Protein AF-A0ABD6FNK6-F1 (afdb_monomer_lite)

Structure (mmCIF, N/CA/C/O backbone):
data_AF-A0ABD6FNK6-F1
#
_entry.id   AF-A0ABD6FNK6-F1
#
loop_
_atom_site.group_PDB
_atom_site.id
_atom_site.type_symbol
_atom_site.label_atom_id
_atom_site.label_alt_id
_atom_site.label_comp_id
_atom_site.label_asym_id
_atom_site.label_entity_id
_atom_site.label_seq_id
_atom_site.pdbx_PDB_ins_code
_atom_site.Cartn_x
_atom_site.Cartn_y
_atom_site.Cartn_z
_atom_site.occupancy
_atom_site.B_iso_or_equiv
_atom_site.auth_seq_id
_atom_site.auth_comp_id
_atom_site.auth_asym_id
_atom_site.auth_atom_id
_atom_site.pdbx_PDB_model_num
ATOM 1 N N . MET A 1 1 ? 3.866 1.842 -17.083 1.00 57.19 1 MET A N 1
ATOM 2 C CA . MET A 1 1 ? 4.865 1.469 -18.116 1.00 57.19 1 MET A CA 1
ATOM 3 C C . MET A 1 1 ? 5.762 2.653 -18.420 1.00 57.19 1 MET A C 1
ATOM 5 O O . MET A 1 1 ? 5.264 3.757 -18.542 1.00 57.19 1 MET A O 1
ATOM 9 N N . ARG A 1 2 ? 7.072 2.450 -18.549 1.00 61.38 2 ARG A N 1
ATOM 10 C CA . ARG A 1 2 ? 8.035 3.499 -18.932 1.00 61.38 2 ARG A CA 1
ATOM 11 C C . ARG A 1 2 ? 8.277 3.556 -20.442 1.00 61.38 2 ARG A C 1
ATOM 13 O O . ARG A 1 2 ? 8.330 2.498 -21.066 1.00 61.38 2 ARG A O 1
ATOM 20 N N . ILE A 1 3 ? 8.431 4.752 -20.995 1.00 67.12 3 ILE A N 1
ATOM 21 C CA . ILE A 1 3 ? 8.652 5.090 -22.409 1.00 67.12 3 ILE A CA 1
ATOM 22 C C . ILE A 1 3 ? 9.732 6.177 -22.447 1.00 67.12 3 ILE A C 1
ATOM 24 O O . ILE A 1 3 ? 9.709 7.070 -21.609 1.00 67.12 3 ILE A O 1
ATOM 28 N N . THR A 1 4 ? 10.649 6.142 -23.408 1.00 68.56 4 THR A N 1
ATOM 29 C CA . THR A 1 4 ? 11.616 7.230 -23.619 1.00 68.56 4 THR A CA 1
ATOM 30 C C . THR A 1 4 ? 11.226 8.056 -24.825 1.00 68.56 4 THR A C 1
ATOM 32 O O . THR A 1 4 ? 10.885 7.517 -25.876 1.00 68.56 4 THR A O 1
ATOM 35 N N . ILE A 1 5 ? 11.338 9.369 -24.692 1.00 77.69 5 ILE A N 1
ATOM 36 C CA . ILE A 1 5 ? 11.203 10.323 -25.781 1.00 77.69 5 ILE A CA 1
ATOM 37 C C . ILE A 1 5 ? 12.576 10.877 -26.104 1.00 77.69 5 ILE A C 1
ATOM 39 O O . ILE A 1 5 ? 13.220 11.521 -25.277 1.00 77.69 5 ILE A O 1
ATOM 43 N N . ASP A 1 6 ? 13.009 10.620 -27.328 1.00 75.50 6 ASP A N 1
ATOM 44 C CA . ASP A 1 6 ? 14.240 11.167 -27.866 1.00 75.50 6 ASP A CA 1
ATOM 45 C C . ASP A 1 6 ? 14.183 12.697 -27.941 1.00 75.50 6 ASP A C 1
ATOM 47 O O . ASP A 1 6 ? 13.140 13.300 -28.221 1.00 75.50 6 ASP A O 1
ATOM 51 N N . SER A 1 7 ? 15.326 13.341 -27.722 1.00 73.75 7 SER A N 1
ATOM 52 C CA . SER A 1 7 ? 15.420 14.800 -27.710 1.00 73.75 7 SER A CA 1
ATOM 53 C C . SER A 1 7 ? 15.051 15.438 -29.052 1.00 73.75 7 SER A C 1
ATOM 55 O O . SER A 1 7 ? 14.557 16.571 -29.076 1.00 73.75 7 SER A O 1
ATOM 57 N N . GLY A 1 8 ? 15.173 14.699 -30.161 1.00 73.31 8 GLY A N 1
ATOM 58 C CA . GLY A 1 8 ? 14.742 15.130 -31.487 1.00 73.31 8 GLY A CA 1
ATOM 59 C C . GLY A 1 8 ? 13.239 15.416 -31.599 1.00 73.31 8 GLY A C 1
ATOM 60 O O . GLY A 1 8 ? 12.849 16.231 -32.431 1.00 73.31 8 GLY A O 1
ATOM 61 N N . LEU A 1 9 ? 12.386 14.816 -30.755 1.00 76.25 9 LEU A N 1
ATOM 62 C CA . LEU A 1 9 ? 10.940 15.119 -30.706 1.00 76.25 9 LEU A CA 1
ATOM 63 C C . LEU A 1 9 ? 10.615 16.427 -29.970 1.00 76.25 9 LEU A C 1
ATOM 65 O O . LEU A 1 9 ? 9.532 16.993 -30.142 1.00 76.25 9 LEU A O 1
ATOM 69 N N . ARG A 1 10 ? 11.547 16.905 -29.143 1.00 76.25 10 ARG A N 1
ATOM 70 C CA . ARG A 1 10 ? 11.382 18.088 -28.286 1.00 76.25 10 ARG A CA 1
ATOM 71 C C . ARG A 1 10 ? 12.105 19.317 -28.844 1.00 76.25 10 ARG A C 1
ATOM 73 O O . ARG A 1 10 ? 11.732 20.444 -28.533 1.00 76.25 10 ARG A O 1
ATOM 80 N N . GLY A 1 11 ? 13.094 19.108 -29.716 1.00 59.53 11 GLY A N 1
ATOM 81 C CA . GLY A 1 11 ? 13.822 20.160 -30.432 1.00 59.53 11 GLY A CA 1
ATOM 82 C C . GLY A 1 11 ? 15.155 20.578 -29.800 1.00 59.53 11 GLY A C 1
ATOM 83 O O . GLY A 1 11 ? 15.891 21.309 -30.452 1.00 59.53 11 GLY A O 1
ATOM 84 N N . ALA A 1 12 ? 15.474 20.118 -28.581 1.00 56.44 12 ALA A N 1
ATOM 85 C CA . ALA A 1 12 ? 16.793 20.154 -27.923 1.00 56.44 12 ALA A CA 1
ATOM 86 C C . ALA A 1 12 ? 16.722 19.453 -26.542 1.00 56.44 12 ALA A C 1
ATOM 88 O O . ALA A 1 12 ? 15.645 19.381 -25.947 1.00 56.44 12 ALA A O 1
ATOM 89 N N . GLY A 1 13 ? 17.860 18.980 -26.012 1.00 62.19 13 GLY A N 1
ATOM 90 C CA . GLY A 1 13 ? 17.991 18.443 -24.643 1.00 62.19 13 GLY A CA 1
ATOM 91 C C . GLY A 1 13 ? 18.431 16.976 -24.566 1.00 62.19 13 GLY A C 1
ATOM 92 O O . GLY A 1 13 ? 18.825 16.384 -25.569 1.00 62.19 13 GLY A O 1
ATOM 93 N N . THR A 1 14 ? 18.377 16.387 -23.370 1.00 62.34 14 THR A N 1
ATOM 94 C CA . THR A 1 14 ? 18.575 14.944 -23.151 1.00 62.34 14 THR A CA 1
ATOM 95 C C . THR A 1 14 ? 17.274 14.167 -23.406 1.00 62.34 14 THR A C 1
ATOM 97 O O . THR A 1 14 ? 16.185 14.752 -23.320 1.00 62.34 14 THR A O 1
ATOM 100 N N . PRO A 1 15 ? 17.353 12.863 -23.740 1.00 66.06 15 PRO A N 1
ATOM 101 C CA . PRO A 1 15 ? 16.180 11.998 -23.797 1.00 66.06 15 PRO A CA 1
ATOM 102 C C . PRO A 1 15 ? 15.387 12.058 -22.491 1.00 66.06 15 PRO A C 1
ATOM 104 O O . PRO A 1 15 ? 15.964 12.117 -21.405 1.00 66.06 15 PRO A O 1
ATOM 107 N N . LEU A 1 16 ? 14.063 12.064 -22.613 1.00 72.31 16 LEU A N 1
ATOM 108 C CA . LEU A 1 16 ? 13.146 12.189 -21.493 1.00 72.31 16 LEU A CA 1
ATOM 109 C C . LEU A 1 16 ? 12.477 10.855 -21.215 1.00 72.31 16 LEU A C 1
ATOM 111 O O . LEU A 1 16 ? 11.882 10.261 -22.113 1.00 72.31 16 LEU A O 1
ATOM 115 N N . ASP A 1 17 ? 12.505 10.424 -19.964 1.00 67.31 17 ASP A N 1
ATOM 116 C CA . ASP A 1 17 ? 11.848 9.190 -19.571 1.00 67.31 17 ASP A CA 1
ATOM 117 C C . ASP A 1 17 ? 10.477 9.501 -18.981 1.00 67.31 17 ASP A C 1
ATOM 119 O O . ASP A 1 17 ? 10.316 10.377 -18.132 1.00 67.31 17 ASP A O 1
ATOM 123 N N . ILE A 1 18 ? 9.471 8.789 -19.466 1.00 75.12 18 ILE A N 1
ATOM 124 C CA . ILE A 1 18 ? 8.064 8.979 -19.147 1.00 75.12 18 ILE A CA 1
ATOM 125 C C . ILE A 1 18 ? 7.521 7.698 -18.559 1.00 75.12 18 ILE A C 1
ATOM 127 O O . ILE A 1 18 ? 7.789 6.615 -19.064 1.00 75.12 18 ILE A O 1
ATOM 131 N N . GLU A 1 19 ? 6.703 7.814 -17.529 1.00 75.00 19 GLU A N 1
ATOM 132 C CA . GLU A 1 19 ? 5.838 6.746 -17.073 1.00 75.00 19 GLU A CA 1
ATOM 133 C C . GLU A 1 19 ? 4.402 7.022 -17.518 1.00 75.00 19 GLU A C 1
ATOM 135 O O . GLU A 1 19 ? 3.821 8.047 -17.181 1.00 75.00 19 GLU A O 1
ATOM 140 N N . ALA A 1 20 ? 3.840 6.098 -18.289 1.00 73.44 20 ALA A N 1
ATOM 141 C CA . ALA A 1 20 ? 2.474 6.118 -18.778 1.00 73.44 20 ALA A CA 1
ATOM 142 C C . ALA A 1 20 ? 1.684 4.928 -18.219 1.00 73.44 20 ALA A C 1
ATOM 144 O O . ALA A 1 20 ? 2.208 3.821 -18.064 1.00 73.44 20 ALA A O 1
ATOM 145 N N . VAL A 1 21 ? 0.406 5.133 -17.935 1.00 71.12 21 VAL A N 1
ATOM 146 C CA . VAL A 1 21 ? -0.550 4.073 -17.605 1.00 71.12 21 VAL A CA 1
ATOM 147 C C . VAL A 1 21 ? -0.920 3.318 -18.893 1.00 71.12 21 VAL A C 1
ATOM 149 O O . VAL A 1 21 ? -1.124 3.970 -19.921 1.00 71.12 21 VAL A O 1
ATOM 152 N N . PRO A 1 22 ? -1.035 1.972 -18.894 1.00 65.19 22 PRO A N 1
ATOM 153 C CA . PRO A 1 22 ? -1.589 1.254 -20.041 1.00 65.19 22 PRO A CA 1
ATOM 154 C C . PRO A 1 22 ? -2.934 1.852 -20.489 1.00 65.19 22 PRO A C 1
ATOM 156 O O . PRO A 1 22 ? -3.797 2.173 -19.675 1.00 65.19 22 PRO A O 1
ATOM 159 N N . GLY A 1 23 ? -3.102 2.056 -21.791 1.00 67.06 23 GLY A N 1
ATOM 160 C CA . GLY A 1 23 ? -4.249 2.734 -22.388 1.00 67.06 23 GLY A CA 1
ATOM 161 C C . GLY A 1 23 ? -4.101 4.252 -22.553 1.00 67.06 23 GLY A C 1
ATOM 162 O O . GLY A 1 23 ? -4.972 4.845 -23.198 1.00 67.06 23 GLY A O 1
ATOM 163 N N . ALA A 1 24 ? -3.056 4.890 -22.004 1.00 80.94 24 ALA A N 1
ATOM 164 C CA . ALA A 1 24 ? -2.716 6.284 -22.312 1.00 80.94 24 ALA A CA 1
ATOM 165 C C . ALA A 1 24 ? -2.342 6.425 -23.795 1.00 80.94 24 ALA A C 1
ATOM 167 O O . ALA A 1 24 ? -1.694 5.553 -24.365 1.00 80.94 24 ALA A O 1
ATOM 168 N N . THR A 1 25 ? -2.781 7.492 -24.437 1.00 90.56 25 THR A N 1
ATOM 169 C CA . THR A 1 25 ? -2.594 7.753 -25.866 1.00 90.56 25 THR A CA 1
ATOM 170 C C . THR A 1 25 ? -1.231 8.375 -26.150 1.00 90.56 25 THR A C 1
ATOM 172 O O . THR A 1 25 ? -0.628 9.021 -25.289 1.00 90.56 25 THR A O 1
ATOM 175 N N . LEU A 1 26 ? -0.744 8.228 -27.383 1.00 89.56 26 LEU A N 1
ATOM 176 C CA . LEU A 1 26 ? 0.461 8.911 -27.844 1.00 89.56 26 LEU A CA 1
ATOM 177 C C . LEU A 1 26 ? 0.337 10.431 -27.686 1.00 89.56 26 LEU A C 1
ATOM 179 O O . LEU A 1 26 ? 1.311 11.076 -27.313 1.00 89.56 26 LEU A O 1
ATOM 183 N N . ALA A 1 27 ? -0.848 10.996 -27.933 1.00 89.94 27 ALA A N 1
ATOM 184 C CA . ALA A 1 27 ? -1.114 12.418 -27.732 1.00 89.94 27 ALA A CA 1
ATOM 185 C C . ALA A 1 27 ? -0.843 12.858 -26.283 1.00 89.94 27 ALA A C 1
ATOM 187 O O . ALA A 1 27 ? -0.104 13.816 -26.068 1.00 89.94 27 ALA A O 1
ATOM 188 N N . GLU A 1 28 ? -1.379 12.125 -25.298 1.00 88.94 28 GLU A N 1
ATOM 189 C CA . GLU A 1 28 ? -1.125 12.372 -23.869 1.00 88.94 28 GLU A CA 1
ATOM 190 C C . GLU A 1 28 ? 0.378 12.252 -23.544 1.00 88.94 28 GLU A C 1
ATOM 192 O O . GLU A 1 28 ? 0.925 13.071 -22.805 1.00 88.94 28 GLU A O 1
ATOM 197 N N . ILE A 1 29 ? 1.064 11.267 -24.140 1.00 88.56 29 ILE A N 1
ATOM 198 C CA . ILE A 1 29 ? 2.506 11.035 -23.959 1.00 88.56 29 ILE A CA 1
ATOM 199 C C . ILE A 1 29 ? 3.349 12.199 -24.491 1.00 88.56 29 ILE A C 1
ATOM 201 O O . ILE A 1 29 ? 4.221 12.704 -23.785 1.00 88.56 29 ILE A O 1
ATOM 205 N N . LEU A 1 30 ? 3.090 12.637 -25.723 1.00 89.88 30 LEU A N 1
ATOM 206 C CA . LEU A 1 30 ? 3.829 13.721 -26.371 1.00 89.88 30 LEU A CA 1
ATOM 207 C C . LEU A 1 30 ? 3.546 15.076 -25.711 1.00 89.88 30 LEU A C 1
ATOM 209 O O . LEU A 1 30 ? 4.477 15.859 -25.528 1.00 89.88 30 LEU A O 1
ATOM 213 N N . ALA A 1 31 ? 2.303 15.324 -25.291 1.00 88.12 31 ALA A N 1
ATOM 214 C CA . ALA A 1 31 ? 1.934 16.533 -24.561 1.00 88.12 31 ALA A CA 1
ATOM 215 C C . ALA A 1 31 ? 2.665 16.630 -23.212 1.00 88.12 31 ALA A C 1
ATOM 217 O O . ALA A 1 31 ? 3.273 17.654 -22.921 1.00 88.12 31 ALA A O 1
ATOM 218 N N . CYS A 1 32 ? 2.690 15.545 -22.427 1.00 86.06 32 CYS A N 1
ATOM 219 C CA . CYS A 1 32 ? 3.421 15.486 -21.152 1.00 86.06 32 CYS A CA 1
ATOM 220 C C . CYS A 1 32 ? 4.931 15.748 -21.317 1.00 86.06 32 CYS A C 1
ATOM 222 O O . CYS A 1 32 ? 5.601 16.260 -20.420 1.00 86.06 32 CYS A O 1
ATOM 224 N N . ALA A 1 33 ? 5.471 15.396 -22.482 1.00 84.06 33 ALA A N 1
ATOM 225 C CA . ALA A 1 33 ? 6.871 15.579 -22.823 1.00 84.06 33 ALA A CA 1
ATOM 226 C C . ALA A 1 33 ? 7.232 16.987 -23.302 1.00 84.06 33 ALA A C 1
ATOM 228 O O . ALA A 1 33 ? 8.400 17.226 -23.619 1.00 84.06 33 ALA A O 1
ATOM 229 N N . ASP A 1 34 ? 6.254 17.882 -23.447 1.00 84.12 34 ASP A N 1
ATOM 230 C CA . ASP A 1 34 ? 6.412 19.143 -24.170 1.00 84.12 34 ASP A CA 1
ATOM 231 C C . ASP A 1 34 ? 6.953 18.919 -25.606 1.00 84.12 34 ASP A C 1
ATOM 233 O O . ASP A 1 34 ? 7.750 19.706 -26.127 1.00 84.12 34 ASP A O 1
ATOM 237 N N . ALA A 1 35 ? 6.587 17.800 -26.249 1.00 82.31 35 ALA A N 1
ATOM 238 C CA . ALA A 1 35 ? 7.026 17.492 -27.607 1.00 82.31 35 ALA A CA 1
ATOM 239 C C . ALA A 1 35 ? 6.268 18.358 -28.621 1.00 82.31 35 ALA A C 1
ATOM 241 O O . ALA A 1 35 ? 5.050 18.504 -28.565 1.00 82.31 35 ALA A O 1
ATOM 242 N N . ARG A 1 36 ? 6.994 18.916 -29.596 1.00 71.62 36 ARG A N 1
ATOM 243 C CA . ARG A 1 36 ? 6.415 19.807 -30.621 1.00 71.62 36 ARG A CA 1
ATOM 244 C C . ARG A 1 36 ? 5.788 19.050 -31.793 1.00 71.62 36 ARG A C 1
ATOM 246 O O . ARG A 1 36 ? 5.154 19.656 -32.652 1.00 71.62 36 ARG A O 1
ATOM 253 N N . ALA A 1 37 ? 6.008 17.740 -31.861 1.00 75.19 37 ALA A N 1
ATOM 254 C CA . ALA A 1 37 ? 5.523 16.889 -32.934 1.00 75.19 37 ALA A CA 1
ATOM 255 C C . ALA A 1 37 ? 4.141 16.307 -32.604 1.00 75.19 37 ALA A C 1
ATOM 257 O O . ALA A 1 37 ? 3.898 15.855 -31.491 1.00 75.19 37 ALA A O 1
ATOM 258 N N . SER A 1 38 ? 3.259 16.251 -33.605 1.00 74.19 38 SER A N 1
ATOM 259 C CA . SER A 1 38 ? 1.946 15.591 -33.518 1.00 74.19 38 SER A CA 1
ATOM 260 C C . SER A 1 38 ? 2.000 14.078 -33.760 1.00 74.19 38 SER A C 1
ATOM 262 O O . SER A 1 38 ? 0.981 13.399 -33.702 1.00 74.19 38 SER A O 1
ATOM 264 N N . HIS A 1 39 ? 3.176 13.544 -34.080 1.00 82.31 39 HIS A N 1
ATOM 265 C CA . HIS A 1 39 ? 3.408 12.128 -34.336 1.00 82.31 39 HIS A CA 1
ATOM 266 C C . HIS A 1 39 ? 4.823 11.752 -33.903 1.00 82.31 39 HIS A C 1
ATOM 268 O O . HIS A 1 39 ? 5.708 12.605 -33.814 1.00 82.31 39 HIS A O 1
ATOM 274 N N . ALA A 1 40 ? 5.038 10.463 -33.676 1.00 86.44 40 ALA A N 1
ATOM 275 C CA . ALA A 1 40 ? 6.343 9.910 -33.346 1.00 86.44 40 ALA A CA 1
ATOM 276 C C . ALA A 1 40 ? 6.567 8.603 -34.101 1.00 86.44 40 ALA A C 1
ATOM 278 O O . ALA A 1 40 ? 5.643 8.035 -34.681 1.00 86.44 40 ALA A O 1
ATOM 279 N N . TRP A 1 41 ? 7.800 8.123 -34.079 1.00 76.62 41 TRP A N 1
ATOM 280 C CA . TRP A 1 41 ? 8.172 6.818 -34.600 1.00 76.62 41 TRP A CA 1
ATOM 281 C C . TRP A 1 41 ? 8.605 5.919 -33.453 1.00 76.62 41 TRP A C 1
ATOM 283 O O . TRP A 1 41 ? 9.323 6.371 -32.562 1.00 76.62 41 TRP A O 1
ATOM 293 N N . CYS A 1 42 ? 8.212 4.649 -33.491 1.00 63.75 42 CYS A N 1
ATOM 294 C CA . CYS A 1 42 ? 8.815 3.612 -32.663 1.00 63.75 42 CYS A CA 1
ATOM 295 C C . CYS A 1 42 ? 9.491 2.599 -33.584 1.00 63.75 42 CYS A C 1
ATOM 297 O O . CYS A 1 42 ? 8.837 1.895 -34.353 1.00 63.75 42 CYS A O 1
ATOM 299 N N . GLY A 1 43 ? 10.825 2.572 -33.571 1.00 59.00 43 GLY A N 1
ATOM 300 C CA . GLY A 1 43 ? 11.569 1.846 -34.598 1.00 59.00 43 GLY A CA 1
ATOM 301 C C . GLY A 1 43 ? 11.251 2.406 -35.989 1.00 59.00 43 GLY A C 1
ATOM 302 O O . GLY A 1 43 ? 11.407 3.603 -36.222 1.00 59.00 43 GLY A O 1
ATOM 303 N N . ALA A 1 44 ? 10.809 1.546 -36.907 1.00 55.00 44 ALA A N 1
ATOM 304 C CA . ALA A 1 44 ? 10.419 1.934 -38.264 1.00 55.00 44 ALA A CA 1
ATOM 305 C C . ALA A 1 44 ? 8.919 2.262 -38.408 1.00 55.00 44 ALA A C 1
ATOM 307 O O . ALA A 1 44 ? 8.496 2.673 -39.484 1.00 55.00 44 ALA A O 1
ATOM 308 N N . GLU A 1 45 ? 8.112 2.075 -37.360 1.00 57.84 45 GLU A N 1
ATOM 309 C CA . GLU A 1 45 ? 6.662 2.263 -37.419 1.00 57.84 45 GLU A CA 1
ATOM 310 C C . GLU A 1 45 ? 6.277 3.691 -37.027 1.00 57.84 45 GLU A C 1
ATOM 312 O O . GLU A 1 45 ? 6.739 4.220 -36.010 1.00 57.84 45 GLU A O 1
ATOM 317 N N . ARG A 1 46 ? 5.430 4.323 -37.847 1.00 81.44 46 ARG A N 1
ATOM 318 C CA . ARG A 1 46 ? 4.889 5.653 -37.569 1.00 81.44 46 ARG A CA 1
ATOM 319 C C . ARG A 1 46 ? 3.668 5.524 -36.677 1.00 81.44 46 ARG A C 1
ATOM 321 O O . ARG A 1 46 ? 2.725 4.823 -37.020 1.00 81.44 46 ARG A O 1
ATOM 328 N N . LEU A 1 47 ? 3.661 6.269 -35.583 1.00 81.06 47 LEU A N 1
ATOM 329 C CA . LEU A 1 47 ? 2.580 6.256 -34.613 1.00 81.06 47 LEU A CA 1
ATOM 330 C C . LEU A 1 47 ? 1.651 7.441 -34.825 1.00 81.06 47 LEU A C 1
ATOM 332 O O . LEU A 1 47 ? 2.099 8.586 -34.938 1.00 81.06 47 LEU A O 1
ATOM 336 N N . ALA A 1 48 ? 0.358 7.149 -34.835 1.00 86.06 48 ALA A N 1
ATOM 337 C CA . ALA A 1 48 ? -0.697 8.147 -34.826 1.00 86.06 48 ALA A CA 1
ATOM 338 C C . ALA A 1 48 ? -1.102 8.508 -33.374 1.00 86.06 48 ALA A C 1
ATOM 340 O O . ALA A 1 48 ? -0.904 7.684 -32.473 1.00 86.06 48 ALA A O 1
ATOM 341 N N . PRO A 1 49 ? -1.629 9.724 -33.123 1.00 89.00 49 PRO A N 1
ATOM 342 C CA . PRO A 1 49 ? -1.963 10.241 -31.787 1.00 89.00 49 PRO A CA 1
ATOM 343 C C . PRO A 1 49 ? -2.791 9.316 -30.881 1.00 89.00 49 PRO A C 1
ATOM 345 O O . PRO A 1 49 ? -2.707 9.416 -29.659 1.00 89.00 49 PRO A O 1
ATOM 348 N N . GLU A 1 50 ? -3.581 8.419 -31.463 1.00 88.19 50 GLU A N 1
ATOM 349 C CA . GLU A 1 50 ? -4.550 7.545 -30.793 1.00 88.19 50 GLU A CA 1
A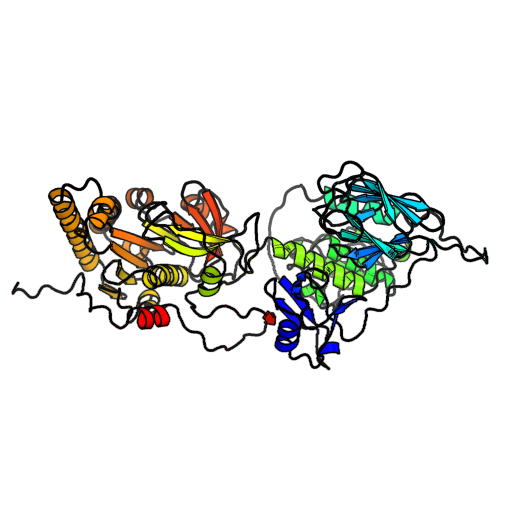TOM 350 C C . GLU A 1 50 ? -3.930 6.217 -30.346 1.00 88.19 50 GLU A C 1
ATOM 352 O O . GLU A 1 50 ? -4.552 5.479 -29.576 1.00 88.19 50 GLU A O 1
ATOM 357 N N . HIS A 1 51 ? -2.713 5.905 -30.809 1.00 82.06 51 HIS A N 1
ATOM 358 C CA . HIS A 1 51 ? -2.000 4.698 -30.406 1.00 82.06 51 HIS A CA 1
ATOM 359 C C . HIS A 1 51 ? -1.856 4.665 -28.889 1.00 82.06 51 HIS A C 1
ATOM 361 O O . HIS A 1 51 ? -1.524 5.671 -28.261 1.00 82.06 51 HIS A O 1
ATOM 367 N N . ARG A 1 52 ? -2.108 3.497 -28.297 1.00 78.94 52 ARG A N 1
ATOM 368 C CA . ARG A 1 52 ? -2.203 3.349 -26.845 1.00 78.94 52 ARG A CA 1
ATOM 369 C C . ARG A 1 52 ? -0.983 2.656 -26.264 1.00 78.94 52 ARG A C 1
ATOM 371 O O . ARG A 1 52 ? -0.565 1.603 -26.732 1.00 78.94 52 ARG A O 1
ATOM 378 N N . ALA A 1 53 ? -0.482 3.226 -25.181 1.00 68.38 53 ALA A N 1
ATOM 379 C CA . ALA A 1 53 ? 0.467 2.631 -24.265 1.00 68.38 53 ALA A CA 1
ATOM 380 C C . ALA A 1 53 ? -0.013 1.225 -23.849 1.00 68.38 53 ALA A C 1
ATOM 382 O O . ALA A 1 53 ? -1.161 1.049 -23.453 1.00 68.38 53 ALA A O 1
ATOM 383 N N . GLY A 1 54 ? 0.843 0.215 -23.953 1.00 52.22 54 GLY A N 1
ATOM 384 C CA . GLY A 1 54 ? 0.529 -1.180 -23.634 1.00 52.22 54 GLY A CA 1
ATOM 385 C C . GLY A 1 54 ? -0.016 -1.978 -24.820 1.00 52.22 54 GLY A C 1
ATOM 386 O O . GLY A 1 54 ? -0.121 -3.196 -24.717 1.00 52.22 54 GLY A O 1
ATOM 387 N N . ALA A 1 55 ? -0.297 -1.326 -25.951 1.00 54.41 55 ALA A N 1
ATOM 388 C CA . ALA A 1 55 ? -0.572 -1.978 -27.224 1.00 54.41 55 ALA A CA 1
ATOM 389 C C . ALA A 1 55 ? 0.622 -1.800 -28.168 1.00 54.41 55 ALA A C 1
ATOM 391 O O . ALA A 1 55 ? 1.299 -0.772 -28.143 1.00 54.41 55 ALA A O 1
ATOM 392 N N . HIS A 1 56 ? 0.890 -2.801 -29.008 1.00 47.25 56 HIS A N 1
ATOM 393 C CA . HIS A 1 56 ? 1.929 -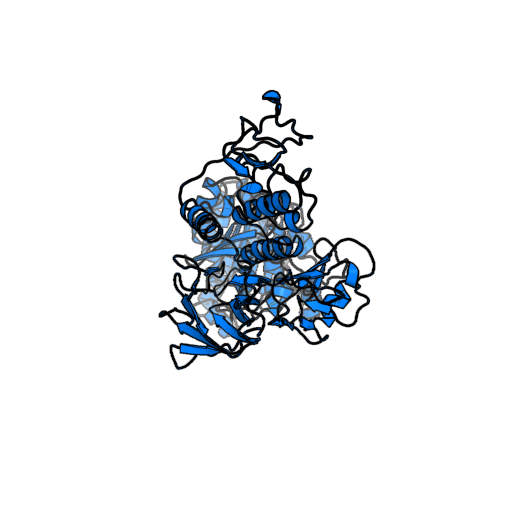2.686 -30.027 1.00 47.25 56 HIS A CA 1
ATOM 394 C C . HIS A 1 56 ? 1.651 -1.477 -30.938 1.00 47.25 56 HIS A C 1
ATOM 396 O O . HIS A 1 56 ? 0.502 -1.304 -31.347 1.00 47.25 56 HIS A O 1
ATOM 402 N N . PRO A 1 57 ? 2.666 -0.661 -31.279 1.00 49.66 57 PRO A N 1
ATOM 403 C CA . PRO A 1 57 ? 4.093 -0.762 -30.912 1.00 49.66 57 PRO A CA 1
ATOM 404 C C . PRO A 1 57 ? 4.496 0.020 -29.639 1.00 49.66 57 PRO A C 1
ATOM 406 O O . PRO A 1 57 ? 5.659 -0.008 -29.236 1.00 49.66 57 PRO A O 1
ATOM 409 N N . LEU A 1 58 ? 3.563 0.709 -28.975 1.00 59.03 58 LEU A N 1
ATOM 410 C CA . LEU A 1 58 ? 3.786 1.489 -27.748 1.00 59.03 58 LEU A CA 1
ATOM 411 C C . LEU A 1 58 ? 3.847 0.613 -26.490 1.00 59.03 58 LEU A C 1
ATOM 413 O O . LEU A 1 58 ? 3.034 0.735 -25.576 1.00 59.03 58 LEU A O 1
ATOM 417 N N . LEU A 1 59 ? 4.836 -0.271 -26.418 1.00 57.09 59 LEU A N 1
ATOM 418 C CA . LEU A 1 59 ? 5.044 -1.170 -25.279 1.00 57.09 59 LEU A CA 1
ATOM 419 C C . LEU A 1 59 ? 6.016 -0.584 -24.239 1.00 57.09 59 LEU A C 1
ATOM 421 O O . LEU A 1 59 ? 6.670 0.436 -24.460 1.00 57.09 59 LEU A O 1
ATOM 425 N N . HIS A 1 60 ? 6.095 -1.203 -23.060 1.00 52.41 60 HIS A N 1
ATOM 426 C CA . HIS A 1 60 ? 7.024 -0.773 -22.014 1.00 52.41 60 HIS A CA 1
ATOM 427 C C . HIS A 1 60 ? 8.482 -0.852 -22.507 1.00 52.41 60 HIS A C 1
ATOM 429 O O . HIS A 1 60 ? 8.942 -1.890 -22.976 1.00 52.41 60 HIS A O 1
ATOM 435 N N . GLY A 1 61 ? 9.219 0.255 -22.399 1.00 52.09 61 GLY A N 1
ATOM 436 C CA . GLY A 1 61 ? 10.571 0.409 -22.936 1.00 52.09 61 GLY A CA 1
ATOM 437 C C . GLY A 1 61 ? 10.600 0.922 -24.379 1.00 52.09 61 GLY A C 1
ATOM 438 O O . GLY A 1 61 ? 11.666 0.923 -24.994 1.00 52.09 61 GLY A O 1
ATOM 439 N N . ALA A 1 62 ? 9.459 1.344 -24.940 1.00 60.41 62 ALA A N 1
ATOM 440 C CA . ALA A 1 62 ? 9.412 1.991 -26.246 1.00 60.41 62 ALA A CA 1
ATOM 441 C C . ALA A 1 62 ? 10.268 3.267 -26.264 1.00 60.41 62 ALA A C 1
ATOM 443 O O . ALA A 1 62 ? 10.223 4.074 -25.335 1.00 60.41 62 ALA A O 1
ATOM 444 N N . LEU A 1 63 ? 11.023 3.445 -27.349 1.00 65.94 63 LEU A N 1
ATOM 445 C CA . LEU A 1 63 ? 11.725 4.682 -27.674 1.00 65.94 63 LEU A CA 1
ATOM 446 C C . LEU A 1 63 ? 10.955 5.389 -28.785 1.00 65.94 63 LEU A C 1
ATOM 448 O O . LEU A 1 63 ? 10.756 4.813 -29.858 1.00 65.94 63 LEU A O 1
ATOM 452 N N . LEU A 1 64 ? 10.553 6.625 -28.519 1.00 75.75 64 LEU A N 1
ATOM 453 C CA . LEU A 1 64 ? 9.877 7.495 -29.467 1.00 75.75 64 LEU A CA 1
ATOM 454 C C . LEU A 1 64 ? 10.885 8.446 -30.095 1.00 75.75 64 LEU A C 1
ATOM 456 O O . LEU A 1 64 ? 11.612 9.132 -29.380 1.00 75.75 64 LEU A O 1
ATOM 460 N N . THR A 1 65 ? 10.914 8.500 -31.425 1.00 74.00 65 THR A N 1
ATOM 461 C CA . THR A 1 65 ? 11.823 9.360 -32.193 1.00 74.00 65 THR A CA 1
ATOM 462 C C . THR A 1 65 ? 11.085 10.230 -33.205 1.00 74.00 65 THR A C 1
ATOM 464 O O . THR A 1 65 ? 9.983 9.906 -33.645 1.00 74.00 65 THR A O 1
ATOM 467 N N . ALA A 1 66 ? 11.696 11.352 -33.600 1.00 81.00 66 ALA A N 1
ATOM 468 C CA . ALA A 1 66 ? 11.107 12.284 -34.571 1.00 81.00 66 ALA A CA 1
ATOM 469 C C . ALA A 1 66 ? 11.169 11.768 -36.015 1.00 81.00 66 ALA A C 1
ATOM 471 O O . ALA A 1 66 ? 10.406 12.196 -36.877 1.00 81.00 66 ALA A O 1
ATOM 472 N N . ARG A 1 67 ? 12.085 10.837 -36.279 1.00 72.81 67 ARG A N 1
ATOM 473 C CA . ARG A 1 67 ? 12.301 10.194 -37.576 1.00 72.81 67 ARG A CA 1
ATOM 474 C C . ARG A 1 67 ? 12.295 8.676 -37.400 1.00 72.81 67 ARG A C 1
ATOM 476 O O . ARG A 1 67 ? 12.603 8.221 -36.291 1.00 72.81 67 ARG A O 1
ATOM 483 N N . PRO A 1 68 ? 11.977 7.900 -38.452 1.00 61.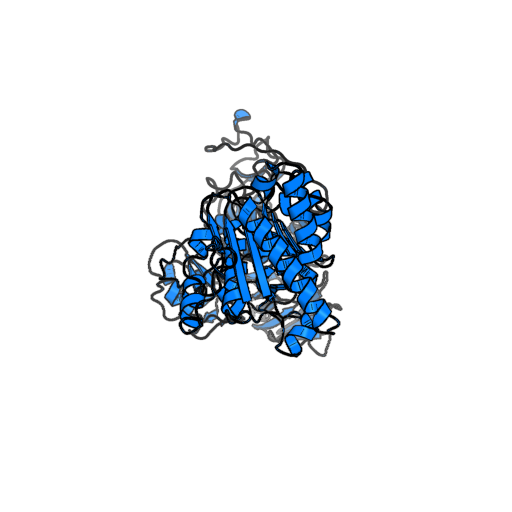78 68 PRO A N 1
ATOM 484 C CA . PRO A 1 68 ? 12.093 6.449 -38.400 1.00 61.78 68 PRO A CA 1
ATOM 485 C C . PRO A 1 68 ? 13.509 6.045 -37.998 1.00 61.78 68 PRO A C 1
ATOM 487 O O . PRO A 1 68 ? 14.493 6.708 -38.336 1.00 61.78 68 PRO A O 1
ATOM 490 N N . ALA A 1 69 ? 13.616 4.952 -37.255 1.00 50.16 69 ALA A N 1
ATOM 491 C CA . ALA A 1 69 ? 14.901 4.358 -36.971 1.00 50.16 69 ALA A CA 1
ATOM 492 C C . ALA A 1 69 ? 15.532 3.833 -38.259 1.00 50.16 69 ALA A C 1
ATOM 494 O O . ALA A 1 69 ? 14.939 2.985 -38.924 1.00 50.16 69 ALA A O 1
ATOM 495 N N . GLU A 1 70 ? 16.734 4.309 -38.595 1.00 42.34 70 GLU A N 1
ATOM 496 C CA . GLU A 1 70 ? 17.506 3.695 -39.670 1.00 42.34 70 GLU A CA 1
ATOM 497 C C . GLU A 1 70 ? 17.824 2.245 -39.280 1.00 42.34 70 GLU A C 1
ATOM 499 O O . GLU A 1 70 ? 18.331 2.001 -38.175 1.00 42.34 70 GLU A O 1
ATOM 504 N N . PRO A 1 71 ? 17.479 1.264 -40.130 1.00 38.75 71 PRO A N 1
ATOM 505 C CA . PRO A 1 71 ? 17.783 -0.125 -39.848 1.00 38.75 71 PRO A CA 1
ATOM 506 C C . PRO A 1 71 ? 19.300 -0.301 -39.742 1.00 38.75 71 PRO A C 1
ATOM 508 O O . PRO A 1 71 ? 20.054 0.150 -40.602 1.00 38.75 71 PRO A O 1
ATOM 511 N N . SER A 1 72 ? 19.752 -0.997 -38.696 1.00 41.25 72 SER A N 1
ATOM 512 C CA . SER A 1 72 ? 21.106 -1.555 -38.675 1.00 41.25 72 SER A CA 1
ATOM 513 C C . SER A 1 72 ? 21.276 -2.408 -39.930 1.00 41.25 72 SER A C 1
ATOM 515 O O . SER A 1 72 ? 20.418 -3.260 -40.167 1.00 41.25 72 SER A O 1
ATOM 517 N N . VAL A 1 73 ? 22.328 -2.149 -40.716 1.00 40.62 73 VAL A N 1
ATOM 518 C CA . VAL A 1 73 ? 22.632 -2.807 -42.000 1.00 40.62 73 VAL A CA 1
ATOM 519 C C . VAL A 1 73 ? 22.199 -4.276 -41.972 1.00 40.62 73 VAL A C 1
ATOM 521 O O . VAL A 1 73 ? 22.730 -5.070 -41.194 1.00 40.62 73 VAL A O 1
ATOM 524 N N . ALA A 1 74 ? 21.181 -4.615 -42.768 1.00 40.78 74 ALA A N 1
ATOM 525 C CA . ALA A 1 74 ? 20.649 -5.970 -42.817 1.00 40.78 74 ALA A CA 1
ATOM 526 C C . ALA A 1 74 ? 21.726 -6.932 -43.354 1.00 40.78 74 ALA A C 1
ATOM 528 O O . ALA A 1 74 ? 22.455 -6.566 -44.284 1.00 40.78 74 ALA A O 1
ATOM 529 N N . PRO A 1 75 ? 21.847 -8.153 -42.803 1.00 47.66 75 PRO A N 1
ATOM 530 C CA . PRO A 1 75 ? 22.703 -9.174 -43.391 1.00 47.66 75 PRO A CA 1
ATOM 531 C C . PRO A 1 75 ? 22.267 -9.450 -44.838 1.00 47.66 75 PRO A C 1
ATOM 533 O O . PRO A 1 75 ? 21.081 -9.398 -45.171 1.00 47.66 75 PRO A O 1
ATOM 536 N N . ARG A 1 76 ? 23.234 -9.723 -45.720 1.00 51.97 76 ARG A N 1
ATOM 537 C CA . ARG A 1 76 ? 22.947 -10.149 -47.097 1.00 51.97 76 ARG A CA 1
ATOM 538 C C . ARG A 1 76 ? 22.387 -11.579 -47.059 1.00 51.97 76 ARG A C 1
ATOM 540 O O . ARG A 1 76 ? 23.054 -12.449 -46.516 1.00 51.97 76 ARG A O 1
ATOM 547 N N . GLY A 1 77 ? 21.215 -11.810 -47.660 1.00 67.44 77 GLY A N 1
ATOM 548 C CA . GLY A 1 77 ? 20.558 -13.127 -47.734 1.00 67.44 77 GLY A CA 1
ATOM 549 C C . GLY A 1 77 ? 19.339 -13.293 -46.807 1.00 67.44 77 GLY A C 1
ATOM 550 O O . GLY A 1 77 ? 18.942 -12.328 -46.137 1.00 67.44 77 GLY A O 1
ATOM 551 N N . PRO A 1 78 ? 18.723 -14.495 -46.782 1.00 72.25 78 PRO A N 1
ATOM 552 C CA . PRO A 1 78 ? 17.576 -14.802 -45.933 1.00 72.25 78 PRO A CA 1
ATOM 553 C C . PRO A 1 78 ? 17.896 -14.578 -44.459 1.00 72.25 78 PRO A C 1
ATOM 555 O O . PRO A 1 78 ? 18.899 -15.069 -43.947 1.00 72.25 78 PRO A O 1
ATOM 558 N N . HIS A 1 79 ? 17.037 -13.854 -43.755 1.00 69.38 79 HIS A N 1
ATOM 559 C CA . HIS A 1 79 ? 17.200 -13.598 -42.331 1.00 69.38 79 HIS A CA 1
ATOM 560 C C . HIS A 1 79 ? 15.856 -13.446 -41.628 1.00 69.38 79 HIS A C 1
ATOM 562 O O . HIS A 1 79 ? 14.854 -13.045 -42.221 1.00 69.38 79 HIS A O 1
ATOM 568 N N . VAL A 1 80 ? 15.851 -13.736 -40.332 1.00 66.38 80 VAL A N 1
ATOM 569 C CA . VAL A 1 80 ? 14.752 -13.429 -39.426 1.00 66.38 80 VAL A CA 1
ATOM 570 C C . VAL A 1 80 ? 15.072 -12.139 -38.688 1.00 66.38 80 VAL A C 1
ATOM 572 O O . VAL A 1 80 ? 16.158 -11.981 -38.137 1.00 66.38 80 VAL A O 1
ATOM 575 N N . ALA A 1 81 ? 14.122 -11.215 -38.670 1.00 57.44 81 ALA A N 1
ATOM 576 C CA . ALA A 1 81 ? 14.166 -10.004 -37.872 1.00 57.44 81 ALA A CA 1
ATOM 577 C C . ALA A 1 81 ? 13.107 -10.101 -36.776 1.00 57.44 81 ALA A C 1
ATOM 579 O O . ALA A 1 81 ? 11.932 -10.304 -37.066 1.00 57.44 81 ALA A O 1
ATOM 580 N N . VAL A 1 82 ? 13.497 -9.929 -35.520 1.00 54.56 82 VAL A N 1
ATOM 581 C CA . VAL A 1 82 ? 12.551 -9.747 -34.420 1.00 54.56 82 VAL A CA 1
ATOM 582 C C . VAL A 1 82 ? 12.044 -8.313 -34.525 1.00 54.56 82 VAL A C 1
ATOM 584 O O . VAL A 1 82 ? 12.802 -7.369 -34.324 1.00 54.56 82 VAL A O 1
ATOM 587 N N . VAL A 1 83 ? 10.790 -8.123 -34.912 1.00 44.31 83 VAL A N 1
ATOM 588 C CA . VAL A 1 83 ? 10.193 -6.796 -35.127 1.00 44.31 83 VAL A CA 1
ATOM 589 C C . VAL A 1 83 ? 9.436 -6.292 -33.901 1.00 44.31 83 VAL A C 1
ATOM 591 O O . VAL A 1 83 ? 9.294 -5.083 -33.747 1.00 44.31 83 VAL A O 1
ATOM 594 N N . ALA A 1 84 ? 9.032 -7.190 -32.996 1.00 41.84 84 ALA A N 1
ATOM 595 C CA . ALA A 1 84 ? 8.422 -6.849 -31.712 1.00 41.84 84 ALA A CA 1
ATOM 596 C C . ALA A 1 84 ? 8.755 -7.881 -30.621 1.00 41.84 84 ALA A C 1
ATOM 598 O O . ALA A 1 84 ? 9.211 -8.979 -30.929 1.00 41.84 84 ALA A O 1
ATOM 599 N N . GLY A 1 85 ? 8.518 -7.528 -29.357 1.00 42.38 85 GLY A N 1
ATOM 600 C CA . GLY A 1 85 ? 8.839 -8.352 -28.185 1.00 42.38 85 GLY A CA 1
ATOM 601 C C . GLY A 1 85 ? 10.205 -8.053 -27.553 1.00 42.38 85 GLY A C 1
ATOM 602 O O . GLY A 1 85 ? 10.867 -7.089 -27.956 1.00 42.38 85 GLY A O 1
ATOM 603 N N . PRO A 1 86 ? 10.620 -8.839 -26.540 1.00 41.69 86 PRO A N 1
ATOM 604 C CA . PRO A 1 86 ? 11.794 -8.563 -25.699 1.00 41.69 86 PRO A CA 1
ATOM 605 C C . PRO A 1 86 ? 13.090 -8.285 -26.476 1.00 41.69 86 PRO A C 1
ATOM 607 O O . PRO A 1 86 ? 13.834 -7.365 -26.129 1.00 41.69 86 PRO A O 1
ATOM 610 N N . ASP A 1 87 ? 13.295 -8.979 -27.596 1.00 46.59 87 ASP A N 1
ATOM 611 C CA . ASP A 1 87 ? 14.492 -8.873 -28.439 1.00 46.59 87 ASP A CA 1
ATOM 612 C C . ASP A 1 87 ? 14.283 -8.065 -29.736 1.00 46.59 87 ASP A C 1
ATOM 614 O O . ASP A 1 87 ? 15.040 -8.215 -30.695 1.00 46.59 87 ASP A O 1
ATOM 618 N N . ALA A 1 88 ? 13.259 -7.206 -29.822 1.00 44.59 88 ALA A N 1
ATOM 619 C CA . ALA A 1 88 ? 12.968 -6.464 -31.055 1.00 44.59 88 ALA A CA 1
ATOM 620 C C . ALA A 1 88 ? 14.170 -5.646 -31.577 1.00 44.59 88 ALA A C 1
ATOM 622 O O . ALA A 1 88 ? 14.869 -4.959 -30.832 1.00 44.59 88 ALA A O 1
ATOM 623 N N . GLY A 1 89 ? 14.404 -5.676 -32.883 1.00 43.44 89 GLY A N 1
ATOM 624 C CA . GLY A 1 89 ? 15.617 -5.178 -33.525 1.00 43.44 89 GLY A CA 1
ATOM 625 C C . GLY A 1 89 ? 16.707 -6.240 -33.665 1.00 43.44 89 GLY A C 1
ATOM 626 O O . GLY A 1 89 ? 17.711 -5.965 -34.323 1.00 43.44 89 GLY A O 1
ATOM 627 N N . ALA A 1 90 ? 16.526 -7.438 -33.094 1.00 50.28 90 ALA A N 1
ATOM 628 C CA . ALA A 1 90 ? 17.420 -8.556 -33.333 1.00 50.28 90 ALA A CA 1
ATOM 629 C C . ALA A 1 90 ? 17.281 -9.108 -34.759 1.00 50.28 90 ALA A C 1
ATOM 631 O O . ALA A 1 90 ? 16.181 -9.168 -35.300 1.00 50.28 90 ALA A O 1
ATOM 632 N N . VAL A 1 91 ? 18.396 -9.491 -35.382 1.00 50.84 91 VAL A N 1
ATOM 633 C CA . VAL A 1 91 ? 18.422 -10.035 -36.747 1.00 50.84 91 VAL A CA 1
ATOM 634 C C . VAL A 1 91 ? 19.349 -11.239 -36.784 1.00 50.84 91 VAL A C 1
ATOM 636 O O . VAL A 1 91 ? 20.468 -11.146 -36.277 1.00 50.84 91 VAL A O 1
ATOM 639 N N . PHE A 1 92 ? 18.883 -12.334 -37.383 1.00 56.97 92 PHE A N 1
ATOM 640 C CA . PHE A 1 92 ? 19.586 -13.611 -37.457 1.00 56.97 92 PHE A CA 1
ATOM 641 C C . PHE A 1 92 ? 19.551 -14.161 -38.883 1.00 56.97 92 PHE A C 1
ATOM 643 O O . PHE A 1 92 ? 18.474 -14.177 -39.481 1.00 56.97 92 PHE A O 1
ATOM 650 N N . PRO A 1 93 ? 20.686 -14.611 -39.439 1.00 60.75 93 PRO A N 1
ATOM 651 C CA . PRO A 1 93 ? 20.701 -15.249 -40.752 1.00 60.75 93 PRO A CA 1
ATOM 652 C C . PRO A 1 93 ? 19.907 -16.567 -40.736 1.00 60.75 93 PRO A C 1
ATOM 654 O O . PRO A 1 93 ? 19.846 -17.251 -39.715 1.00 60.75 93 PRO A O 1
ATOM 657 N N . LEU A 1 94 ? 19.299 -16.915 -41.871 1.00 70.62 94 LEU A N 1
ATOM 658 C CA . LEU A 1 94 ? 18.541 -18.152 -42.102 1.00 70.62 94 LEU A CA 1
ATOM 659 C C . LEU A 1 94 ? 19.177 -18.975 -43.233 1.00 70.62 94 LEU A C 1
ATOM 661 O O . LEU A 1 94 ? 18.493 -19.414 -44.157 1.00 70.62 94 LEU A O 1
ATOM 665 N N . ASP A 1 95 ? 20.494 -19.162 -43.172 1.00 67.62 95 ASP A N 1
ATOM 666 C CA . ASP A 1 95 ? 21.231 -19.975 -44.150 1.00 67.62 95 ASP A CA 1
ATOM 667 C C . ASP A 1 95 ? 20.922 -21.479 -44.002 1.00 67.62 95 ASP A C 1
ATOM 669 O O . ASP A 1 95 ? 20.985 -22.240 -44.966 1.00 67.62 95 ASP A O 1
ATOM 673 N N . GLU A 1 96 ? 20.551 -21.899 -42.791 1.00 74.12 96 GLU A N 1
ATOM 674 C CA . GLU A 1 96 ? 20.096 -23.243 -42.430 1.00 74.12 96 GLU A CA 1
ATOM 675 C C . GLU A 1 96 ? 18.838 -23.119 -41.545 1.00 74.12 96 GLU A C 1
ATOM 677 O O . GLU A 1 96 ? 18.554 -22.031 -41.035 1.00 74.12 96 GLU A O 1
ATOM 682 N N . PRO A 1 97 ? 18.036 -24.183 -41.348 1.00 80.50 97 PRO A N 1
ATOM 683 C CA . PRO A 1 97 ? 16.860 -24.083 -40.494 1.00 80.50 97 PRO A CA 1
ATOM 684 C C . PRO A 1 97 ? 17.243 -23.840 -39.025 1.00 80.50 97 PRO A C 1
ATOM 686 O O . PRO A 1 97 ? 17.955 -24.643 -38.421 1.00 80.50 97 PRO A O 1
ATOM 689 N N . VAL A 1 98 ? 16.696 -22.780 -38.433 1.00 78.00 98 VAL A N 1
ATOM 690 C CA . VAL A 1 98 ? 17.034 -22.280 -37.092 1.00 78.00 98 VAL A CA 1
ATOM 691 C C . VAL A 1 98 ? 15.924 -22.614 -36.101 1.00 78.00 98 VAL A C 1
ATOM 693 O O . VAL A 1 98 ? 14.746 -22.359 -36.348 1.00 78.00 98 VAL A O 1
ATOM 696 N N . THR A 1 99 ? 16.275 -23.161 -34.943 1.00 77.56 99 THR A N 1
ATOM 697 C CA . THR A 1 99 ? 15.356 -23.343 -33.812 1.00 77.56 99 THR A CA 1
ATOM 698 C C . THR A 1 99 ? 15.288 -22.067 -32.974 1.00 77.56 99 THR A C 1
ATOM 700 O O . THR A 1 99 ? 16.323 -21.542 -32.596 1.00 77.56 99 THR A O 1
ATOM 703 N N . VAL A 1 100 ? 14.093 -21.592 -32.629 1.00 76.12 100 VAL A N 1
ATOM 704 C CA . VAL A 1 100 ? 13.831 -20.396 -31.814 1.00 76.12 100 VAL A CA 1
ATOM 705 C C . VAL A 1 100 ? 13.259 -20.787 -30.454 1.00 76.12 100 VAL A C 1
ATOM 707 O O . VAL A 1 100 ? 12.369 -21.638 -30.379 1.00 76.12 100 VAL A O 1
ATOM 710 N N . GLY A 1 101 ? 13.701 -20.142 -29.377 1.00 63.69 101 GLY A N 1
ATOM 711 C CA . GLY A 1 101 ? 13.088 -20.280 -28.054 1.00 63.69 101 GLY A CA 1
ATOM 712 C C . GLY A 1 101 ? 13.858 -19.545 -26.958 1.00 63.69 101 GLY A C 1
ATOM 713 O O . GLY A 1 101 ? 14.742 -18.757 -27.259 1.00 63.69 101 GLY A O 1
ATOM 714 N N . ARG A 1 102 ? 13.528 -19.775 -25.681 1.00 55.38 102 ARG A N 1
ATOM 715 C CA . ARG A 1 102 ? 14.193 -19.091 -24.544 1.00 55.38 102 ARG A CA 1
ATOM 716 C C . ARG A 1 102 ? 15.451 -19.781 -23.996 1.00 55.38 102 ARG A C 1
ATOM 718 O O . ARG A 1 102 ? 15.982 -19.361 -22.975 1.00 55.38 102 ARG A O 1
ATOM 725 N N . GLY A 1 103 ? 15.884 -20.887 -24.599 1.00 59.03 103 GLY A N 1
ATOM 726 C CA . GLY A 1 103 ? 17.069 -21.679 -24.217 1.00 59.03 103 GLY A CA 1
ATOM 727 C C . GLY A 1 103 ? 17.220 -22.894 -25.143 1.00 59.03 103 GLY A C 1
ATOM 728 O O . GLY A 1 103 ? 16.379 -23.059 -26.003 1.00 59.03 103 GLY A O 1
ATOM 729 N N . ASP A 1 104 ? 18.232 -23.759 -25.013 1.00 65.44 104 ASP A N 1
ATOM 730 C CA . ASP A 1 104 ? 18.392 -25.004 -25.816 1.00 65.44 104 ASP A CA 1
ATOM 731 C C . ASP A 1 104 ? 18.060 -24.885 -27.336 1.00 65.44 104 ASP A C 1
ATOM 733 O O . ASP A 1 104 ? 17.551 -25.829 -27.948 1.00 65.44 104 ASP A O 1
ATOM 737 N N . ALA A 1 105 ? 18.284 -23.715 -27.945 1.00 60.81 105 ALA A N 1
ATOM 738 C CA . ALA A 1 105 ? 17.840 -23.348 -29.291 1.00 60.81 105 ALA A CA 1
ATOM 739 C C . ALA A 1 105 ? 18.924 -22.535 -30.013 1.00 60.81 105 ALA A C 1
ATOM 741 O O . ALA A 1 105 ? 19.781 -21.933 -29.370 1.00 60.81 105 ALA A O 1
ATOM 742 N N . ASP A 1 106 ? 18.867 -22.511 -31.344 1.00 55.00 106 ASP A N 1
ATOM 743 C CA . ASP A 1 106 ? 19.853 -21.834 -32.197 1.00 55.00 106 ASP A CA 1
ATOM 744 C C . ASP A 1 106 ? 19.701 -20.300 -32.115 1.00 55.00 106 ASP A C 1
ATOM 746 O O . ASP A 1 106 ? 20.675 -19.558 -32.010 1.00 55.00 106 ASP A O 1
ATOM 750 N N . LEU A 1 107 ? 18.451 -19.832 -32.091 1.00 62.91 107 LEU A N 1
ATOM 751 C CA . LEU A 1 107 ? 18.037 -18.467 -31.799 1.00 62.91 107 LEU A CA 1
ATOM 752 C C . LEU A 1 107 ? 17.413 -18.415 -30.400 1.00 62.91 107 LEU A C 1
ATOM 754 O O . LEU A 1 107 ? 16.233 -18.727 -30.210 1.00 62.91 107 LEU A O 1
ATOM 758 N N . VAL A 1 108 ? 18.215 -17.993 -29.424 1.00 54.66 108 VAL A N 1
ATOM 759 C CA . VAL A 1 108 ? 17.754 -17.769 -28.051 1.00 54.66 108 VAL A CA 1
ATOM 760 C C . VAL A 1 108 ? 17.253 -16.337 -27.895 1.00 54.66 108 VAL A C 1
ATOM 762 O O . VAL A 1 108 ? 18.019 -15.391 -28.060 1.00 54.66 108 VAL A O 1
ATOM 765 N N . LEU A 1 109 ? 15.974 -16.192 -27.565 1.00 51.50 109 LEU A N 1
ATOM 766 C CA . LEU A 1 109 ? 15.316 -14.919 -27.283 1.00 51.50 109 LEU A CA 1
ATOM 767 C C . LEU A 1 109 ? 15.072 -14.792 -25.774 1.00 51.50 109 LEU A C 1
ATOM 769 O O . LEU A 1 109 ? 14.658 -15.755 -25.123 1.00 51.50 109 LEU A O 1
ATOM 773 N N . ALA A 1 110 ? 15.298 -13.606 -25.214 1.00 48.09 110 ALA A N 1
ATOM 774 C CA . ALA A 1 110 ? 15.047 -13.253 -23.819 1.00 48.09 110 ALA A CA 1
ATOM 775 C C . ALA A 1 110 ? 13.546 -13.037 -23.537 1.00 48.09 110 ALA A C 1
ATOM 777 O O . ALA A 1 110 ? 13.143 -12.105 -22.841 1.00 48.09 110 ALA A O 1
ATOM 778 N N . ASP A 1 111 ? 12.711 -13.923 -24.076 1.00 47.94 111 ASP A N 1
ATOM 779 C CA . ASP A 1 111 ? 11.265 -13.891 -23.954 1.00 47.94 111 ASP A CA 1
ATOM 780 C C . ASP A 1 111 ? 10.790 -15.013 -23.015 1.00 47.94 111 ASP A C 1
ATOM 782 O O . ASP A 1 111 ? 10.838 -16.198 -23.370 1.00 47.94 111 ASP A O 1
ATOM 786 N N . PRO A 1 112 ? 10.337 -14.672 -21.791 1.00 46.50 112 PRO A N 1
ATOM 787 C CA . PRO A 1 112 ? 9.915 -15.662 -20.806 1.00 46.50 112 PRO A CA 1
ATOM 788 C C . PRO A 1 112 ? 8.645 -16.414 -21.223 1.00 46.50 112 PRO A C 1
ATOM 790 O O . PRO A 1 112 ? 8.409 -17.511 -20.713 1.00 46.50 112 PRO A O 1
ATOM 793 N N . ALA A 1 113 ? 7.855 -15.869 -22.156 1.00 52.03 113 ALA A N 1
ATOM 794 C CA . ALA A 1 113 ? 6.686 -16.525 -22.724 1.00 52.03 113 ALA A CA 1
ATOM 795 C C . ALA A 1 113 ? 7.063 -17.554 -23.808 1.00 52.03 113 ALA A C 1
ATOM 797 O O . ALA A 1 113 ? 6.198 -18.293 -24.290 1.00 52.03 113 ALA A O 1
ATOM 798 N N . LEU A 1 114 ? 8.340 -17.676 -24.188 1.00 63.41 114 LEU A N 1
ATOM 799 C CA . LEU A 1 114 ? 8.780 -18.759 -25.061 1.00 63.41 114 LEU A CA 1
ATOM 800 C C . LEU A 1 114 ? 8.997 -20.069 -24.291 1.00 63.41 114 LEU A C 1
ATOM 802 O O . LEU A 1 114 ? 9.379 -20.111 -23.124 1.00 63.41 114 LEU A O 1
ATOM 806 N N . SER A 1 115 ? 8.803 -21.200 -24.969 1.00 68.44 115 SER A N 1
ATOM 807 C CA . SER A 1 115 ? 9.319 -22.485 -24.489 1.00 68.44 115 SER A CA 1
ATOM 808 C C . SER A 1 115 ? 10.824 -22.559 -24.749 1.00 68.44 115 SER A C 1
ATOM 810 O O . SER A 1 115 ? 11.333 -21.796 -25.568 1.00 68.44 115 SER A O 1
ATOM 812 N N . ARG A 1 116 ? 11.544 -23.459 -24.056 1.00 68.31 116 ARG A N 1
ATOM 813 C CA . ARG A 1 116 ? 12.993 -23.656 -24.275 1.00 68.31 116 ARG A CA 1
ATOM 814 C C . ARG A 1 116 ? 13.267 -23.824 -25.769 1.00 68.31 116 ARG A C 1
ATOM 816 O O . ARG A 1 116 ? 13.835 -22.934 -26.369 1.00 68.31 116 ARG A O 1
ATOM 823 N N . ARG A 1 117 ? 12.668 -24.833 -26.400 1.00 79.56 117 ARG A N 1
ATOM 824 C CA . ARG A 1 117 ? 12.587 -24.951 -27.863 1.00 79.56 117 ARG A CA 1
ATOM 825 C C . ARG A 1 117 ? 11.157 -24.650 -28.292 1.00 79.56 117 ARG A C 1
ATOM 827 O O . ARG A 1 117 ? 10.283 -25.481 -28.081 1.00 79.56 117 ARG A O 1
ATOM 834 N N . HIS A 1 118 ? 10.900 -23.446 -28.794 1.00 82.38 118 HIS A N 1
ATOM 835 C CA . HIS A 1 118 ? 9.545 -22.985 -29.094 1.00 82.38 118 HIS A CA 1
ATOM 836 C C . HIS A 1 118 ? 9.127 -23.332 -30.527 1.00 82.38 118 HIS A C 1
ATOM 838 O O . HIS A 1 118 ? 8.110 -23.985 -30.729 1.00 82.38 118 HIS A O 1
ATOM 844 N N . ALA A 1 119 ? 9.907 -22.918 -31.523 1.00 88.94 119 ALA A N 1
ATOM 845 C CA . ALA A 1 119 ? 9.595 -23.158 -32.931 1.00 88.94 119 ALA A CA 1
ATOM 846 C C . ALA A 1 119 ? 10.866 -23.408 -33.751 1.00 88.94 119 ALA A C 1
ATOM 848 O O . ALA A 1 119 ? 11.970 -23.161 -33.285 1.00 88.94 119 ALA A O 1
ATOM 849 N N . ARG A 1 120 ? 10.723 -23.885 -34.984 1.00 90.62 120 ARG A N 1
ATOM 850 C CA . ARG A 1 120 ? 11.794 -24.031 -35.976 1.00 90.62 120 ARG A CA 1
ATOM 851 C C . ARG A 1 120 ? 11.433 -23.242 -37.225 1.00 90.62 120 ARG A C 1
ATOM 853 O O . ARG A 1 120 ? 10.336 -23.416 -37.743 1.00 90.62 120 ARG A O 1
ATOM 860 N N . ILE A 1 121 ? 12.344 -22.408 -37.706 1.00 88.06 121 ILE A N 1
ATOM 861 C CA . ILE A 1 121 ? 12.175 -21.550 -38.878 1.00 88.06 121 ILE A CA 1
ATOM 862 C C . ILE A 1 121 ? 13.098 -22.053 -39.982 1.00 88.06 121 ILE A C 1
ATOM 864 O O . ILE A 1 121 ? 14.304 -22.160 -39.792 1.00 88.06 121 ILE A O 1
ATOM 868 N N . GLU A 1 122 ? 12.531 -22.354 -41.142 1.00 88.00 122 GLU A N 1
ATOM 869 C CA . GLU A 1 122 ? 13.255 -22.783 -42.335 1.00 88.00 122 GLU A CA 1
ATOM 870 C C . GLU A 1 122 ? 12.994 -21.794 -43.472 1.00 88.00 122 GLU A C 1
ATOM 872 O O . GLU A 1 122 ? 11.840 -21.572 -43.850 1.00 88.00 122 GLU A O 1
ATOM 877 N N . ALA A 1 123 ? 14.055 -21.207 -44.030 1.00 82.81 123 ALA A N 1
ATOM 878 C CA . ALA A 1 123 ? 13.957 -20.422 -45.253 1.00 82.81 123 ALA A CA 1
ATOM 879 C C . ALA A 1 123 ? 13.858 -21.354 -46.469 1.00 82.81 123 ALA A C 1
ATOM 881 O O . ALA A 1 123 ? 14.626 -22.303 -46.616 1.00 82.81 123 ALA A O 1
ATOM 882 N N . ARG A 1 124 ? 12.908 -21.073 -47.360 1.00 82.69 124 ARG A N 1
ATOM 883 C CA . ARG A 1 124 ? 12.755 -21.719 -48.667 1.00 82.69 124 ARG A CA 1
ATOM 884 C C . ARG A 1 124 ? 12.724 -20.646 -49.748 1.00 82.69 124 ARG A C 1
ATOM 886 O O . ARG A 1 124 ? 12.561 -19.460 -49.471 1.00 82.69 124 ARG A O 1
ATOM 893 N N . THR A 1 125 ? 12.860 -21.048 -51.006 1.00 75.94 125 THR A N 1
ATOM 894 C CA . THR A 1 125 ? 12.789 -20.110 -52.131 1.00 75.94 125 THR A CA 1
ATOM 895 C C . THR A 1 125 ? 11.446 -19.359 -52.109 1.00 75.94 125 THR A C 1
ATOM 897 O O . THR A 1 125 ? 10.380 -19.967 -52.250 1.00 75.94 125 THR A O 1
ATOM 900 N N . GLY A 1 126 ? 11.491 -18.043 -51.868 1.00 70.19 126 GLY A N 1
ATOM 901 C CA . GLY A 1 126 ? 10.329 -17.144 -51.857 1.00 70.19 126 GLY A CA 1
ATOM 902 C C . GLY A 1 126 ? 9.370 -17.242 -50.658 1.00 70.19 126 GLY A C 1
ATOM 903 O O . GLY A 1 126 ? 8.319 -16.609 -50.692 1.00 70.19 126 GLY A O 1
ATOM 904 N N . HIS A 1 127 ? 9.661 -18.037 -49.622 1.00 81.81 127 HIS A N 1
ATOM 905 C CA . HIS A 1 127 ? 8.831 -18.131 -48.406 1.00 81.81 127 HIS A CA 1
ATOM 906 C C . HIS A 1 127 ? 9.595 -18.798 -47.255 1.00 81.81 127 HIS A C 1
ATOM 908 O O . HIS A 1 127 ? 10.558 -19.522 -47.481 1.00 81.81 127 HIS A O 1
ATOM 914 N N . ALA A 1 128 ? 9.129 -18.631 -46.023 1.00 84.62 128 ALA A N 1
ATOM 915 C CA . ALA A 1 128 ? 9.628 -19.355 -44.862 1.00 84.62 128 ALA A CA 1
ATOM 916 C C . ALA A 1 128 ? 8.562 -20.273 -44.267 1.00 84.62 128 ALA A C 1
ATOM 918 O O . ALA A 1 128 ? 7.358 -20.061 -44.421 1.00 84.62 128 ALA A O 1
ATOM 919 N N . VAL A 1 129 ? 9.016 -21.313 -43.580 1.00 89.00 129 VAL A N 1
ATOM 920 C CA . VAL A 1 129 ? 8.163 -22.264 -42.871 1.00 89.00 129 VAL A CA 1
ATOM 921 C C . VAL A 1 129 ? 8.529 -22.230 -41.396 1.00 89.00 129 VAL A C 1
ATOM 923 O O . VAL A 1 129 ? 9.676 -22.471 -41.032 1.00 89.00 129 VAL A O 1
ATOM 926 N N . VAL A 1 130 ? 7.547 -21.942 -40.547 1.00 89.06 130 VAL A N 1
ATOM 927 C CA . VAL A 1 130 ? 7.682 -21.916 -39.091 1.00 89.06 130 VAL A CA 1
ATOM 928 C C . VAL A 1 130 ? 6.919 -23.090 -38.507 1.00 89.06 130 VAL A C 1
ATOM 930 O O . VAL A 1 130 ? 5.709 -23.197 -38.674 1.00 89.06 130 VAL A O 1
ATOM 933 N N . THR A 1 131 ? 7.625 -23.988 -37.833 1.00 91.25 131 THR A N 1
ATOM 934 C CA . THR A 1 131 ? 7.066 -25.199 -37.227 1.00 91.25 131 THR A CA 1
ATOM 935 C C . THR A 1 131 ? 7.111 -25.084 -35.711 1.00 91.25 131 THR A C 1
ATOM 937 O O . THR A 1 131 ? 8.189 -24.960 -35.140 1.00 91.25 131 THR A O 1
ATOM 940 N N . ASP A 1 132 ? 5.955 -25.135 -35.063 1.00 89.75 132 ASP A N 1
ATOM 941 C CA . ASP A 1 132 ? 5.814 -25.243 -33.614 1.00 89.75 132 ASP A CA 1
ATOM 942 C C . ASP A 1 132 ? 6.390 -26.580 -33.123 1.00 89.75 132 ASP A C 1
ATOM 944 O O . ASP A 1 132 ? 6.050 -27.650 -33.640 1.00 89.75 132 ASP A O 1
ATOM 948 N N . LEU A 1 133 ? 7.257 -26.525 -32.112 1.00 86.38 133 LEU A N 1
ATOM 949 C CA . LEU A 1 133 ? 7.897 -27.696 -31.511 1.00 86.38 133 LEU A CA 1
ATOM 950 C C . LEU A 1 133 ? 7.152 -28.220 -30.271 1.00 86.38 133 LEU A C 1
ATOM 952 O O . LEU A 1 133 ? 7.723 -28.971 -29.482 1.00 86.38 133 LEU A O 1
ATOM 956 N N . GLY A 1 134 ? 5.875 -27.861 -30.118 1.00 78.56 134 GLY A N 1
ATOM 957 C CA . GLY A 1 134 ? 5.050 -28.224 -28.965 1.00 78.56 134 GLY A CA 1
ATOM 958 C C . GLY A 1 134 ? 5.173 -27.204 -27.839 1.00 78.56 134 GLY A C 1
ATOM 959 O O . GLY A 1 134 ? 5.287 -27.581 -26.672 1.00 78.56 134 GLY A O 1
ATOM 960 N N . SER A 1 135 ? 5.220 -25.920 -28.190 1.00 79.38 135 SER A N 1
ATOM 961 C CA . SER A 1 135 ? 5.355 -24.838 -27.229 1.00 79.38 135 SER A CA 1
ATOM 962 C C . SER A 1 135 ? 4.079 -24.641 -26.399 1.00 79.38 135 SER A C 1
ATOM 964 O O . SER A 1 135 ? 2.972 -24.956 -26.827 1.00 79.38 135 SER A O 1
ATOM 966 N N . VAL A 1 136 ? 4.232 -24.099 -25.186 1.00 69.81 136 VAL A N 1
ATOM 967 C CA . VAL A 1 136 ? 3.100 -23.826 -24.275 1.00 69.81 136 VAL A CA 1
ATOM 968 C C . VAL A 1 136 ? 2.154 -22.761 -24.841 1.00 69.81 136 VAL A C 1
ATOM 970 O O . VAL A 1 136 ? 0.942 -22.880 -24.700 1.00 69.81 136 VAL A O 1
ATOM 973 N N . ASN A 1 137 ? 2.710 -21.734 -25.491 1.00 64.50 137 ASN A N 1
ATOM 974 C CA . ASN A 1 137 ? 1.966 -20.559 -25.961 1.00 64.50 137 ASN A CA 1
ATOM 975 C C . ASN A 1 137 ? 1.682 -20.575 -27.472 1.00 64.50 137 ASN A C 1
ATOM 977 O O . ASN A 1 137 ? 1.054 -19.651 -27.983 1.00 64.50 137 ASN A O 1
ATOM 981 N N . GLY A 1 138 ? 2.118 -21.625 -28.173 1.00 76.94 138 GLY A N 1
ATOM 982 C CA . GLY A 1 138 ? 1.886 -21.833 -29.597 1.00 76.94 138 GLY A CA 1
ATOM 983 C C . GLY A 1 138 ? 2.518 -20.788 -30.522 1.00 76.94 138 GLY A C 1
ATOM 984 O O . GLY A 1 138 ? 3.171 -19.834 -30.099 1.00 76.94 138 GLY A O 1
ATOM 985 N N . VAL A 1 139 ? 2.297 -20.978 -31.823 1.00 77.94 139 VAL A N 1
ATOM 986 C CA . VAL A 1 139 ? 2.756 -20.088 -32.902 1.00 77.94 139 VAL A CA 1
ATOM 987 C C . VAL A 1 139 ? 1.552 -19.397 -33.537 1.00 77.94 139 VAL A C 1
ATOM 989 O O . VAL A 1 139 ? 0.604 -20.073 -33.939 1.00 77.94 139 VAL A O 1
ATOM 992 N N . ALA A 1 140 ? 1.584 -18.070 -33.673 1.00 69.50 140 ALA A N 1
ATOM 993 C CA . ALA A 1 140 ? 0.473 -17.300 -34.236 1.00 69.50 140 ALA A CA 1
ATOM 994 C C . ALA A 1 140 ? 0.903 -16.465 -35.464 1.00 69.50 140 ALA A C 1
ATOM 996 O O . ALA A 1 140 ? 1.796 -15.624 -35.353 1.00 69.50 140 ALA A O 1
ATOM 997 N N . PRO A 1 141 ? 0.306 -16.662 -36.655 1.00 68.25 141 PRO A N 1
ATOM 998 C CA . PRO A 1 141 ? 0.617 -15.862 -37.840 1.00 68.25 141 PRO A CA 1
ATOM 999 C C . PRO A 1 141 ? 0.140 -14.408 -37.708 1.00 68.25 141 PRO A C 1
ATOM 1001 O O . PRO A 1 141 ? -0.836 -14.111 -37.018 1.00 68.25 141 PRO A O 1
ATOM 1004 N N . ASN A 1 142 ? 0.820 -13.505 -38.416 1.00 60.09 142 ASN A N 1
ATOM 1005 C CA . ASN A 1 142 ? 0.479 -12.089 -38.587 1.00 60.09 142 ASN A CA 1
ATOM 1006 C C . ASN A 1 142 ? 0.335 -11.291 -37.279 1.00 60.09 142 ASN A C 1
ATOM 1008 O O . ASN A 1 142 ? -0.436 -10.339 -37.211 1.00 60.09 142 ASN A O 1
ATOM 1012 N N . GLY A 1 143 ? 1.059 -11.680 -36.224 1.00 46.41 143 GLY A N 1
ATOM 1013 C CA . GLY A 1 143 ? 1.018 -10.982 -34.932 1.00 46.41 143 GLY A CA 1
ATOM 1014 C C . GLY A 1 143 ? -0.269 -11.197 -34.122 1.00 46.41 143 GLY A C 1
ATOM 1015 O O . GLY A 1 143 ? -0.443 -10.554 -33.087 1.00 46.41 143 GLY A O 1
ATOM 1016 N N . SER A 1 144 ? -1.158 -12.095 -34.565 1.00 49.81 144 SER A N 1
ATOM 1017 C CA . SER A 1 144 ? -2.420 -12.406 -33.884 1.00 49.81 144 SER A CA 1
ATOM 1018 C C . SER A 1 144 ? -2.198 -12.997 -32.481 1.00 49.81 144 SER A C 1
ATOM 1020 O O . SER A 1 144 ? -1.190 -13.648 -32.216 1.00 49.81 144 SER A O 1
ATOM 1022 N N . LEU A 1 145 ? -3.163 -12.789 -31.577 1.00 38.94 145 LEU A N 1
ATOM 1023 C CA . LEU A 1 145 ? -3.245 -13.478 -30.277 1.00 38.94 145 LEU A CA 1
ATOM 1024 C C . LEU A 1 145 ? -3.789 -14.912 -30.408 1.00 38.94 145 LEU A C 1
ATOM 1026 O O . LEU A 1 145 ? -3.786 -15.670 -29.441 1.00 38.94 145 LEU A O 1
ATOM 1030 N N . THR A 1 146 ? -4.290 -15.286 -31.586 1.00 42.00 146 THR A N 1
ATOM 1031 C CA . THR A 1 146 ? -4.876 -16.603 -31.839 1.00 42.00 146 THR A CA 1
ATOM 1032 C C . THR A 1 146 ? -3.809 -17.571 -32.339 1.00 42.00 146 THR A C 1
ATOM 1034 O O . THR A 1 146 ? -3.253 -17.392 -33.424 1.00 42.00 146 THR A O 1
ATOM 1037 N N . VAL A 1 147 ? -3.548 -18.618 -31.553 1.00 55.16 147 VAL A N 1
ATOM 1038 C CA . VAL A 1 147 ? -2.642 -19.716 -31.918 1.00 55.16 147 VAL A CA 1
ATOM 1039 C C . VAL A 1 147 ? -3.133 -20.398 -33.198 1.00 55.16 147 VAL A C 1
ATOM 1041 O O . VAL A 1 147 ? -4.327 -20.657 -33.358 1.00 55.16 147 VAL A O 1
ATOM 1044 N N . ALA A 1 148 ? -2.221 -20.697 -34.125 1.00 57.56 148 ALA A N 1
ATOM 1045 C CA . ALA A 1 148 ? -2.563 -21.386 -35.362 1.00 57.56 148 ALA A CA 1
ATOM 1046 C C . ALA A 1 148 ? -3.156 -22.779 -35.082 1.00 57.56 148 ALA A C 1
ATOM 1048 O O . ALA A 1 148 ? -2.588 -23.573 -34.338 1.00 57.56 148 ALA A O 1
ATOM 1049 N N . ALA A 1 149 ? -4.252 -23.130 -35.767 1.00 49.72 149 ALA A N 1
ATOM 1050 C CA . ALA A 1 149 ? -4.858 -24.467 -35.687 1.00 49.72 149 ALA A CA 1
ATOM 1051 C C . ALA A 1 149 ? -3.934 -25.595 -36.202 1.00 49.72 149 ALA A C 1
ATOM 1053 O O . ALA A 1 149 ? -4.201 -26.777 -35.989 1.00 49.72 149 ALA A O 1
ATOM 1054 N N . ARG A 1 150 ? -2.852 -25.244 -36.909 1.00 57.84 150 ARG A N 1
ATOM 1055 C CA . ARG A 1 150 ? -1.845 -26.166 -37.445 1.00 57.84 150 ARG A CA 1
ATOM 1056 C C . ARG A 1 150 ? -0.493 -25.866 -36.804 1.00 57.84 150 ARG A C 1
ATOM 1058 O O . ARG A 1 150 ? -0.108 -24.708 -36.713 1.00 57.84 150 ARG A O 1
ATOM 1065 N N . ARG A 1 151 ? 0.273 -26.916 -36.477 1.00 70.31 151 ARG A N 1
ATOM 1066 C CA . ARG A 1 151 ? 1.647 -26.819 -35.936 1.00 70.31 151 ARG A CA 1
ATOM 1067 C C . ARG A 1 151 ? 2.670 -26.215 -36.908 1.00 70.31 151 ARG A C 1
ATOM 1069 O O . ARG A 1 151 ? 3.830 -26.071 -36.549 1.00 70.31 151 ARG A O 1
ATOM 1076 N N . THR A 1 152 ? 2.278 -25.875 -38.132 1.00 81.62 152 THR A N 1
ATOM 1077 C CA . THR A 1 152 ? 3.172 -25.298 -39.137 1.00 81.62 152 THR A CA 1
ATOM 1078 C C . THR A 1 152 ? 2.495 -24.120 -39.823 1.00 81.62 152 THR A C 1
ATOM 1080 O O . THR A 1 152 ? 1.371 -24.241 -40.313 1.00 81.62 152 THR A O 1
ATOM 1083 N N . VAL A 1 153 ? 3.205 -22.997 -39.880 1.00 82.12 153 VAL A N 1
ATOM 1084 C CA . VAL A 1 153 ? 2.796 -21.729 -40.482 1.00 82.12 153 VAL A CA 1
ATOM 1085 C C . VAL A 1 153 ? 3.745 -21.410 -41.634 1.00 82.12 153 VAL A C 1
ATOM 1087 O O . VAL A 1 153 ? 4.962 -21.486 -41.488 1.00 82.12 153 VAL A O 1
ATOM 1090 N N . ARG A 1 154 ? 3.194 -21.057 -42.794 1.00 84.44 154 ARG A N 1
ATOM 1091 C CA . ARG A 1 154 ? 3.961 -20.562 -43.942 1.00 84.44 154 ARG A CA 1
ATOM 1092 C C . ARG A 1 154 ? 3.931 -19.036 -43.916 1.00 84.44 154 ARG A C 1
ATOM 1094 O O . ARG A 1 154 ? 2.851 -18.482 -43.757 1.00 84.44 154 ARG A O 1
ATOM 1101 N N . LEU A 1 155 ? 5.086 -18.400 -44.087 1.00 75.00 155 LEU A N 1
ATOM 1102 C CA . LEU A 1 155 ? 5.244 -16.946 -44.141 1.00 75.00 155 LEU A CA 1
ATOM 1103 C C . LEU A 1 155 ? 5.793 -16.540 -45.507 1.00 75.00 155 LEU A C 1
ATOM 1105 O O . LEU A 1 155 ? 6.826 -17.058 -45.938 1.00 75.00 155 LEU A O 1
ATOM 1109 N N . ALA A 1 156 ? 5.126 -15.622 -46.190 1.00 73.62 156 ALA A N 1
ATOM 1110 C CA . ALA A 1 156 ? 5.710 -14.902 -47.312 1.00 73.62 156 ALA A CA 1
ATOM 1111 C C . ALA A 1 156 ? 6.774 -13.901 -46.823 1.00 73.62 156 ALA A C 1
ATOM 1113 O O . ALA A 1 156 ? 6.894 -13.607 -45.632 1.00 73.62 156 ALA A O 1
ATOM 1114 N N . GLU A 1 157 ? 7.579 -13.380 -47.749 1.00 70.38 157 GLU A N 1
ATOM 1115 C CA . GLU A 1 157 ? 8.546 -12.331 -47.425 1.00 70.38 157 GLU A CA 1
ATOM 1116 C C . GLU A 1 157 ? 7.845 -11.103 -46.826 1.00 70.38 157 GLU A C 1
ATOM 1118 O O . GLU A 1 157 ? 6.902 -10.567 -47.402 1.00 70.38 157 GLU A O 1
ATOM 1123 N N . GLY A 1 158 ? 8.309 -10.666 -45.652 1.00 55.59 158 GLY A N 1
ATOM 1124 C CA . GLY A 1 158 ? 7.721 -9.540 -44.928 1.00 55.59 158 GLY A CA 1
ATOM 1125 C C . GLY A 1 158 ? 6.539 -9.894 -44.018 1.00 55.59 158 GLY A C 1
ATOM 1126 O O . GLY A 1 158 ? 6.158 -9.048 -43.209 1.00 55.59 158 GLY A O 1
ATOM 1127 N N . GLU A 1 159 ? 6.004 -11.119 -44.072 1.00 58.19 159 GLU A N 1
ATOM 1128 C CA . GLU A 1 159 ? 4.953 -11.565 -43.151 1.00 58.19 159 GLU A CA 1
ATOM 1129 C C . GLU A 1 159 ? 5.508 -11.878 -41.758 1.00 58.19 159 GLU A C 1
ATOM 1131 O O . GLU A 1 159 ? 6.643 -12.338 -41.586 1.00 58.19 159 GLU A O 1
ATOM 1136 N N . ALA A 1 160 ? 4.682 -11.608 -40.748 1.00 60.56 160 ALA A N 1
ATOM 1137 C CA . ALA A 1 160 ? 5.053 -11.718 -39.349 1.00 60.56 160 ALA A CA 1
ATOM 1138 C C . ALA A 1 160 ? 4.553 -13.021 -38.716 1.00 60.56 160 ALA A C 1
ATOM 1140 O O . ALA A 1 160 ? 3.504 -13.554 -39.070 1.00 60.56 160 ALA A O 1
ATOM 1141 N N . VAL A 1 161 ? 5.262 -13.492 -37.698 1.00 68.88 161 VAL A N 1
ATOM 1142 C CA . VAL A 1 161 ? 4.859 -14.601 -36.838 1.00 68.88 161 VAL A CA 1
ATOM 1143 C C . VAL A 1 161 ? 5.137 -14.250 -35.390 1.00 68.88 161 VAL A C 1
ATOM 1145 O O . VAL A 1 161 ? 6.208 -13.751 -35.058 1.00 68.88 161 VAL A O 1
ATOM 1148 N N . ARG A 1 162 ? 4.174 -14.508 -34.515 1.00 67.50 162 ARG A N 1
ATOM 1149 C CA . ARG A 1 162 ? 4.313 -14.334 -33.077 1.00 67.50 162 ARG A CA 1
ATOM 1150 C C . ARG A 1 162 ? 4.640 -15.667 -32.414 1.00 67.50 162 ARG A C 1
ATOM 1152 O O . ARG A 1 162 ? 3.971 -16.669 -32.666 1.00 67.50 162 ARG A O 1
ATOM 1159 N N . LEU A 1 163 ? 5.656 -15.641 -31.561 1.00 72.06 163 LEU A N 1
ATOM 1160 C CA . LEU A 1 163 ? 6.089 -16.711 -30.673 1.00 72.06 163 LEU A CA 1
ATOM 1161 C C . LEU A 1 163 ? 6.166 -16.106 -29.266 1.00 72.06 163 LEU A C 1
ATOM 1163 O O . LEU A 1 163 ? 6.981 -15.216 -29.044 1.00 72.06 163 LEU A O 1
ATOM 1167 N N . GLY A 1 164 ? 5.329 -16.548 -28.323 1.00 70.25 164 GLY A N 1
ATOM 1168 C CA . GLY A 1 164 ? 5.265 -15.891 -27.008 1.00 70.25 164 GLY A CA 1
ATOM 1169 C C . GLY A 1 164 ? 4.890 -14.410 -27.147 1.00 70.25 164 GLY A C 1
ATOM 1170 O O . GLY A 1 164 ? 3.854 -14.093 -27.734 1.00 70.25 164 GLY A O 1
ATOM 1171 N N . ASP A 1 165 ? 5.744 -13.507 -26.666 1.00 50.16 165 ASP A N 1
ATOM 1172 C CA . ASP A 1 165 ? 5.591 -12.053 -26.825 1.00 50.16 165 ASP A CA 1
ATOM 1173 C C . ASP A 1 165 ? 6.471 -11.469 -27.943 1.00 50.16 165 ASP A C 1
ATOM 1175 O O . ASP A 1 165 ? 6.383 -10.281 -28.264 1.00 50.16 165 ASP A O 1
ATOM 1179 N N . SER A 1 166 ? 7.277 -12.314 -28.583 1.00 52.59 166 SER A N 1
ATOM 1180 C CA . SER A 1 166 ? 8.151 -11.982 -29.702 1.00 52.59 166 SER A CA 1
ATOM 1181 C C . SER A 1 166 ? 7.417 -12.076 -31.031 1.00 52.59 166 SER A C 1
ATOM 1183 O O . SER A 1 166 ? 6.773 -13.077 -31.332 1.00 52.59 166 SER A O 1
ATOM 1185 N N . VAL A 1 167 ? 7.559 -11.055 -31.875 1.00 52.84 167 VAL A N 1
ATOM 1186 C CA . VAL A 1 167 ? 7.086 -11.062 -33.263 1.00 52.84 167 VAL A CA 1
ATOM 1187 C C . VAL A 1 167 ? 8.299 -11.055 -34.174 1.00 52.84 167 VAL A C 1
ATOM 1189 O O . VAL A 1 167 ? 9.139 -10.161 -34.093 1.00 52.84 167 VAL A O 1
ATOM 1192 N N . LEU A 1 168 ? 8.390 -12.048 -35.049 1.00 63.94 168 LEU A N 1
ATOM 1193 C CA . LEU A 1 168 ? 9.459 -12.209 -36.022 1.00 63.94 168 LEU A CA 1
ATOM 1194 C C . LEU A 1 168 ? 8.924 -12.005 -37.436 1.00 63.94 168 LEU A C 1
ATOM 1196 O O . LEU A 1 168 ? 7.793 -12.366 -37.731 1.00 63.94 168 LEU A O 1
ATOM 1200 N N . VAL A 1 169 ? 9.753 -11.467 -38.320 1.00 56.62 169 VAL A N 1
ATOM 1201 C CA . VAL A 1 169 ? 9.487 -11.315 -39.753 1.00 56.62 169 VAL A CA 1
ATOM 1202 C C . VAL A 1 169 ? 10.653 -11.916 -40.517 1.00 56.62 169 VAL A C 1
ATOM 1204 O O . VAL A 1 169 ? 11.809 -11.648 -40.189 1.00 56.62 169 VAL A O 1
ATOM 1207 N N . VAL A 1 170 ? 10.366 -12.704 -41.549 1.00 70.50 170 VAL A N 1
ATOM 1208 C CA . VAL A 1 170 ? 11.406 -13.251 -42.428 1.00 70.50 170 VAL A CA 1
ATOM 1209 C C . VAL A 1 170 ? 11.581 -12.342 -43.646 1.00 70.50 170 VAL A C 1
ATOM 1211 O O . VAL A 1 170 ? 10.599 -11.903 -44.247 1.00 70.50 170 VAL A O 1
ATOM 1214 N N . ARG A 1 171 ? 12.831 -12.041 -44.009 1.00 67.62 171 ARG A N 1
ATOM 1215 C CA . ARG A 1 171 ? 13.198 -11.137 -45.112 1.00 67.62 171 ARG A CA 1
ATOM 1216 C C . ARG A 1 171 ? 14.378 -11.686 -45.909 1.00 67.62 171 ARG A C 1
ATOM 1218 O O . ARG A 1 171 ? 15.103 -12.547 -45.419 1.00 67.62 171 ARG A O 1
ATOM 1225 N N . GLY A 1 172 ? 14.592 -11.170 -47.120 1.00 66.81 172 GLY A N 1
ATOM 1226 C CA . GLY A 1 172 ? 15.738 -11.542 -47.954 1.00 66.81 172 GLY A CA 1
ATOM 1227 C C . GLY A 1 172 ? 15.592 -12.917 -48.608 1.00 66.81 172 GLY A C 1
ATOM 1228 O O . GLY A 1 172 ? 16.595 -13.579 -48.857 1.00 66.81 172 GLY A O 1
ATOM 1229 N N . LEU A 1 173 ? 14.353 -13.360 -48.857 1.00 70.69 173 LEU A N 1
ATOM 1230 C CA . LEU A 1 173 ? 14.035 -14.675 -49.438 1.00 70.69 173 LEU A CA 1
ATOM 1231 C C . LEU A 1 173 ? 14.100 -14.689 -50.979 1.00 70.69 173 LEU A C 1
ATOM 1233 O O . LEU A 1 173 ? 13.999 -15.761 -51.587 1.00 70.69 173 LEU A O 1
ATOM 1237 N N . ALA A 1 174 ? 14.268 -13.522 -51.609 1.00 61.00 174 ALA A N 1
ATOM 1238 C CA . ALA A 1 174 ? 14.456 -13.368 -53.047 1.00 61.00 174 ALA A CA 1
ATOM 1239 C C . ALA A 1 174 ? 15.916 -13.629 -53.473 1.00 61.00 174 ALA A C 1
ATOM 1241 O O . ALA A 1 174 ? 16.860 -13.060 -52.923 1.00 61.00 174 ALA A O 1
ATOM 1242 N N . VAL A 1 175 ? 16.104 -14.473 -54.493 1.00 49.22 175 VAL A N 1
ATOM 1243 C CA . VAL A 1 175 ? 17.413 -14.727 -55.117 1.00 49.22 175 VAL A CA 1
ATOM 1244 C C . VAL A 1 175 ? 17.761 -13.544 -56.025 1.00 49.22 175 VAL A C 1
ATOM 1246 O O . VAL A 1 175 ? 17.038 -13.277 -56.982 1.00 49.22 175 VAL A O 1
ATOM 1249 N N . SER A 1 176 ? 18.866 -12.842 -55.755 1.00 40.19 176 SER A N 1
ATOM 1250 C CA . SER A 1 176 ? 19.431 -11.890 -56.722 1.00 40.19 176 SER A CA 1
ATOM 1251 C C . SER A 1 176 ? 20.188 -12.659 -57.810 1.00 40.19 176 SER A C 1
ATOM 1253 O O . SER A 1 176 ? 20.981 -13.547 -57.495 1.00 40.19 176 SER A O 1
ATOM 1255 N N . ALA A 1 177 ? 19.929 -12.335 -59.080 1.00 39.53 177 ALA A N 1
ATOM 1256 C CA . ALA A 1 177 ? 20.418 -13.058 -60.261 1.00 39.53 177 ALA A CA 1
ATOM 1257 C C . ALA A 1 177 ? 21.947 -13.000 -60.474 1.00 39.53 177 ALA A C 1
ATOM 1259 O O . ALA A 1 177 ? 22.480 -13.777 -61.263 1.00 39.53 177 ALA A O 1
ATOM 1260 N N . ASP A 1 178 ? 22.672 -12.155 -59.741 1.00 39.22 178 ASP A N 1
ATOM 1261 C CA . ASP A 1 178 ? 24.126 -12.041 -59.855 1.00 39.22 178 ASP A CA 1
ATOM 1262 C C . ASP A 1 178 ? 24.830 -12.802 -58.728 1.00 39.22 178 ASP A C 1
ATOM 1264 O O . ASP A 1 178 ? 25.129 -12.271 -57.656 1.00 39.22 178 ASP A O 1
ATOM 1268 N N . GLY A 1 179 ? 25.104 -14.081 -58.988 1.00 40.50 179 GLY A N 1
ATOM 1269 C CA . GLY A 1 179 ? 25.796 -15.022 -58.106 1.00 40.50 179 GLY A CA 1
ATOM 1270 C C . GLY A 1 179 ? 27.257 -14.676 -57.788 1.00 40.50 179 GLY A C 1
ATOM 1271 O O . GLY A 1 179 ? 28.160 -15.454 -58.088 1.00 40.50 179 GLY A O 1
ATOM 1272 N N . ARG A 1 180 ? 27.519 -13.550 -57.115 1.00 34.75 180 ARG A N 1
ATOM 1273 C CA . ARG A 1 180 ? 28.798 -13.286 -56.434 1.00 34.75 180 ARG A CA 1
ATOM 1274 C C . ARG A 1 180 ? 28.593 -13.278 -54.924 1.00 34.75 180 ARG A C 1
ATOM 1276 O O . ARG A 1 180 ? 28.443 -12.239 -54.286 1.00 34.75 180 ARG A O 1
ATOM 1283 N N . SER A 1 181 ? 28.604 -14.480 -54.352 1.00 33.97 181 SER A N 1
ATOM 1284 C CA . SER A 1 181 ? 28.685 -14.702 -52.911 1.00 33.97 181 SER A CA 1
ATOM 1285 C C . SER A 1 181 ? 30.091 -14.362 -52.403 1.00 33.97 181 SER A C 1
ATOM 1287 O O . SER A 1 181 ? 31.038 -15.106 -52.662 1.00 33.97 181 SER A O 1
ATOM 1289 N N . ALA A 1 182 ? 30.239 -13.287 -51.634 1.00 31.84 182 ALA A N 1
ATOM 1290 C CA . ALA A 1 182 ? 31.320 -13.217 -50.656 1.00 31.84 182 ALA A CA 1
ATOM 1291 C C . ALA A 1 182 ? 30.813 -13.926 -49.392 1.00 31.84 182 ALA A C 1
ATOM 1293 O O . ALA A 1 182 ? 29.912 -13.424 -48.722 1.00 31.84 182 ALA A O 1
ATOM 1294 N N . ARG A 1 183 ? 31.318 -15.138 -49.134 1.00 29.59 183 ARG A N 1
ATOM 1295 C CA . ARG A 1 183 ? 30.983 -15.937 -47.946 1.00 29.59 183 ARG A CA 1
ATOM 1296 C C . ARG A 1 183 ? 31.386 -15.166 -46.677 1.00 29.59 183 ARG A C 1
ATOM 1298 O O . ARG A 1 183 ? 32.555 -14.799 -46.585 1.00 29.59 183 ARG A O 1
ATOM 1305 N N . PRO A 1 184 ? 30.507 -14.979 -45.678 1.00 33.25 184 PRO A N 1
ATOM 1306 C CA . PRO A 1 184 ? 30.969 -14.830 -44.308 1.00 33.25 184 PRO A CA 1
ATOM 1307 C C . PRO A 1 184 ? 31.464 -16.207 -43.846 1.00 33.25 184 PRO A C 1
ATOM 1309 O O . PRO A 1 184 ? 30.785 -17.220 -44.024 1.00 33.25 184 PRO A O 1
ATOM 1312 N N . GLU A 1 185 ? 32.687 -16.274 -43.333 1.00 33.41 185 GLU A N 1
ATOM 1313 C CA . GLU A 1 185 ? 33.297 -17.527 -42.897 1.00 33.41 185 GLU A CA 1
ATOM 1314 C C . GLU A 1 185 ? 32.493 -18.184 -41.762 1.00 33.41 185 GLU A C 1
ATOM 1316 O O . GLU A 1 185 ? 32.057 -17.537 -40.809 1.00 33.41 185 GLU A O 1
ATOM 1321 N N . ARG A 1 186 ? 32.328 -19.508 -41.872 1.00 30.81 186 ARG A N 1
ATOM 1322 C CA . ARG A 1 186 ? 31.514 -20.418 -41.041 1.00 30.81 186 ARG A CA 1
ATOM 1323 C C . ARG A 1 186 ? 31.876 -20.480 -39.540 1.00 30.81 186 ARG A C 1
ATOM 1325 O O . ARG A 1 186 ? 31.370 -21.345 -38.838 1.00 30.81 186 ARG A O 1
ATOM 1332 N N . HIS A 1 187 ? 32.709 -19.581 -39.019 1.00 36.16 187 HIS A N 1
ATOM 1333 C CA . HIS A 1 187 ? 33.227 -19.637 -37.644 1.00 36.16 187 HIS A CA 1
ATOM 1334 C C . HIS A 1 187 ? 32.647 -18.582 -36.679 1.00 36.16 187 HIS A C 1
ATOM 1336 O O . HIS A 1 187 ? 32.968 -18.610 -35.494 1.00 36.16 187 HIS A O 1
ATOM 1342 N N . ALA A 1 188 ? 31.759 -17.688 -37.133 1.00 34.25 188 ALA A N 1
ATOM 1343 C CA . ALA A 1 188 ? 31.243 -16.574 -36.320 1.00 34.25 188 ALA A CA 1
ATOM 1344 C C . ALA A 1 188 ? 29.966 -16.873 -35.494 1.00 34.25 188 ALA A C 1
ATOM 1346 O O . ALA A 1 188 ? 29.636 -16.118 -34.581 1.00 34.25 188 ALA A O 1
ATOM 1347 N N . LEU A 1 189 ? 29.239 -17.957 -35.791 1.00 34.03 189 LEU A N 1
ATOM 1348 C CA . LEU A 1 189 ? 27.906 -18.237 -35.218 1.00 34.03 189 LEU A CA 1
ATOM 1349 C C . LEU A 1 189 ? 27.943 -19.062 -33.925 1.00 34.03 189 LEU A C 1
ATOM 1351 O O . LEU A 1 189 ? 27.075 -18.946 -33.065 1.00 34.03 189 LEU A O 1
ATOM 1355 N N . ASP A 1 190 ? 29.011 -19.822 -33.744 1.00 32.31 190 ASP A N 1
ATOM 1356 C CA . ASP A 1 190 ? 29.195 -20.747 -32.634 1.00 32.31 190 ASP A CA 1
ATOM 1357 C C . ASP A 1 190 ? 29.496 -20.035 -31.294 1.00 32.31 190 ASP A C 1
ATOM 1359 O O . ASP A 1 190 ? 29.281 -20.581 -30.212 1.00 32.31 190 ASP A O 1
ATOM 1363 N N . ALA A 1 191 ? 29.972 -18.787 -31.335 1.00 32.56 191 ALA A N 1
ATOM 1364 C CA . ALA A 1 191 ? 30.416 -18.039 -30.157 1.00 32.56 191 ALA A CA 1
ATOM 1365 C C . ALA A 1 191 ? 29.308 -17.200 -29.487 1.00 32.56 191 ALA A C 1
ATOM 1367 O O . ALA A 1 191 ? 29.311 -17.055 -28.265 1.00 32.56 191 ALA A O 1
ATOM 1368 N N . ALA A 1 192 ? 28.335 -16.684 -30.249 1.00 34.03 192 ALA A N 1
ATOM 1369 C CA . ALA A 1 192 ? 27.307 -15.772 -29.731 1.00 34.03 192 ALA A CA 1
ATOM 1370 C C . ALA A 1 192 ? 26.237 -16.485 -28.877 1.00 34.03 192 ALA A C 1
ATOM 1372 O O . ALA A 1 192 ? 25.817 -15.961 -27.845 1.00 34.03 192 ALA A O 1
ATOM 1373 N N . GLY A 1 193 ? 25.849 -17.711 -29.252 1.00 32.88 193 GLY A N 1
ATOM 1374 C CA . GLY A 1 193 ? 24.890 -18.525 -28.490 1.00 32.88 193 GLY A CA 1
ATOM 1375 C C . GLY A 1 193 ? 25.473 -19.134 -27.206 1.00 32.88 193 GLY A C 1
ATOM 1376 O O . GLY A 1 193 ? 24.785 -19.228 -26.188 1.00 32.88 193 GLY A O 1
ATOM 1377 N N . ARG A 1 194 ? 26.770 -19.484 -27.205 1.00 34.91 194 ARG A N 1
ATOM 1378 C CA . ARG A 1 194 ? 27.444 -20.091 -26.039 1.00 34.91 194 ARG A CA 1
ATOM 1379 C C . ARG A 1 194 ? 27.621 -19.117 -24.868 1.00 34.91 194 ARG A C 1
ATOM 1381 O O . ARG A 1 194 ? 27.562 -19.542 -23.716 1.00 34.91 194 ARG A O 1
ATOM 1388 N N . VAL A 1 195 ? 27.771 -17.818 -25.141 1.00 35.16 195 VAL A N 1
ATOM 1389 C CA . VAL A 1 195 ? 27.930 -16.781 -24.103 1.00 35.16 195 VAL A CA 1
ATOM 1390 C C . VAL A 1 195 ? 26.617 -16.525 -23.354 1.00 35.16 195 VAL A C 1
ATOM 1392 O O . VAL A 1 195 ? 26.620 -16.476 -22.126 1.00 35.16 195 VAL A O 1
ATOM 1395 N N . LEU A 1 196 ? 25.482 -16.457 -24.059 1.00 35.19 196 LEU A N 1
ATOM 1396 C CA . LEU A 1 196 ? 24.164 -16.242 -23.443 1.00 35.19 196 LEU A CA 1
ATOM 1397 C C . LEU A 1 196 ? 23.694 -17.454 -22.615 1.00 35.19 196 LEU A C 1
ATOM 1399 O O . LEU A 1 196 ? 23.120 -17.281 -21.540 1.00 35.19 196 LEU A O 1
ATOM 1403 N N . SER A 1 197 ? 23.998 -18.680 -23.057 1.00 33.25 197 SER A N 1
ATOM 1404 C CA . SER A 1 197 ? 23.622 -19.908 -22.338 1.00 33.25 197 SER A CA 1
ATOM 1405 C C . SER A 1 197 ? 24.463 -20.174 -21.080 1.00 33.25 197 SER A C 1
ATOM 1407 O O . SER A 1 197 ? 23.949 -20.752 -20.122 1.00 33.25 197 SER A O 1
ATOM 1409 N N . ALA A 1 198 ? 25.740 -19.775 -21.051 1.00 33.03 198 ALA A N 1
ATOM 1410 C CA . ALA A 1 198 ? 26.608 -19.976 -19.885 1.00 33.03 198 ALA A CA 1
ATOM 1411 C C . ALA A 1 198 ? 26.274 -19.017 -18.722 1.00 33.03 198 ALA A C 1
ATOM 1413 O O . ALA A 1 198 ? 26.423 -19.380 -17.555 1.00 33.03 198 ALA A O 1
ATOM 1414 N N . LEU A 1 199 ? 25.771 -17.817 -19.032 1.00 32.47 199 LEU A N 1
ATOM 1415 C CA . LEU A 1 199 ? 25.385 -16.795 -18.050 1.00 32.47 199 LEU A CA 1
ATOM 1416 C C . LEU A 1 199 ? 24.089 -17.139 -17.297 1.00 32.47 199 LEU A C 1
ATOM 1418 O O . LEU A 1 199 ? 23.980 -16.853 -16.106 1.00 32.47 199 LEU A O 1
ATOM 1422 N N . ALA A 1 200 ? 23.142 -17.822 -17.945 1.00 31.84 200 ALA A N 1
ATOM 1423 C CA . ALA A 1 200 ? 21.891 -18.246 -17.313 1.00 31.84 200 ALA A CA 1
ATOM 1424 C C . ALA A 1 200 ? 22.091 -19.356 -16.258 1.00 31.84 200 ALA A C 1
ATOM 1426 O O . ALA A 1 200 ? 21.405 -19.374 -15.235 1.00 31.84 200 ALA A O 1
ATOM 1427 N N . SER A 1 201 ? 23.060 -20.253 -16.465 1.00 30.72 201 SER A N 1
ATOM 1428 C CA . SER A 1 201 ? 23.314 -21.397 -15.572 1.00 30.72 201 SER A CA 1
ATOM 1429 C C . SER A 1 201 ? 24.107 -21.036 -14.308 1.00 30.72 201 SER A C 1
ATOM 1431 O O . SER A 1 201 ? 24.035 -21.756 -13.313 1.00 30.72 201 SER A O 1
ATOM 1433 N N . ALA A 1 202 ? 24.830 -19.911 -14.300 1.00 31.56 202 ALA A N 1
ATOM 1434 C CA . ALA A 1 202 ? 25.638 -19.473 -13.156 1.00 31.56 202 ALA A CA 1
ATOM 1435 C C . ALA A 1 202 ? 24.831 -18.739 -12.059 1.00 31.56 202 ALA A C 1
ATOM 1437 O O . ALA A 1 202 ? 25.333 -18.525 -10.958 1.00 31.56 202 ALA A O 1
ATOM 1438 N N . LEU A 1 203 ? 23.565 -18.387 -12.317 1.00 32.41 203 LEU A N 1
ATOM 1439 C CA . LEU A 1 203 ? 22.731 -17.552 -11.437 1.00 32.41 203 LEU A CA 1
ATOM 1440 C C . LEU A 1 203 ? 22.011 -18.308 -10.300 1.00 32.41 203 LEU A C 1
ATOM 1442 O O . LEU A 1 203 ? 21.171 -17.728 -9.617 1.00 32.41 203 LEU A O 1
ATOM 1446 N N . SER A 1 204 ? 22.333 -19.583 -10.053 1.00 30.22 204 SER A N 1
ATOM 1447 C CA . SER A 1 204 ? 21.635 -20.416 -9.051 1.00 30.22 204 SER A CA 1
ATOM 1448 C C . SER A 1 204 ? 22.453 -20.810 -7.808 1.00 30.22 204 SER A C 1
ATOM 1450 O O . SER A 1 204 ? 22.042 -21.707 -7.076 1.00 30.22 204 SER A O 1
ATOM 1452 N N . ALA A 1 205 ? 23.568 -20.145 -7.482 1.00 26.11 205 ALA A N 1
ATOM 1453 C CA . ALA A 1 205 ? 24.342 -20.488 -6.279 1.00 26.11 205 ALA A CA 1
ATOM 1454 C C . ALA A 1 205 ? 24.842 -19.271 -5.469 1.00 26.11 205 ALA A C 1
ATOM 1456 O O . ALA A 1 205 ? 25.808 -18.626 -5.845 1.00 26.11 205 ALA A O 1
ATOM 1457 N N . ARG A 1 206 ? 24.177 -19.058 -4.316 1.00 25.64 206 ARG A N 1
ATOM 1458 C CA . ARG A 1 206 ? 24.598 -18.455 -3.020 1.00 25.64 206 ARG A CA 1
ATOM 1459 C C . ARG A 1 206 ? 25.428 -17.158 -2.983 1.00 25.64 206 ARG A C 1
ATOM 1461 O O . ARG A 1 206 ? 26.479 -17.026 -3.585 1.00 25.64 206 ARG A O 1
ATOM 1468 N N . GLY A 1 207 ? 25.005 -16.256 -2.089 1.00 25.19 207 GLY A N 1
ATOM 1469 C CA . GLY A 1 207 ? 25.643 -14.958 -1.855 1.00 25.19 207 GLY A CA 1
ATOM 1470 C C . GLY A 1 207 ? 26.466 -14.811 -0.577 1.00 25.19 207 GLY A C 1
ATOM 1471 O O . GLY A 1 207 ? 26.676 -15.771 0.158 1.00 25.19 207 GLY A O 1
ATOM 1472 N N . ARG A 1 208 ? 26.877 -13.563 -0.309 1.00 24.48 208 ARG A N 1
ATOM 1473 C CA . ARG A 1 208 ? 27.026 -12.886 0.997 1.00 24.48 208 ARG A CA 1
ATOM 1474 C C . ARG A 1 208 ? 27.573 -11.459 0.785 1.00 24.48 208 ARG A C 1
ATOM 1476 O O . ARG A 1 208 ? 28.184 -11.176 -0.234 1.00 24.48 208 ARG A O 1
ATOM 1483 N N . ARG A 1 209 ? 27.256 -10.586 1.748 1.00 27.50 209 ARG A N 1
ATOM 1484 C CA . ARG A 1 209 ? 27.435 -9.118 1.812 1.00 27.50 209 ARG A CA 1
ATOM 1485 C C . ARG A 1 209 ? 28.907 -8.678 1.940 1.00 27.50 209 ARG A C 1
ATOM 1487 O O . ARG A 1 209 ? 29.685 -9.426 2.522 1.00 27.50 209 ARG A O 1
ATOM 1494 N N . SER A 1 210 ? 29.232 -7.434 1.570 1.00 24.44 210 SER A N 1
ATOM 1495 C CA . SER A 1 210 ? 29.596 -6.357 2.524 1.00 24.44 210 SER A CA 1
ATOM 1496 C C . SER A 1 210 ? 29.926 -5.049 1.794 1.00 24.44 210 SER A C 1
ATOM 1498 O O . SER A 1 210 ? 30.531 -5.077 0.730 1.00 24.44 210 SER A O 1
ATOM 1500 N N . ALA A 1 211 ? 29.534 -3.945 2.434 1.00 30.97 211 ALA A N 1
ATOM 1501 C CA . ALA A 1 211 ? 29.716 -2.546 2.067 1.00 30.97 211 ALA A CA 1
ATOM 1502 C C . ALA A 1 211 ? 31.189 -2.122 1.922 1.00 30.97 211 ALA A C 1
ATOM 1504 O O . ALA A 1 211 ? 32.054 -2.681 2.589 1.00 30.97 211 ALA A O 1
ATOM 1505 N N . ASP A 1 212 ? 31.458 -1.141 1.057 1.00 24.95 212 ASP A N 1
ATOM 1506 C CA . ASP A 1 212 ? 31.836 0.218 1.480 1.00 24.95 212 ASP A CA 1
ATOM 1507 C C . ASP A 1 212 ? 32.061 1.122 0.259 1.00 24.95 212 ASP A C 1
ATOM 1509 O O . ASP A 1 212 ? 32.557 0.704 -0.791 1.00 24.95 212 ASP A O 1
ATOM 1513 N N . GLY A 1 213 ? 31.596 2.366 0.380 1.00 36.56 213 GLY A N 1
ATOM 1514 C CA . GLY A 1 213 ? 31.594 3.356 -0.686 1.00 36.56 213 GLY A CA 1
ATOM 1515 C C . GLY A 1 213 ? 32.905 4.116 -0.770 1.00 36.56 213 GLY A C 1
ATOM 1516 O O . GLY A 1 213 ? 33.386 4.599 0.242 1.00 36.56 213 GLY A O 1
ATOM 1517 N N . HIS A 1 214 ? 33.420 4.299 -1.986 1.00 26.98 214 HIS A N 1
ATOM 1518 C CA . HIS A 1 214 ? 34.375 5.352 -2.316 1.00 26.98 214 HIS A CA 1
ATOM 1519 C C . HIS A 1 214 ? 34.319 5.658 -3.830 1.00 26.98 214 HIS A C 1
ATOM 1521 O O . HIS A 1 214 ? 34.155 4.749 -4.646 1.00 26.98 214 HIS A O 1
ATOM 1527 N N . ALA A 1 215 ? 34.432 6.941 -4.180 1.00 33.88 215 ALA A N 1
ATOM 1528 C CA . ALA A 1 215 ? 34.452 7.490 -5.541 1.00 33.88 215 ALA A CA 1
ATOM 1529 C C . ALA A 1 215 ? 35.871 7.441 -6.139 1.00 33.88 215 ALA A C 1
ATOM 1531 O O . ALA A 1 215 ? 36.813 7.769 -5.418 1.00 33.88 215 ALA A O 1
ATOM 1532 N N . TRP A 1 216 ? 36.059 7.074 -7.422 1.00 37.88 216 TRP A N 1
ATOM 1533 C CA . TRP A 1 216 ? 37.416 6.851 -7.965 1.00 37.88 216 TRP A CA 1
ATOM 1534 C C . TRP A 1 216 ? 37.626 7.184 -9.450 1.00 37.88 216 TRP A C 1
ATOM 1536 O O . TRP A 1 216 ? 36.820 6.819 -10.295 1.00 37.88 216 TRP A O 1
ATOM 1546 N N . ARG A 1 217 ? 38.786 7.812 -9.717 1.00 34.16 217 ARG A N 1
ATOM 1547 C CA . ARG A 1 217 ? 39.321 8.332 -10.993 1.00 34.16 217 ARG A CA 1
ATOM 1548 C C . ARG A 1 217 ? 39.975 7.262 -11.891 1.00 34.16 217 ARG A C 1
ATOM 1550 O O . ARG A 1 217 ? 40.509 6.278 -11.388 1.00 34.16 217 ARG A O 1
ATOM 1557 N N . SER A 1 218 ? 40.010 7.561 -13.201 1.00 39.12 218 SER A N 1
ATOM 1558 C CA . SER A 1 218 ? 40.798 6.969 -14.311 1.00 39.12 218 SER A CA 1
ATOM 1559 C C . SER A 1 218 ? 41.847 5.919 -13.913 1.00 39.12 218 SER A C 1
ATOM 1561 O O . SER A 1 218 ? 42.921 6.249 -13.411 1.00 39.12 218 SER A O 1
ATOM 1563 N N . LEU A 1 219 ? 41.551 4.655 -14.213 1.00 46.91 219 LEU A N 1
ATOM 1564 C CA . LEU A 1 219 ? 42.404 3.498 -13.935 1.00 46.91 219 LEU A CA 1
ATOM 1565 C C . LEU A 1 219 ? 43.537 3.385 -14.967 1.00 46.91 219 LEU A C 1
ATOM 1567 O O . LEU A 1 219 ? 43.269 3.312 -16.164 1.00 46.91 219 LEU A O 1
ATOM 1571 N N . ASP A 1 220 ? 44.789 3.305 -14.508 1.00 49.62 220 ASP A N 1
ATOM 1572 C CA . ASP A 1 220 ? 45.929 2.888 -15.336 1.00 49.62 220 ASP A CA 1
ATOM 1573 C C . ASP A 1 220 ? 45.953 1.346 -15.427 1.00 49.62 220 ASP A C 1
ATOM 1575 O O . ASP A 1 220 ? 46.213 0.694 -14.413 1.00 49.62 220 ASP A O 1
ATOM 1579 N N . PRO A 1 221 ? 45.684 0.736 -16.598 1.00 47.38 221 PRO A N 1
ATOM 1580 C CA . PRO A 1 221 ? 45.571 -0.716 -16.758 1.00 47.38 221 PRO A CA 1
ATOM 1581 C C . PRO A 1 221 ? 46.894 -1.478 -16.575 1.00 47.38 221 PRO A C 1
ATOM 1583 O O . PRO A 1 221 ? 46.865 -2.707 -16.495 1.00 47.38 221 PRO A O 1
ATOM 1586 N N . THR A 1 222 ? 48.030 -0.778 -16.492 1.00 49.03 222 THR A N 1
ATOM 1587 C CA . THR A 1 222 ? 49.369 -1.376 -16.359 1.00 49.03 222 THR A CA 1
ATOM 1588 C C . THR A 1 222 ? 49.935 -1.324 -14.934 1.00 49.03 222 THR A C 1
ATOM 1590 O O . THR A 1 222 ? 50.865 -2.066 -14.619 1.00 49.03 222 THR A O 1
ATOM 1593 N N . SER A 1 223 ? 49.339 -0.525 -14.042 1.00 48.47 223 SER A N 1
ATOM 1594 C CA . SER A 1 223 ? 49.793 -0.364 -12.655 1.00 48.47 223 SER A CA 1
ATOM 1595 C C . SER A 1 223 ? 48.997 -1.248 -11.676 1.00 48.47 223 SER A C 1
ATOM 1597 O O . SER A 1 223 ? 47.788 -1.067 -11.548 1.00 48.47 223 SER A O 1
ATOM 1599 N N . PRO A 1 224 ? 49.632 -2.143 -10.890 1.00 47.28 224 PRO A N 1
ATOM 1600 C CA . PRO A 1 224 ? 48.942 -2.968 -9.885 1.00 47.28 224 PRO A CA 1
ATOM 1601 C C . PRO A 1 224 ? 48.207 -2.156 -8.805 1.00 47.28 224 PRO A C 1
ATOM 1603 O O . PRO A 1 224 ? 47.211 -2.614 -8.253 1.00 47.28 224 PRO A O 1
ATOM 1606 N N . GLY A 1 225 ? 48.676 -0.936 -8.517 1.00 47.06 225 GLY A N 1
ATOM 1607 C CA . GLY A 1 225 ? 48.105 -0.042 -7.502 1.00 47.06 225 GLY A CA 1
ATOM 1608 C C . GLY A 1 225 ? 46.777 0.624 -7.887 1.00 47.06 225 GLY A C 1
ATOM 1609 O O . GLY A 1 225 ? 46.160 1.255 -7.036 1.00 47.06 225 GLY A O 1
ATOM 1610 N N . SER A 1 226 ? 46.325 0.486 -9.139 1.00 49.97 226 SER A N 1
ATOM 1611 C CA . SER A 1 226 ? 45.011 0.955 -9.603 1.00 49.97 226 SER A CA 1
ATOM 1612 C C . SER A 1 226 ? 43.957 -0.166 -9.601 1.00 49.97 226 SER A C 1
ATOM 1614 O O . SER A 1 226 ? 42.790 0.085 -9.891 1.00 49.97 226 SER A O 1
ATOM 1616 N N . ALA A 1 227 ? 44.339 -1.411 -9.294 1.00 52.00 227 ALA A N 1
ATOM 1617 C CA . ALA A 1 227 ? 43.496 -2.581 -9.511 1.00 52.00 227 ALA A CA 1
ATOM 1618 C C . ALA A 1 227 ? 42.141 -2.501 -8.771 1.00 52.00 227 ALA A C 1
ATOM 1620 O O . ALA A 1 227 ? 42.066 -2.063 -7.618 1.00 52.00 227 ALA A O 1
ATOM 1621 N N . PRO A 1 228 ? 41.039 -2.940 -9.406 1.00 54.69 228 PRO A N 1
ATOM 1622 C CA . PRO A 1 228 ? 39.769 -3.097 -8.730 1.00 54.69 228 PRO A CA 1
ATOM 1623 C C . PRO A 1 228 ? 39.820 -3.977 -7.495 1.00 54.69 228 PRO A C 1
ATOM 1625 O O . PRO A 1 228 ? 40.441 -5.030 -7.514 1.00 54.69 228 PRO A O 1
ATOM 1628 N N . ALA A 1 229 ? 39.060 -3.601 -6.463 1.00 53.16 229 ALA A N 1
ATOM 1629 C CA . ALA A 1 229 ? 38.956 -4.399 -5.247 1.00 53.16 229 ALA A CA 1
ATOM 1630 C C . ALA A 1 229 ? 38.431 -5.827 -5.508 1.00 53.16 229 ALA A C 1
ATOM 1632 O O . ALA A 1 229 ? 38.754 -6.714 -4.721 1.00 53.16 229 ALA A O 1
ATOM 1633 N N . ARG A 1 230 ? 37.632 -6.060 -6.574 1.00 56.47 230 ARG A N 1
ATOM 1634 C CA . ARG A 1 230 ? 37.057 -7.375 -6.942 1.00 56.47 230 ARG A CA 1
ATOM 1635 C C . ARG A 1 230 ? 36.739 -7.561 -8.440 1.00 56.47 230 ARG A C 1
ATOM 1637 O O . ARG A 1 230 ? 36.722 -6.610 -9.229 1.00 56.47 230 ARG A O 1
ATOM 1644 N N . ALA A 1 231 ? 36.464 -8.828 -8.761 1.00 53.72 231 ALA A N 1
ATOM 1645 C CA . ALA A 1 231 ? 36.229 -9.485 -10.046 1.00 53.72 231 ALA A CA 1
ATOM 1646 C C . ALA A 1 231 ? 35.764 -8.626 -11.222 1.00 53.72 231 ALA A C 1
ATOM 1648 O O . ALA A 1 231 ? 34.573 -8.447 -11.459 1.00 53.72 231 ALA A O 1
ATOM 1649 N N . SER A 1 232 ? 36.705 -8.124 -12.014 1.00 66.00 232 SER A N 1
ATOM 1650 C CA . SER A 1 232 ? 36.393 -7.217 -13.119 1.00 66.00 232 SER A CA 1
ATOM 1651 C C . SER A 1 232 ? 36.627 -7.864 -14.482 1.00 66.00 232 SER A C 1
ATOM 1653 O O . SER A 1 232 ? 37.618 -8.559 -14.699 1.00 66.00 232 SER A O 1
ATOM 1655 N N . VAL A 1 233 ? 35.700 -7.621 -15.410 1.00 64.94 233 VAL A N 1
ATOM 1656 C CA . VAL A 1 233 ? 35.811 -8.049 -16.807 1.00 64.94 233 VAL A CA 1
ATOM 1657 C C . VAL A 1 233 ? 36.436 -6.917 -17.605 1.00 64.94 233 VAL A C 1
ATOM 1659 O O . VAL A 1 233 ? 35.857 -5.835 -17.709 1.00 64.94 233 VAL A O 1
ATOM 1662 N N . ALA A 1 234 ? 37.611 -7.160 -18.177 1.00 71.69 234 ALA A N 1
ATOM 1663 C CA . ALA A 1 234 ? 38.263 -6.216 -19.071 1.00 71.69 234 ALA A CA 1
ATOM 1664 C C . ALA A 1 234 ? 37.823 -6.461 -20.516 1.00 71.69 234 ALA A C 1
ATOM 1666 O O . ALA A 1 234 ? 37.921 -7.579 -21.015 1.00 71.69 234 ALA A O 1
ATOM 1667 N N . VAL A 1 235 ? 37.374 -5.416 -21.206 1.00 63.56 235 VAL A N 1
ATOM 1668 C CA . VAL A 1 235 ? 37.076 -5.446 -22.639 1.00 63.56 235 VAL A CA 1
ATOM 1669 C C . VAL A 1 235 ? 38.206 -4.747 -23.384 1.00 63.56 235 VAL A C 1
ATOM 1671 O O . VAL A 1 235 ? 38.373 -3.531 -23.290 1.00 63.56 235 VAL A O 1
ATOM 1674 N N . VAL A 1 236 ? 38.993 -5.539 -24.106 1.00 68.06 236 VAL A N 1
ATOM 1675 C CA . VAL A 1 236 ? 40.249 -5.147 -24.744 1.00 68.06 236 VAL A CA 1
ATOM 1676 C C . VAL A 1 236 ? 40.064 -5.028 -26.250 1.00 68.06 236 VAL A C 1
ATOM 1678 O O . VAL A 1 236 ? 39.641 -5.977 -26.911 1.00 68.06 236 VAL A O 1
ATOM 1681 N N . GLY A 1 237 ? 40.399 -3.867 -26.806 1.00 66.81 237 GLY A N 1
ATOM 1682 C CA . GLY A 1 237 ? 40.312 -3.618 -28.244 1.00 66.81 237 GLY A CA 1
ATOM 1683 C C . GLY A 1 237 ? 40.086 -2.152 -28.588 1.00 66.81 237 GLY A C 1
ATOM 1684 O O . GLY A 1 237 ? 40.315 -1.273 -27.756 1.00 66.81 237 GLY A O 1
ATOM 1685 N N . GLU A 1 238 ? 39.613 -1.880 -29.804 1.00 58.84 238 GLU A N 1
ATOM 1686 C CA . GLU A 1 238 ? 39.398 -0.520 -30.316 1.00 58.84 238 GLU A CA 1
ATOM 1687 C C . GLU A 1 238 ? 38.044 -0.360 -31.025 1.00 58.84 238 GLU A C 1
ATOM 1689 O O . GLU A 1 238 ? 37.394 -1.341 -31.396 1.00 58.84 238 GLU A O 1
ATOM 1694 N N . GLY A 1 239 ? 37.622 0.896 -31.199 1.00 56.78 239 GLY A N 1
ATOM 1695 C CA . GLY A 1 239 ? 36.440 1.270 -31.978 1.00 56.78 239 GLY A CA 1
ATOM 1696 C C . GLY A 1 239 ? 35.096 0.820 -31.392 1.00 56.78 239 GLY A C 1
ATOM 1697 O O . GLY A 1 239 ? 34.972 0.491 -30.211 1.00 56.78 239 GLY A O 1
ATOM 1698 N N . GLU A 1 240 ? 34.069 0.812 -32.245 1.00 49.81 240 GLU A N 1
ATOM 1699 C CA . GLU A 1 240 ? 32.676 0.517 -31.873 1.00 49.81 240 GLU A CA 1
ATOM 1700 C C . GLU A 1 240 ? 32.474 -0.906 -31.334 1.00 49.81 240 GLU A C 1
ATOM 1702 O O . GLU A 1 240 ? 31.623 -1.126 -30.471 1.00 49.81 240 GLU A O 1
ATOM 1707 N N . ALA A 1 241 ? 33.292 -1.863 -31.778 1.00 50.28 241 ALA A N 1
ATOM 1708 C CA . ALA A 1 241 ? 33.233 -3.253 -31.333 1.00 50.28 241 ALA A CA 1
ATOM 1709 C C . ALA A 1 241 ? 33.558 -3.408 -29.835 1.00 50.28 241 ALA A C 1
ATOM 1711 O O . ALA A 1 241 ? 32.927 -4.213 -29.147 1.00 50.28 241 ALA A O 1
ATOM 1712 N N . ARG A 1 242 ? 34.495 -2.606 -29.300 1.00 61.53 242 ARG A N 1
ATOM 1713 C CA . ARG A 1 242 ? 34.830 -2.589 -27.861 1.00 61.53 242 ARG A CA 1
ATOM 1714 C C . ARG A 1 242 ? 33.640 -2.133 -27.034 1.00 61.53 242 ARG A C 1
ATOM 1716 O O . ARG A 1 242 ? 33.272 -2.773 -26.052 1.00 61.53 242 ARG A O 1
ATOM 1723 N N . THR A 1 243 ? 33.024 -1.042 -27.463 1.00 54.03 243 THR A N 1
ATOM 1724 C CA . THR A 1 243 ? 31.857 -0.460 -26.803 1.00 54.03 243 THR A CA 1
ATOM 1725 C C . THR A 1 243 ? 30.667 -1.419 -26.865 1.00 54.03 243 THR A C 1
ATOM 1727 O O . THR A 1 243 ? 29.999 -1.640 -25.859 1.00 54.03 243 THR A O 1
ATOM 1730 N N . ALA A 1 244 ? 30.430 -2.059 -28.014 1.00 51.44 244 ALA A N 1
ATOM 1731 C CA . ALA A 1 244 ? 29.355 -3.033 -28.201 1.00 51.44 244 ALA A CA 1
ATOM 1732 C C . ALA A 1 244 ? 29.503 -4.285 -27.315 1.00 51.44 244 ALA A C 1
ATOM 1734 O O . ALA A 1 244 ? 28.518 -4.748 -26.738 1.00 51.44 244 ALA A O 1
ATOM 1735 N N . LEU A 1 245 ? 30.722 -4.804 -27.152 1.00 52.28 245 LEU A N 1
ATOM 1736 C CA . LEU A 1 245 ? 30.993 -5.966 -26.301 1.00 52.28 245 LEU A CA 1
ATOM 1737 C C . LEU A 1 245 ? 30.851 -5.633 -24.806 1.00 52.28 245 LEU A C 1
ATOM 1739 O O . LEU A 1 245 ? 30.314 -6.431 -24.039 1.00 52.28 245 LEU A O 1
ATOM 1743 N N . ALA A 1 246 ? 31.255 -4.427 -24.400 1.00 58.94 246 ALA A N 1
ATOM 1744 C CA . ALA A 1 246 ? 31.033 -3.937 -23.042 1.00 58.94 246 ALA A CA 1
ATOM 1745 C C . ALA A 1 246 ? 29.546 -3.727 -22.733 1.00 58.94 246 ALA A C 1
ATOM 1747 O O . ALA A 1 246 ? 29.075 -4.173 -21.691 1.00 58.94 246 ALA A O 1
ATOM 1748 N N . ARG A 1 247 ? 28.786 -3.134 -23.663 1.00 57.72 247 ARG A N 1
ATOM 1749 C CA . ARG A 1 247 ? 27.321 -3.021 -23.569 1.00 57.72 247 ARG A CA 1
ATOM 1750 C C . ARG A 1 247 ? 26.668 -4.385 -23.342 1.00 57.72 247 ARG A C 1
ATOM 1752 O O . ARG A 1 247 ? 25.869 -4.525 -22.423 1.00 57.72 247 ARG A O 1
ATOM 1759 N N . ALA A 1 248 ? 27.033 -5.389 -24.141 1.00 51.81 248 ALA A N 1
ATOM 1760 C CA . ALA A 1 248 ? 26.498 -6.746 -24.022 1.00 51.81 248 ALA A CA 1
ATOM 1761 C C . ALA A 1 248 ? 26.794 -7.386 -22.653 1.00 51.81 248 ALA A C 1
ATOM 1763 O O . ALA A 1 248 ? 25.919 -8.022 -22.070 1.00 51.81 248 ALA A O 1
ATOM 1764 N N . GLU A 1 249 ? 27.992 -7.177 -22.107 1.00 57.62 249 GLU A N 1
ATOM 1765 C CA . GLU A 1 249 ? 28.362 -7.685 -20.780 1.00 57.62 249 GLU A CA 1
ATOM 1766 C C . GLU A 1 249 ? 27.581 -6.996 -19.650 1.00 57.62 249 GLU A C 1
ATOM 1768 O O . GLU A 1 249 ? 27.131 -7.647 -18.709 1.00 57.62 249 GLU A O 1
ATOM 1773 N N . ILE A 1 250 ? 27.387 -5.680 -19.741 1.00 57.59 250 ILE A N 1
ATOM 1774 C CA . ILE A 1 250 ? 26.605 -4.917 -18.759 1.00 57.59 250 ILE A CA 1
ATOM 1775 C C . ILE A 1 250 ? 25.139 -5.357 -18.779 1.00 57.59 250 ILE A C 1
ATOM 1777 O O . ILE A 1 250 ? 24.527 -5.577 -17.733 1.00 57.59 250 ILE A O 1
ATOM 1781 N N . LEU A 1 251 ? 24.597 -5.538 -19.981 1.00 51.56 251 LEU A N 1
ATOM 1782 C CA . LEU A 1 251 ? 23.254 -6.053 -20.215 1.00 51.56 251 LEU A CA 1
ATOM 1783 C C . LEU A 1 251 ? 23.049 -7.440 -19.615 1.00 51.56 251 LEU A C 1
ATOM 1785 O O . LEU A 1 251 ? 22.071 -7.659 -18.905 1.00 51.56 251 LEU A O 1
ATOM 1789 N N . ALA A 1 252 ? 23.993 -8.351 -19.850 1.00 49.72 252 ALA A N 1
ATOM 1790 C CA . ALA A 1 252 ? 23.951 -9.705 -19.310 1.00 49.72 252 ALA A CA 1
ATOM 1791 C C . ALA A 1 252 ? 23.943 -9.739 -17.774 1.00 49.72 252 ALA A C 1
ATOM 1793 O O . ALA A 1 252 ? 23.369 -10.647 -17.175 1.00 49.72 252 ALA A O 1
ATOM 1794 N N . ARG A 1 253 ? 24.558 -8.744 -17.128 1.00 55.81 253 ARG A N 1
ATOM 1795 C CA . ARG A 1 253 ? 24.567 -8.601 -15.665 1.00 55.81 253 ARG A CA 1
ATOM 1796 C C . ARG A 1 253 ? 23.277 -8.001 -15.113 1.00 55.81 253 ARG A C 1
ATOM 1798 O O . ARG A 1 253 ? 23.020 -8.136 -13.918 1.00 55.81 253 ARG A O 1
ATOM 1805 N N . GLY A 1 254 ? 22.498 -7.306 -15.943 1.00 50.25 254 GLY A N 1
ATOM 1806 C CA . GLY A 1 254 ? 21.259 -6.642 -15.536 1.00 50.25 254 GLY A CA 1
ATOM 1807 C C . GLY A 1 254 ? 21.445 -5.577 -14.448 1.00 50.25 254 GLY A C 1
ATOM 1808 O O . GLY A 1 254 ? 20.484 -5.235 -13.764 1.00 50.25 254 GLY A O 1
ATOM 1809 N N . ARG A 1 255 ? 22.670 -5.071 -14.247 1.00 57.03 255 ARG A N 1
ATOM 1810 C CA . ARG A 1 255 ? 23.018 -4.068 -13.228 1.00 57.03 255 ARG A CA 1
ATOM 1811 C C . ARG A 1 255 ? 24.015 -3.056 -13.784 1.00 57.03 255 ARG A C 1
ATOM 1813 O O . ARG A 1 255 ? 24.877 -3.405 -14.589 1.00 57.03 255 ARG A O 1
ATOM 1820 N N . ARG A 1 256 ? 23.920 -1.809 -13.323 1.00 63.75 256 ARG A N 1
ATOM 1821 C CA . ARG A 1 256 ? 24.826 -0.713 -13.679 1.00 63.75 256 ARG A CA 1
ATOM 1822 C C . ARG A 1 256 ? 26.166 -0.905 -12.959 1.00 63.75 256 ARG A C 1
ATOM 1824 O O . ARG A 1 256 ? 26.169 -0.827 -11.733 1.00 63.75 256 ARG A O 1
ATOM 1831 N N . PRO A 1 257 ? 27.298 -1.135 -13.650 1.00 62.59 257 PRO A N 1
ATOM 1832 C CA . PRO A 1 257 ? 28.566 -1.403 -12.980 1.00 62.59 257 PRO A CA 1
ATOM 1833 C C . PRO A 1 257 ? 29.066 -0.163 -12.227 1.00 62.59 257 PRO A C 1
ATOM 1835 O O . PRO A 1 257 ? 28.978 0.941 -12.770 1.00 62.59 257 PRO A O 1
ATOM 1838 N N . PRO A 1 258 ? 29.696 -0.324 -11.050 1.00 55.84 258 PRO A N 1
ATOM 1839 C CA . PRO A 1 258 ? 30.186 0.800 -10.248 1.00 55.84 258 PRO A CA 1
ATOM 1840 C C . PRO A 1 258 ? 31.350 1.559 -10.913 1.00 55.84 258 PRO A C 1
ATOM 1842 O O . PRO A 1 258 ? 31.697 2.648 -10.482 1.00 55.84 258 PRO A O 1
ATOM 1845 N N . ARG A 1 259 ? 31.969 0.986 -11.958 1.00 55.44 259 ARG A N 1
ATOM 1846 C CA . ARG A 1 259 ? 33.136 1.531 -12.688 1.00 55.44 259 ARG A CA 1
ATOM 1847 C C . ARG A 1 259 ? 32.814 1.982 -14.115 1.00 55.44 259 ARG A C 1
ATOM 1849 O O . ARG A 1 259 ? 33.714 2.145 -14.930 1.00 55.44 259 ARG A O 1
ATOM 1856 N N . CYS A 1 260 ? 31.527 2.100 -14.432 1.00 50.09 260 CYS A N 1
ATOM 1857 C CA . CYS A 1 260 ? 31.059 2.389 -15.783 1.00 50.09 260 CYS A CA 1
ATOM 1858 C C . CYS A 1 260 ? 30.824 3.886 -16.037 1.00 50.09 260 CYS A C 1
ATOM 1860 O O . CYS A 1 260 ? 30.798 4.285 -17.197 1.00 50.09 260 CYS A O 1
ATOM 1862 N N . GLU A 1 261 ? 30.658 4.695 -14.982 1.00 46.94 261 GLU A N 1
ATOM 1863 C CA . GLU A 1 261 ? 30.253 6.108 -15.098 1.00 46.94 261 GLU A CA 1
ATOM 1864 C C . GLU A 1 261 ? 31.271 6.963 -15.865 1.00 46.94 261 GLU A C 1
ATOM 1866 O O . GLU A 1 261 ? 30.868 7.792 -16.670 1.00 46.94 261 GLU A O 1
ATOM 1871 N N . ASP A 1 262 ? 32.569 6.692 -15.707 1.00 45.72 262 ASP A N 1
ATOM 1872 C CA . ASP A 1 262 ? 33.631 7.452 -16.383 1.00 45.72 262 ASP A CA 1
ATOM 1873 C C . ASP A 1 262 ? 34.033 6.871 -17.755 1.00 45.72 262 ASP A C 1
ATOM 1875 O O . ASP A 1 262 ? 34.836 7.459 -18.477 1.00 45.72 262 ASP A O 1
ATOM 1879 N N . VAL A 1 263 ? 33.529 5.683 -18.112 1.00 50.81 263 VAL A N 1
ATOM 1880 C CA . VAL A 1 263 ? 34.036 4.880 -19.244 1.00 50.81 263 VAL A CA 1
ATOM 1881 C C . VAL A 1 263 ? 32.981 4.683 -20.344 1.00 50.81 263 VAL A C 1
ATOM 1883 O O . VAL A 1 263 ? 33.337 4.525 -21.514 1.00 50.81 263 VAL A O 1
ATOM 1886 N N . LEU A 1 264 ? 31.691 4.722 -19.991 1.00 55.12 264 LEU A N 1
ATOM 1887 C CA . LEU A 1 264 ? 30.551 4.696 -20.910 1.00 55.12 264 LEU A CA 1
ATOM 1888 C C . LEU A 1 264 ? 29.517 5.735 -20.449 1.00 55.12 264 LEU A C 1
ATOM 1890 O O . LEU A 1 264 ? 28.726 5.475 -19.545 1.00 55.12 264 LEU A O 1
ATOM 1894 N N . ASP A 1 265 ? 29.513 6.901 -21.091 1.00 52.09 265 ASP A N 1
ATOM 1895 C CA . ASP A 1 265 ? 28.539 7.970 -20.840 1.00 52.09 265 ASP A CA 1
ATOM 1896 C C . ASP A 1 265 ? 27.244 7.716 -21.635 1.00 52.09 265 ASP A C 1
ATOM 1898 O O . ASP A 1 265 ? 26.951 8.364 -22.640 1.00 52.09 265 ASP A O 1
ATOM 1902 N N . GLU A 1 266 ? 26.503 6.668 -21.259 1.00 57.47 266 GLU A N 1
ATOM 1903 C CA . GLU A 1 266 ? 25.276 6.265 -21.954 1.00 57.47 266 GLU A CA 1
ATOM 1904 C C . GLU A 1 266 ? 24.056 6.325 -21.029 1.00 57.47 266 GLU A C 1
ATOM 1906 O O . GLU A 1 266 ? 23.986 5.640 -20.007 1.00 57.47 266 GLU A O 1
ATOM 1911 N N . ALA A 1 267 ? 23.046 7.107 -21.425 1.00 50.09 267 ALA A N 1
ATOM 1912 C CA . ALA A 1 267 ? 21.868 7.412 -20.607 1.00 50.09 267 ALA A CA 1
ATOM 1913 C C . ALA A 1 267 ? 21.083 6.173 -20.129 1.00 50.09 267 ALA A C 1
ATOM 1915 O O . ALA A 1 267 ? 20.472 6.201 -19.061 1.00 50.09 267 ALA A O 1
ATOM 1916 N N . TRP A 1 268 ? 21.113 5.064 -20.876 1.00 56.41 268 TRP A N 1
ATOM 1917 C CA . TRP A 1 268 ? 20.427 3.828 -20.482 1.00 56.41 268 TRP A CA 1
ATOM 1918 C C . TRP A 1 268 ? 21.056 3.141 -19.267 1.00 56.41 268 TRP A C 1
ATOM 1920 O O . TRP A 1 268 ? 20.380 2.356 -18.608 1.00 56.41 268 TRP A O 1
ATOM 1930 N N . LEU A 1 269 ? 22.320 3.415 -18.926 1.00 53.81 269 LEU A N 1
ATOM 1931 C CA . LEU A 1 269 ? 22.965 2.807 -17.758 1.00 53.81 269 LEU A CA 1
ATOM 1932 C C . LEU A 1 269 ? 22.258 3.187 -16.458 1.00 53.81 269 LEU A C 1
ATOM 1934 O O . LEU A 1 269 ? 22.192 2.366 -15.548 1.00 53.81 269 LEU A O 1
ATOM 1938 N N . ALA A 1 270 ? 21.681 4.390 -16.393 1.00 54.19 270 ALA A N 1
ATOM 1939 C CA . ALA A 1 270 ? 20.891 4.860 -15.256 1.00 54.19 270 ALA A CA 1
ATOM 1940 C C . ALA A 1 270 ? 19.612 4.033 -15.021 1.00 54.19 270 ALA A C 1
ATOM 1942 O O . ALA A 1 270 ? 19.001 4.130 -13.959 1.00 54.19 270 ALA A O 1
ATOM 1943 N N . TRP A 1 271 ? 19.197 3.226 -16.000 1.00 49.66 271 TRP A N 1
ATOM 1944 C CA . TRP A 1 271 ? 18.005 2.391 -15.901 1.00 49.66 271 TRP A CA 1
ATOM 1945 C C . TRP A 1 271 ? 18.268 1.038 -15.253 1.00 49.66 271 TRP A C 1
ATOM 1947 O O . TRP A 1 271 ? 17.331 0.396 -14.782 1.00 49.66 271 TRP A O 1
ATOM 1957 N N . LEU A 1 272 ? 19.520 0.585 -15.239 1.00 52.03 272 LEU A N 1
ATOM 1958 C CA . LEU A 1 272 ? 19.881 -0.633 -14.536 1.00 52.03 272 LEU A CA 1
ATOM 1959 C C . LEU A 1 272 ? 20.059 -0.323 -13.040 1.00 52.03 272 LEU A C 1
ATOM 1961 O O . LEU A 1 272 ? 20.646 0.707 -12.700 1.00 52.03 272 LEU A O 1
ATOM 1965 N N . PRO A 1 273 ? 19.618 -1.211 -12.128 1.00 51.03 273 PRO A N 1
ATOM 1966 C CA . PRO A 1 273 ? 19.902 -1.072 -10.705 1.00 51.03 273 PRO A CA 1
ATOM 1967 C C . PRO A 1 273 ? 21.405 -0.917 -10.480 1.00 51.03 273 PRO A C 1
ATOM 1969 O O . PRO A 1 273 ? 22.192 -1.619 -11.121 1.00 51.03 273 PRO A O 1
ATOM 1972 N N . ALA A 1 274 ? 21.810 -0.044 -9.556 1.00 58.41 274 ALA A N 1
ATOM 1973 C CA . ALA A 1 274 ? 23.214 0.073 -9.182 1.00 58.41 274 ALA A CA 1
ATOM 1974 C C . ALA A 1 274 ? 23.756 -1.306 -8.766 1.00 58.41 274 ALA A C 1
ATOM 1976 O O . ALA A 1 274 ? 23.196 -1.978 -7.889 1.00 58.41 274 ALA A O 1
ATOM 1977 N N . ALA A 1 275 ? 24.815 -1.759 -9.438 1.00 56.59 275 ALA A N 1
ATOM 1978 C CA . ALA A 1 275 ? 25.577 -2.909 -8.986 1.00 56.59 275 ALA A CA 1
ATOM 1979 C C . ALA A 1 275 ? 26.301 -2.527 -7.698 1.00 56.59 275 ALA A C 1
ATOM 1981 O O . ALA A 1 275 ? 26.730 -1.382 -7.518 1.00 56.59 275 ALA A O 1
ATOM 1982 N N . ARG A 1 276 ? 26.422 -3.486 -6.788 1.00 54.34 276 ARG A N 1
ATOM 1983 C CA . ARG A 1 276 ? 27.177 -3.257 -5.566 1.00 54.34 276 ARG A CA 1
ATOM 1984 C C . ARG A 1 276 ? 28.676 -3.237 -5.895 1.00 54.34 276 ARG A C 1
ATOM 1986 O O . ARG A 1 276 ? 29.082 -3.868 -6.876 1.00 54.34 276 ARG A O 1
ATOM 1993 N N . PRO A 1 277 ? 29.519 -2.548 -5.106 1.00 51.66 277 PRO A N 1
ATOM 1994 C CA . PRO A 1 277 ? 30.969 -2.536 -5.315 1.00 51.66 277 PRO A CA 1
ATOM 1995 C C . PRO A 1 277 ? 31.584 -3.940 -5.461 1.00 51.66 277 PRO A C 1
ATOM 1997 O O . PRO A 1 277 ? 32.543 -4.128 -6.210 1.00 51.66 277 PRO A O 1
ATOM 2000 N N . GLU A 1 278 ? 31.006 -4.933 -4.783 1.00 49.66 278 GLU A N 1
ATOM 2001 C CA . GLU A 1 278 ? 31.433 -6.331 -4.789 1.00 49.66 278 GLU A CA 1
ATOM 2002 C C . GLU A 1 278 ? 31.062 -7.141 -6.045 1.00 49.66 278 GLU A C 1
ATOM 2004 O O . GLU A 1 278 ? 31.667 -8.191 -6.259 1.00 49.66 278 GLU A O 1
ATOM 2009 N N . ASP A 1 279 ? 30.133 -6.664 -6.883 1.00 52.16 279 ASP A N 1
ATOM 2010 C CA . ASP A 1 279 ? 29.683 -7.356 -8.108 1.00 52.16 279 ASP A CA 1
ATOM 2011 C C . ASP A 1 279 ? 30.704 -7.244 -9.261 1.00 52.16 279 ASP A C 1
ATOM 2013 O O . ASP A 1 279 ? 30.553 -7.869 -10.319 1.00 52.16 279 ASP A O 1
ATOM 2017 N N . GLY A 1 280 ? 31.758 -6.445 -9.054 1.00 57.47 280 GLY A N 1
ATOM 2018 C CA . GLY A 1 280 ? 32.831 -6.264 -10.017 1.00 57.47 280 GLY A CA 1
ATOM 2019 C C . GLY A 1 280 ? 32.459 -5.379 -11.211 1.00 57.47 280 GLY A C 1
ATOM 2020 O O . GLY A 1 280 ? 31.290 -5.146 -11.521 1.00 57.47 280 GLY A O 1
ATOM 2021 N N . GLY A 1 281 ? 33.469 -4.816 -11.875 1.00 65.69 281 GLY A N 1
ATOM 2022 C CA . GLY A 1 281 ? 33.273 -3.841 -12.949 1.00 65.69 281 GLY A CA 1
ATOM 2023 C C . GLY A 1 281 ? 33.394 -4.429 -14.352 1.00 65.69 281 GLY A C 1
ATOM 2024 O O . GLY A 1 281 ? 34.040 -5.454 -14.559 1.00 65.69 281 GLY A O 1
ATOM 2025 N N . VAL A 1 282 ? 32.836 -3.720 -15.334 1.00 65.88 282 VAL A N 1
ATOM 2026 C CA . VAL A 1 282 ? 33.261 -3.833 -16.735 1.00 65.88 282 VAL A CA 1
ATOM 2027 C C . VAL A 1 282 ? 34.229 -2.687 -16.993 1.00 65.88 282 VAL A C 1
ATOM 2029 O O . VAL A 1 282 ? 33.883 -1.534 -16.745 1.00 65.88 282 VAL A O 1
ATOM 2032 N N . VAL A 1 283 ? 35.444 -2.998 -17.438 1.00 69.62 283 VAL A N 1
ATOM 2033 C CA . VAL A 1 283 ? 36.499 -2.005 -17.674 1.00 69.62 283 VAL A CA 1
ATOM 2034 C C . VAL A 1 283 ? 36.909 -2.056 -19.135 1.00 69.62 283 VAL A C 1
ATOM 2036 O O . VAL A 1 283 ? 37.247 -3.118 -19.650 1.00 69.62 283 VAL A O 1
ATOM 2039 N N . LEU A 1 284 ? 36.896 -0.913 -19.813 1.00 68.12 284 LEU A N 1
ATOM 2040 C CA . LEU A 1 284 ? 37.461 -0.810 -21.154 1.00 68.12 284 LEU A CA 1
ATOM 2041 C C . LEU A 1 284 ? 38.972 -0.622 -21.044 1.00 68.12 284 LEU A C 1
ATOM 2043 O O . LEU A 1 284 ? 39.433 0.278 -20.347 1.00 68.12 284 LEU A O 1
ATOM 2047 N N . ALA A 1 285 ? 39.741 -1.446 -21.749 1.00 67.44 285 ALA A N 1
ATOM 2048 C CA . ALA A 1 285 ? 41.196 -1.358 -21.761 1.00 67.44 285 ALA A CA 1
ATOM 2049 C C . ALA A 1 285 ? 41.743 -1.437 -23.194 1.00 67.44 285 ALA A C 1
ATOM 2051 O O . ALA A 1 285 ? 41.103 -1.968 -24.105 1.00 67.44 285 ALA A O 1
ATOM 2052 N N . ARG A 1 286 ? 42.936 -0.873 -23.412 1.00 65.12 286 ARG A N 1
ATOM 2053 C CA . ARG A 1 286 ? 43.677 -1.024 -24.678 1.00 65.12 286 ARG A CA 1
ATOM 2054 C C . ARG A 1 286 ? 44.464 -2.327 -24.731 1.00 65.12 286 ARG A C 1
ATOM 2056 O O . ARG A 1 286 ? 44.553 -2.948 -25.782 1.00 65.12 286 ARG A O 1
ATOM 2063 N N . GLU A 1 287 ? 44.965 -2.758 -23.584 1.00 68.81 287 GLU A N 1
ATOM 2064 C CA . GLU A 1 287 ? 45.751 -3.976 -23.418 1.00 68.81 287 GLU A CA 1
ATOM 2065 C C . GLU A 1 287 ? 45.127 -4.852 -22.335 1.00 68.81 287 GLU A C 1
ATOM 2067 O O . GLU A 1 287 ? 44.270 -4.388 -21.588 1.00 68.81 287 GLU A O 1
ATOM 2072 N N . SER A 1 288 ? 45.510 -6.131 -22.277 1.00 75.25 288 SER A N 1
ATOM 2073 C CA . SER A 1 288 ? 44.960 -7.082 -21.301 1.00 75.25 288 SER A CA 1
ATOM 2074 C C . SER A 1 288 ? 45.529 -6.788 -19.911 1.00 75.25 288 SER A C 1
ATOM 2076 O O . SER A 1 288 ? 46.709 -7.066 -19.698 1.00 75.25 288 SER A O 1
ATOM 2078 N N . PRO A 1 289 ? 44.736 -6.248 -18.969 1.00 69.50 289 PRO A N 1
ATOM 2079 C CA . PRO A 1 289 ? 45.260 -5.950 -17.650 1.00 69.50 289 PRO A CA 1
ATOM 2080 C C . PRO A 1 289 ? 45.464 -7.258 -16.867 1.00 69.50 289 PRO A C 1
ATOM 2082 O O . PRO A 1 289 ? 44.578 -8.118 -16.875 1.00 69.50 289 PRO A O 1
ATOM 2085 N N . PRO A 1 290 ? 46.596 -7.420 -16.161 1.00 65.69 290 PRO A N 1
ATOM 2086 C CA . PRO A 1 290 ? 46.934 -8.663 -15.463 1.00 65.69 290 PRO A CA 1
ATOM 2087 C C . PRO A 1 290 ? 46.036 -8.941 -14.248 1.00 65.69 290 PRO A C 1
ATOM 2089 O O . PRO A 1 290 ? 45.991 -10.066 -13.766 1.00 65.69 290 PRO A O 1
ATOM 2092 N N . TRP A 1 291 ? 45.315 -7.927 -13.760 1.00 67.38 291 TRP A N 1
ATOM 2093 C CA . TRP A 1 291 ? 44.389 -8.028 -12.630 1.00 67.38 291 TRP A CA 1
ATOM 2094 C C . TRP A 1 291 ? 42.956 -8.418 -13.026 1.00 67.38 291 TRP A C 1
ATOM 2096 O O . TRP A 1 291 ? 42.120 -8.585 -12.142 1.00 67.38 291 TRP A O 1
ATOM 2106 N N . ALA A 1 292 ? 42.621 -8.505 -14.320 1.00 65.75 292 ALA A N 1
ATOM 2107 C CA . ALA A 1 292 ? 41.255 -8.822 -14.733 1.00 65.75 292 ALA A CA 1
ATOM 2108 C C . ALA A 1 292 ? 40.972 -10.326 -14.679 1.00 65.75 292 ALA A C 1
ATOM 2110 O O . ALA A 1 292 ? 41.610 -11.114 -15.373 1.00 65.75 292 ALA A O 1
ATOM 2111 N N . ASP A 1 293 ? 39.927 -10.695 -13.943 1.00 68.19 293 ASP A N 1
ATOM 2112 C CA . ASP A 1 293 ? 39.436 -12.072 -13.826 1.00 68.19 293 ASP A CA 1
ATOM 2113 C C . ASP A 1 293 ? 39.000 -12.664 -15.169 1.00 68.19 293 ASP A C 1
ATOM 2115 O O . ASP A 1 293 ? 39.073 -13.873 -15.392 1.00 68.19 293 ASP A O 1
ATOM 2119 N N . ARG A 1 294 ? 38.514 -11.813 -16.079 1.00 64.75 294 ARG A N 1
ATOM 2120 C CA . ARG A 1 294 ? 38.120 -12.218 -17.428 1.00 64.75 294 ARG A CA 1
ATOM 2121 C C . ARG A 1 294 ? 38.460 -11.124 -18.425 1.00 64.75 294 ARG A C 1
ATOM 2123 O O . ARG A 1 294 ? 38.149 -9.958 -18.200 1.00 64.75 294 ARG A O 1
ATOM 2130 N N . VAL A 1 295 ? 39.031 -11.511 -19.562 1.00 67.88 295 VAL A N 1
ATOM 2131 C CA . VAL A 1 295 ? 39.389 -10.590 -20.646 1.00 67.88 295 VAL A CA 1
ATOM 2132 C C . VAL A 1 295 ? 38.589 -10.936 -21.900 1.00 67.88 295 VAL A C 1
ATOM 2134 O O . VAL A 1 295 ? 38.703 -12.037 -22.431 1.00 67.88 295 VAL A O 1
ATOM 2137 N N . LEU A 1 296 ? 37.784 -9.990 -22.375 1.00 56.31 296 LEU A N 1
ATOM 2138 C CA . LEU A 1 296 ? 37.012 -10.068 -23.612 1.00 56.31 296 LEU A CA 1
ATOM 2139 C C . LEU A 1 296 ? 37.722 -9.254 -24.696 1.00 56.31 296 LEU A C 1
ATOM 2141 O O . LEU A 1 296 ? 37.959 -8.066 -24.499 1.00 56.31 296 LEU A O 1
ATOM 2145 N N . ARG A 1 297 ? 38.069 -9.855 -25.837 1.00 62.12 297 ARG A N 1
ATOM 2146 C CA . ARG A 1 297 ? 38.807 -9.168 -26.913 1.00 62.12 297 ARG A CA 1
ATOM 2147 C C . ARG A 1 297 ? 37.915 -8.891 -28.119 1.00 62.12 297 ARG A C 1
ATOM 2149 O O . ARG A 1 297 ? 37.209 -9.781 -28.577 1.00 62.12 297 ARG A O 1
ATOM 2156 N N . THR A 1 298 ? 37.985 -7.683 -28.678 1.00 55.28 298 THR A N 1
ATOM 2157 C CA . THR A 1 298 ? 37.124 -7.281 -29.810 1.00 55.28 298 THR A CA 1
ATOM 2158 C C . THR A 1 298 ? 37.393 -8.049 -31.095 1.00 55.28 298 THR A C 1
ATOM 2160 O O . THR A 1 298 ? 36.461 -8.337 -31.833 1.00 55.28 298 THR A O 1
ATOM 2163 N N . ARG A 1 299 ? 38.653 -8.409 -31.356 1.00 52.06 299 ARG A N 1
ATOM 2164 C CA . ARG A 1 299 ? 39.059 -9.199 -32.532 1.00 52.06 299 ARG A CA 1
ATOM 2165 C C . ARG A 1 299 ? 38.466 -10.614 -32.555 1.00 52.06 299 ARG A C 1
ATOM 2167 O O . ARG A 1 299 ? 38.402 -11.221 -33.615 1.00 52.06 299 ARG A O 1
ATOM 2174 N N . ASP A 1 300 ? 38.032 -11.109 -31.396 1.00 41.34 300 ASP A N 1
ATOM 2175 C CA . ASP A 1 300 ? 37.437 -12.437 -31.230 1.00 41.34 300 ASP A CA 1
ATOM 2176 C C . ASP A 1 300 ? 35.894 -12.374 -31.327 1.00 41.34 300 ASP A C 1
ATOM 2178 O O . ASP A 1 300 ? 35.213 -13.389 -31.190 1.00 41.34 300 ASP A O 1
ATOM 2182 N N . ALA A 1 301 ? 35.324 -11.181 -31.555 1.00 40.75 301 ALA A N 1
ATOM 2183 C CA . ALA A 1 301 ? 33.891 -10.927 -31.520 1.00 40.75 301 ALA A CA 1
ATOM 2184 C C . ALA A 1 301 ? 33.399 -10.345 -32.861 1.00 40.75 301 ALA A C 1
ATOM 2186 O O . ALA A 1 301 ? 33.655 -9.190 -33.197 1.00 40.75 301 ALA A O 1
ATOM 2187 N N . ALA A 1 302 ? 32.637 -11.133 -33.624 1.00 38.97 302 ALA A N 1
ATOM 2188 C CA . ALA A 1 302 ? 31.907 -10.646 -34.794 1.00 38.97 302 ALA A CA 1
ATOM 2189 C C . ALA A 1 302 ? 30.669 -9.857 -34.326 1.00 38.97 302 ALA A C 1
ATOM 2191 O O . ALA A 1 302 ? 29.592 -10.425 -34.156 1.00 38.97 302 ALA A O 1
ATOM 2192 N N . VAL A 1 303 ? 30.818 -8.560 -34.037 1.00 38.50 303 VAL A N 1
ATOM 2193 C CA . VAL A 1 303 ? 29.737 -7.758 -33.438 1.00 38.50 303 VAL A CA 1
ATOM 2194 C C . VAL A 1 303 ? 29.218 -6.707 -34.413 1.00 38.50 303 VAL A C 1
ATOM 2196 O O . VAL A 1 303 ? 29.903 -5.737 -34.715 1.00 38.50 303 VAL A O 1
ATOM 2199 N N . ALA A 1 304 ? 27.958 -6.858 -34.824 1.00 38.50 304 ALA A N 1
ATOM 2200 C CA . ALA A 1 304 ? 27.141 -5.781 -35.379 1.00 38.50 304 ALA A CA 1
ATOM 2201 C C . ALA A 1 304 ? 25.981 -5.488 -34.412 1.00 38.50 304 ALA A C 1
ATOM 2203 O O . ALA A 1 304 ? 24.834 -5.876 -34.632 1.00 38.50 304 ALA A O 1
ATOM 2204 N N . VAL A 1 305 ? 26.290 -4.834 -33.291 1.00 40.34 305 VAL A N 1
ATOM 2205 C CA . VAL A 1 305 ? 25.287 -4.265 -32.379 1.00 40.34 305 VAL A CA 1
ATOM 2206 C C . VAL A 1 305 ? 25.460 -2.755 -32.433 1.00 40.34 305 VAL A C 1
ATOM 2208 O O . VAL A 1 305 ? 26.464 -2.229 -31.959 1.00 40.34 305 VAL A O 1
ATOM 2211 N N . SER A 1 306 ? 24.498 -2.048 -33.030 1.00 41.62 306 SER A N 1
ATOM 2212 C CA . SER A 1 306 ? 24.521 -0.584 -33.021 1.00 41.62 306 SER A CA 1
ATOM 2213 C C . SER A 1 306 ? 24.332 -0.061 -31.593 1.00 41.62 306 SER A C 1
ATOM 2215 O O . SER A 1 306 ? 23.657 -0.695 -30.777 1.00 41.62 306 SER A O 1
ATOM 2217 N N . ALA A 1 307 ? 24.888 1.117 -31.289 1.00 40.94 307 ALA A N 1
ATOM 2218 C CA . ALA A 1 307 ? 24.694 1.795 -29.999 1.00 40.94 307 ALA A CA 1
ATOM 2219 C C . ALA A 1 307 ? 23.220 1.871 -29.596 1.00 40.94 307 ALA A C 1
ATOM 2221 O O . ALA A 1 307 ? 22.843 1.516 -28.483 1.00 40.94 307 ALA A O 1
ATOM 2222 N N . ARG A 1 308 ? 22.376 2.180 -30.578 1.00 43.22 308 ARG A N 1
ATOM 2223 C CA . ARG A 1 308 ? 20.927 2.240 -30.437 1.00 43.22 308 ARG A CA 1
ATOM 2224 C C . ARG A 1 308 ? 20.288 0.893 -30.072 1.00 43.22 308 ARG A C 1
ATOM 2226 O O . ARG A 1 308 ? 19.313 0.869 -29.332 1.00 43.22 308 ARG A O 1
ATOM 2233 N N . ARG A 1 309 ? 20.813 -0.235 -30.568 1.00 45.06 309 ARG A N 1
ATOM 2234 C CA . ARG A 1 309 ? 20.292 -1.591 -30.296 1.00 45.06 309 ARG A CA 1
ATOM 2235 C C . ARG A 1 309 ? 20.674 -2.087 -28.902 1.00 45.06 309 ARG A C 1
ATOM 2237 O O . ARG A 1 309 ? 19.844 -2.704 -28.243 1.00 45.06 309 ARG A O 1
ATOM 2244 N N . ALA A 1 310 ? 21.880 -1.772 -28.438 1.00 43.69 310 ALA A N 1
ATOM 2245 C CA . ALA A 1 310 ? 22.282 -2.006 -27.052 1.00 43.69 310 ALA A CA 1
ATOM 2246 C C . ALA A 1 310 ? 21.486 -1.138 -26.068 1.00 43.69 310 ALA A C 1
ATOM 2248 O O . ALA A 1 310 ? 21.002 -1.636 -25.056 1.00 43.69 310 ALA A O 1
ATOM 2249 N N . GLU A 1 311 ? 21.285 0.134 -26.409 1.00 43.75 311 GLU A N 1
ATOM 2250 C CA . GLU A 1 311 ? 20.460 1.060 -25.640 1.00 43.75 311 GLU A CA 1
ATOM 2251 C C . GLU A 1 311 ? 19.005 0.574 -25.532 1.00 43.75 311 GLU A C 1
ATOM 2253 O O . GLU A 1 311 ? 18.454 0.509 -24.436 1.00 43.75 311 GLU A O 1
ATOM 2258 N N . LEU A 1 312 ? 18.390 0.159 -26.645 1.00 46.78 312 LEU A N 1
ATOM 2259 C CA . LEU A 1 312 ? 17.039 -0.414 -26.657 1.00 46.78 312 LEU A CA 1
ATOM 2260 C C . LEU A 1 312 ? 16.954 -1.714 -25.842 1.00 46.78 312 LEU A C 1
ATOM 2262 O O . LEU A 1 312 ? 16.008 -1.883 -25.076 1.00 46.78 312 LEU A O 1
ATOM 2266 N N . ALA A 1 313 ? 17.936 -2.612 -25.964 1.00 43.09 313 ALA A N 1
ATOM 2267 C CA . ALA A 1 313 ? 17.996 -3.846 -25.178 1.00 43.09 313 ALA A CA 1
ATOM 2268 C C . ALA A 1 313 ? 18.138 -3.567 -23.672 1.00 43.09 313 ALA A C 1
ATOM 2270 O O . ALA A 1 313 ? 17.524 -4.253 -22.857 1.00 43.09 313 ALA A O 1
ATOM 2271 N N . ALA A 1 314 ? 18.872 -2.521 -23.287 1.00 43.56 314 ALA A N 1
ATOM 2272 C CA . ALA A 1 314 ? 19.076 -2.173 -21.883 1.00 43.56 314 ALA A CA 1
ATOM 2273 C C . ALA A 1 314 ? 17.874 -1.504 -21.257 1.00 43.56 314 ALA A C 1
ATOM 2275 O O . ALA A 1 314 ? 17.455 -1.857 -20.152 1.00 43.56 314 ALA A O 1
ATOM 2276 N N . ARG A 1 315 ? 17.268 -0.595 -22.020 1.00 46.12 315 ARG A N 1
ATOM 2277 C CA . ARG A 1 315 ? 16.001 0.025 -21.664 1.00 46.12 315 ARG A CA 1
ATOM 2278 C C . ARG A 1 315 ? 14.911 -1.035 -21.463 1.00 46.12 315 ARG A C 1
ATOM 2280 O O . ARG A 1 315 ? 14.073 -0.906 -20.573 1.00 46.12 315 ARG A O 1
ATOM 2287 N N . ARG A 1 316 ? 14.964 -2.128 -22.233 1.00 44.56 316 ARG A N 1
ATOM 2288 C CA . ARG A 1 316 ? 14.041 -3.270 -22.144 1.00 44.56 316 ARG A CA 1
ATOM 2289 C C . ARG A 1 316 ? 14.363 -4.255 -21.013 1.00 44.56 316 ARG A C 1
ATOM 2291 O O . ARG A 1 316 ? 13.435 -4.678 -20.335 1.00 44.56 316 ARG A O 1
ATOM 2298 N N . ALA A 1 317 ? 15.634 -4.550 -20.728 1.00 40.09 317 ALA A N 1
ATOM 2299 C CA . ALA A 1 317 ? 16.037 -5.368 -19.575 1.00 40.09 317 ALA A CA 1
ATOM 2300 C C . ALA A 1 317 ? 15.649 -4.711 -18.234 1.00 40.09 317 ALA A C 1
ATOM 2302 O O . ALA A 1 317 ? 15.109 -5.369 -17.346 1.00 40.09 317 ALA A O 1
ATOM 2303 N N . ALA A 1 318 ? 15.827 -3.391 -18.122 1.00 37.88 318 ALA A N 1
ATOM 2304 C CA . ALA A 1 318 ? 15.338 -2.604 -16.988 1.00 37.88 318 ALA A CA 1
ATOM 2305 C C . ALA A 1 318 ? 13.795 -2.584 -16.888 1.00 37.88 318 ALA A C 1
ATOM 2307 O O . ALA A 1 318 ? 13.228 -2.580 -15.797 1.00 37.88 318 ALA A O 1
ATOM 2308 N N . SER A 1 319 ? 13.107 -2.605 -18.032 1.00 38.34 319 SER A N 1
ATOM 2309 C CA . SER A 1 319 ? 11.639 -2.640 -18.147 1.00 38.34 319 SER A CA 1
ATOM 2310 C C . SER A 1 319 ? 11.033 -3.991 -17.713 1.00 38.34 319 SER A C 1
ATOM 2312 O O . SER A 1 319 ? 10.019 -4.044 -17.010 1.00 38.34 319 SER A O 1
ATOM 2314 N N . LEU A 1 320 ? 11.702 -5.105 -18.024 1.00 35.84 320 LEU A N 1
ATOM 2315 C CA . LEU A 1 320 ? 11.300 -6.445 -17.577 1.00 35.84 320 LEU A CA 1
ATOM 2316 C C . LEU A 1 320 ? 11.514 -6.660 -16.068 1.00 35.84 320 LEU A C 1
ATOM 2318 O O . LEU A 1 320 ? 10.724 -7.368 -15.445 1.00 35.84 320 LEU A O 1
ATOM 2322 N N . ALA A 1 321 ? 12.514 -6.008 -15.462 1.00 35.56 321 ALA A N 1
ATOM 2323 C CA . ALA A 1 321 ? 12.670 -5.971 -14.004 1.00 35.56 321 ALA A CA 1
ATOM 2324 C C . ALA A 1 321 ? 11.529 -5.182 -13.323 1.00 35.56 321 ALA A C 1
ATOM 2326 O O . ALA A 1 321 ? 10.969 -5.637 -12.329 1.00 35.56 321 ALA A O 1
ATOM 2327 N N . SER A 1 322 ? 11.106 -4.061 -13.923 1.00 37.44 322 SER A N 1
ATOM 2328 C CA . SER A 1 322 ? 10.067 -3.163 -13.390 1.00 37.44 322 SER A CA 1
ATOM 2329 C C . SER A 1 322 ? 8.645 -3.738 -13.422 1.00 37.44 322 SER A C 1
ATOM 2331 O O . SER A 1 322 ? 7.796 -3.268 -12.672 1.00 37.44 322 SER A O 1
ATOM 2333 N N . SER A 1 323 ? 8.348 -4.727 -14.273 1.00 39.34 323 SER A N 1
ATOM 2334 C CA . SER A 1 323 ? 6.976 -5.248 -14.455 1.00 39.34 323 SER A CA 1
ATOM 2335 C C . SER A 1 323 ? 6.488 -6.133 -13.294 1.00 39.34 323 SER A C 1
ATOM 2337 O O . SER A 1 323 ? 5.307 -6.462 -13.223 1.00 39.34 323 SER A O 1
ATOM 2339 N N . ARG A 1 324 ? 7.391 -6.510 -12.378 1.00 44.50 324 ARG A N 1
ATOM 2340 C CA . ARG A 1 324 ? 7.088 -7.210 -11.116 1.00 44.50 324 ARG A CA 1
ATOM 2341 C C . ARG A 1 324 ? 7.309 -6.339 -9.879 1.00 44.50 324 ARG A C 1
ATOM 2343 O O . ARG A 1 324 ? 7.016 -6.782 -8.773 1.00 44.50 324 ARG A O 1
ATOM 2350 N N . GLU A 1 325 ? 7.850 -5.137 -10.054 1.00 57.91 325 GLU A N 1
ATOM 2351 C CA . GLU A 1 325 ? 8.179 -4.243 -8.952 1.00 57.91 325 GLU A CA 1
ATOM 2352 C C . GLU A 1 325 ? 7.010 -3.310 -8.671 1.00 57.91 325 GLU A C 1
ATOM 2354 O O . GLU A 1 325 ? 6.459 -2.654 -9.555 1.00 57.91 325 GLU A O 1
ATOM 2359 N N . LEU A 1 326 ? 6.634 -3.250 -7.402 1.00 69.75 326 LEU A N 1
ATOM 2360 C CA . LEU A 1 326 ? 5.637 -2.311 -6.935 1.00 69.75 326 LEU A CA 1
ATOM 2361 C C . LEU A 1 326 ? 6.137 -0.868 -7.110 1.00 69.75 326 LEU A C 1
ATOM 2363 O O . LEU A 1 326 ? 7.324 -0.596 -6.898 1.00 69.75 326 LEU A O 1
ATOM 2367 N N . PRO A 1 327 ? 5.245 0.088 -7.418 1.00 72.94 327 PRO A N 1
ATOM 2368 C CA . PRO A 1 327 ? 5.614 1.498 -7.493 1.00 72.94 327 PRO A CA 1
ATOM 2369 C C . PRO A 1 327 ? 6.196 1.986 -6.158 1.00 72.94 327 PRO A C 1
ATOM 2371 O O . PRO A 1 327 ? 5.864 1.461 -5.094 1.00 72.94 327 PRO A O 1
ATOM 2374 N N . ALA A 1 328 ? 7.069 2.997 -6.210 1.00 74.12 328 ALA A N 1
ATOM 2375 C CA . ALA A 1 328 ? 7.685 3.589 -5.017 1.00 74.12 328 ALA A CA 1
ATOM 2376 C C . ALA A 1 328 ? 6.708 4.454 -4.196 1.00 74.12 328 ALA A C 1
ATOM 2378 O O . ALA A 1 328 ? 6.938 4.720 -3.021 1.00 74.12 328 ALA A O 1
ATOM 2379 N N . SER A 1 329 ? 5.621 4.911 -4.814 1.00 80.75 329 SER A N 1
ATOM 2380 C CA . SER A 1 329 ? 4.522 5.606 -4.151 1.00 80.75 329 SER A CA 1
ATOM 2381 C C . SER A 1 329 ? 3.232 5.399 -4.938 1.00 80.75 329 SER A C 1
ATOM 2383 O O . SER A 1 329 ? 3.260 5.218 -6.154 1.00 80.75 329 SER A O 1
ATOM 2385 N N . VAL A 1 330 ? 2.102 5.412 -4.234 1.00 85.62 330 VAL A N 1
ATOM 2386 C CA . VAL A 1 330 ? 0.754 5.300 -4.807 1.00 85.62 330 VAL A CA 1
ATOM 2387 C C . VAL A 1 330 ? -0.129 6.344 -4.131 1.00 85.62 330 VAL A C 1
ATOM 2389 O O . VAL A 1 330 ? 0.001 6.562 -2.922 1.00 85.62 330 VAL A O 1
ATOM 2392 N N . ARG A 1 331 ? -0.996 7.035 -4.877 1.00 89.56 331 ARG A N 1
ATOM 2393 C CA . ARG A 1 331 ? -2.038 7.893 -4.286 1.00 89.56 331 ARG A CA 1
ATOM 2394 C C . ARG A 1 331 ? -3.268 7.037 -4.006 1.00 89.56 331 ARG A C 1
ATOM 2396 O O . ARG A 1 331 ? -3.562 6.125 -4.771 1.00 89.56 331 ARG A O 1
ATOM 2403 N N . TRP A 1 332 ? -4.007 7.315 -2.934 1.00 91.88 332 TRP A N 1
ATOM 2404 C CA . TRP A 1 332 ? -5.215 6.542 -2.621 1.00 91.88 332 TRP A CA 1
ATOM 2405 C C . TRP A 1 332 ? -6.222 6.545 -3.782 1.00 91.88 332 TRP A C 1
ATOM 2407 O O . TRP A 1 332 ? -6.778 5.505 -4.128 1.00 91.88 332 TRP A O 1
ATOM 2417 N N . ALA A 1 333 ? -6.366 7.683 -4.460 1.00 88.31 333 ALA A N 1
ATOM 2418 C CA . ALA A 1 333 ? -7.218 7.812 -5.637 1.00 88.31 333 ALA A CA 1
ATOM 2419 C C . ALA A 1 333 ? -6.843 6.877 -6.802 1.00 88.31 333 ALA A C 1
ATOM 2421 O O . ALA A 1 333 ? -7.720 6.457 -7.555 1.00 88.31 333 ALA A O 1
ATOM 2422 N N . ASP A 1 334 ? -5.564 6.501 -6.930 1.00 83.31 334 ASP A N 1
ATOM 2423 C CA . ASP A 1 334 ? -5.130 5.526 -7.936 1.00 83.31 334 ASP A CA 1
ATOM 2424 C C . ASP A 1 334 ? -5.675 4.133 -7.622 1.00 83.31 334 ASP A C 1
ATOM 2426 O O . ASP A 1 334 ? -6.093 3.414 -8.528 1.00 83.31 334 ASP A O 1
ATOM 2430 N N . LEU A 1 335 ? -5.708 3.757 -6.339 1.00 84.94 335 LEU A N 1
ATOM 2431 C CA . LEU A 1 335 ? -6.281 2.484 -5.902 1.00 84.94 335 LEU A CA 1
ATOM 2432 C C . LEU A 1 335 ? -7.791 2.450 -6.131 1.00 84.94 335 LEU A C 1
ATOM 2434 O O . LEU A 1 335 ? -8.302 1.457 -6.643 1.00 84.94 335 LEU A O 1
ATOM 2438 N N . ALA A 1 336 ? -8.484 3.543 -5.800 1.00 79.81 336 ALA A N 1
ATOM 2439 C CA . ALA A 1 336 ? -9.924 3.671 -6.008 1.00 79.81 336 ALA A CA 1
ATOM 2440 C C . ALA A 1 336 ? -10.306 3.519 -7.492 1.00 79.81 336 ALA A C 1
ATOM 2442 O O . ALA A 1 336 ? -11.315 2.895 -7.814 1.00 79.81 336 ALA A O 1
ATOM 2443 N N . ALA A 1 337 ? -9.470 4.024 -8.405 1.00 72.31 337 ALA A N 1
ATOM 2444 C CA . ALA A 1 337 ? -9.684 3.904 -9.845 1.00 72.31 337 ALA A CA 1
ATOM 2445 C C . ALA A 1 337 ? -9.389 2.500 -10.414 1.00 72.31 337 ALA A C 1
ATOM 2447 O O . ALA A 1 337 ? -9.879 2.170 -11.492 1.00 72.31 337 ALA A O 1
ATOM 2448 N N . CYS A 1 338 ? -8.595 1.669 -9.727 1.00 64.75 338 CYS A N 1
ATOM 2449 C CA . CYS A 1 338 ? -8.132 0.375 -10.250 1.00 64.75 338 CYS A CA 1
ATOM 2450 C C . CYS A 1 338 ? -9.154 -0.773 -10.137 1.00 64.75 338 CYS A C 1
ATOM 2452 O O . CYS A 1 338 ? -8.813 -1.899 -10.492 1.00 64.75 338 CYS A O 1
ATOM 2454 N N . GLY A 1 339 ? -10.389 -0.518 -9.688 1.00 58.75 339 GLY A N 1
ATOM 2455 C CA . GLY A 1 339 ? -11.376 -1.572 -9.439 1.00 58.75 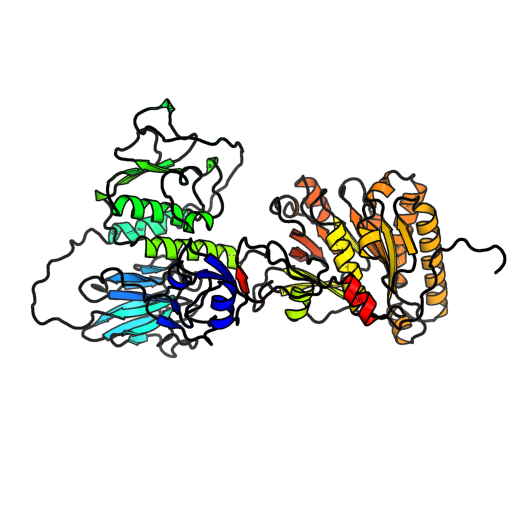339 GLY A CA 1
ATOM 2456 C C . GLY A 1 339 ? -10.916 -2.458 -8.285 1.00 58.75 339 GLY A C 1
ATOM 2457 O O . GLY A 1 339 ? -10.302 -3.506 -8.485 1.00 58.75 339 GLY A O 1
ATOM 2458 N N . ALA A 1 340 ? -11.155 -1.999 -7.058 1.00 60.91 340 ALA A N 1
ATOM 2459 C CA . ALA A 1 340 ? -10.842 -2.783 -5.873 1.00 60.91 340 ALA A CA 1
ATOM 2460 C C . ALA A 1 340 ? -11.681 -4.077 -5.840 1.00 60.91 340 ALA A C 1
ATOM 2462 O O . ALA A 1 340 ? -12.805 -4.077 -6.347 1.00 60.91 340 ALA A O 1
ATOM 2463 N N . PRO A 1 341 ? -11.164 -5.175 -5.254 1.00 63.97 341 PRO A N 1
ATOM 2464 C CA . PRO A 1 341 ? -11.998 -6.328 -4.936 1.00 63.97 341 PRO A CA 1
ATOM 2465 C C . PRO A 1 341 ? -13.224 -5.873 -4.141 1.00 63.97 341 PRO A C 1
ATOM 2467 O O . PRO A 1 341 ? -13.099 -4.995 -3.282 1.00 63.97 341 PRO A O 1
ATOM 2470 N N . GLU A 1 342 ? -14.381 -6.480 -4.408 1.00 66.50 342 GLU A N 1
ATOM 2471 C CA . GLU A 1 342 ? -15.560 -6.271 -3.567 1.00 66.50 342 GLU A CA 1
ATOM 2472 C C . GLU A 1 342 ? -15.195 -6.608 -2.113 1.00 66.50 342 GLU A C 1
ATOM 2474 O O . GLU A 1 342 ? -14.617 -7.674 -1.866 1.00 66.50 342 GLU A O 1
ATOM 2479 N N . PRO A 1 343 ? -15.453 -5.703 -1.156 1.00 72.00 343 PRO A N 1
ATOM 2480 C CA . PRO A 1 343 ? -15.145 -5.959 0.240 1.00 72.00 343 PRO A CA 1
ATOM 2481 C C . PRO A 1 343 ? -16.007 -7.108 0.779 1.00 72.00 343 PRO A C 1
ATOM 2483 O O . PRO A 1 343 ? -17.192 -7.210 0.464 1.00 72.00 343 PRO A O 1
ATOM 2486 N N . GLU A 1 344 ? -15.425 -7.962 1.621 1.00 71.62 344 GLU A N 1
ATOM 2487 C CA . GLU A 1 344 ? -16.165 -9.036 2.302 1.00 71.62 344 GLU A CA 1
ATOM 2488 C C . GLU A 1 344 ? -16.903 -8.491 3.540 1.00 71.62 344 GLU A C 1
ATOM 2490 O O . GLU A 1 344 ? -17.995 -8.949 3.895 1.00 71.62 344 GLU A O 1
ATOM 2495 N N . GLY A 1 345 ? -16.300 -7.492 4.186 1.00 76.12 345 GLY A N 1
ATOM 2496 C CA . GLY A 1 345 ? -16.770 -6.798 5.374 1.00 76.12 345 GLY A CA 1
ATOM 2497 C C . GLY A 1 345 ? -17.378 -5.417 5.129 1.00 76.12 345 GLY A C 1
ATOM 2498 O O . GLY A 1 345 ? -17.178 -4.776 4.096 1.00 76.12 345 GLY A O 1
ATOM 2499 N N . LEU A 1 346 ? -18.090 -4.905 6.137 1.00 82.88 346 LEU A N 1
ATOM 2500 C CA . LEU A 1 346 ? -18.645 -3.548 6.114 1.00 82.88 346 LEU A CA 1
ATOM 2501 C C . LEU A 1 346 ? -17.558 -2.500 6.381 1.00 82.88 346 LEU A C 1
ATOM 2503 O O . LEU A 1 346 ? -17.622 -1.391 5.837 1.00 82.88 346 LEU A O 1
ATOM 2507 N N . LEU A 1 347 ? -16.546 -2.847 7.185 1.00 90.31 347 LEU A N 1
ATOM 2508 C CA . LEU A 1 347 ? -15.419 -1.979 7.526 1.00 90.31 347 LEU A CA 1
ATOM 2509 C C . LEU A 1 347 ? -14.146 -2.350 6.747 1.00 90.31 347 LEU A C 1
ATOM 2511 O O . LEU A 1 347 ? -13.170 -2.855 7.306 1.00 90.31 347 LEU A O 1
ATOM 2515 N N . ALA A 1 348 ? -14.162 -2.059 5.444 1.00 91.38 348 ALA A N 1
ATOM 2516 C CA . ALA A 1 348 ? -13.087 -2.408 4.518 1.00 91.38 348 ALA A CA 1
ATOM 2517 C C . ALA A 1 348 ? -12.717 -1.284 3.534 1.00 91.38 348 ALA A C 1
ATOM 2519 O O . ALA A 1 348 ? -13.577 -0.539 3.066 1.00 91.38 348 ALA A O 1
ATOM 2520 N N . THR A 1 349 ? -11.443 -1.140 3.177 1.00 91.56 349 THR A N 1
ATOM 2521 C CA . THR A 1 349 ? -11.003 -0.123 2.211 1.00 91.56 349 THR A CA 1
ATOM 2522 C C . THR A 1 349 ? -9.734 -0.526 1.468 1.00 91.56 349 THR A C 1
ATOM 2524 O O . THR A 1 349 ? -8.885 -1.239 2.007 1.00 91.56 349 THR A O 1
ATOM 2527 N N . ALA A 1 350 ? -9.581 -0.035 0.238 1.00 91.19 350 ALA A N 1
ATOM 2528 C CA . ALA A 1 350 ? -8.342 -0.177 -0.514 1.00 91.19 350 ALA A CA 1
ATOM 2529 C C . ALA A 1 350 ? -7.244 0.654 0.159 1.00 91.19 350 ALA A C 1
ATOM 2531 O O . ALA A 1 350 ? -7.405 1.862 0.354 1.00 91.19 350 ALA A O 1
ATOM 2532 N N . LEU A 1 351 ? -6.134 0.007 0.517 1.00 92.62 351 LEU A N 1
ATOM 2533 C CA . LEU A 1 351 ? -5.075 0.643 1.307 1.00 92.62 351 LEU A CA 1
ATOM 2534 C C . LEU A 1 351 ? -3.682 0.535 0.677 1.00 92.62 351 LEU A C 1
ATOM 2536 O O . LEU A 1 351 ? -2.807 1.352 0.970 1.00 92.62 351 LEU A O 1
ATOM 2540 N N . GLY A 1 352 ? -3.462 -0.429 -0.215 1.00 90.00 352 GLY A N 1
ATOM 2541 C CA . GLY A 1 352 ? -2.183 -0.561 -0.903 1.00 90.00 352 GLY A CA 1
ATOM 2542 C C . GLY A 1 352 ? -2.289 -1.194 -2.279 1.00 90.00 352 GLY A C 1
ATOM 2543 O O . GLY A 1 352 ? -3.291 -1.796 -2.633 1.00 90.00 352 GLY A O 1
ATOM 2544 N N . ALA A 1 353 ? -1.224 -1.056 -3.049 1.00 86.06 353 ALA A N 1
ATOM 2545 C CA . ALA A 1 353 ? -0.978 -1.754 -4.302 1.00 86.06 353 ALA A CA 1
ATOM 2546 C C . ALA A 1 353 ? -0.219 -3.054 -4.024 1.00 86.06 353 ALA A C 1
ATOM 2548 O O . ALA A 1 353 ? 0.770 -3.005 -3.295 1.00 86.06 353 ALA A O 1
ATOM 2549 N N . CYS A 1 354 ? -0.621 -4.185 -4.604 1.00 76.62 354 CYS A N 1
ATOM 2550 C CA . CYS A 1 354 ? 0.091 -5.459 -4.488 1.00 76.62 354 CYS A CA 1
ATOM 2551 C C . CYS A 1 354 ? 0.448 -6.044 -5.867 1.00 76.62 354 CYS A C 1
ATOM 2553 O O . CYS A 1 354 ? -0.221 -5.797 -6.875 1.00 76.62 354 CYS A O 1
ATOM 2555 N N . ALA A 1 355 ? 1.542 -6.807 -5.921 1.00 63.38 355 ALA A N 1
ATOM 2556 C CA . ALA A 1 355 ? 1.946 -7.505 -7.135 1.00 63.38 355 ALA A CA 1
ATOM 2557 C C . ALA A 1 355 ? 1.040 -8.734 -7.324 1.00 63.38 355 ALA A C 1
ATOM 2559 O O . ALA A 1 355 ? 0.961 -9.584 -6.437 1.00 63.38 355 ALA A O 1
ATOM 2560 N N . GLY A 1 356 ? 0.345 -8.827 -8.461 1.00 50.03 356 GLY A N 1
ATOM 2561 C CA . GLY A 1 356 ? -0.549 -9.942 -8.789 1.00 50.03 356 GLY A CA 1
ATOM 2562 C C . GLY A 1 356 ? -0.249 -10.553 -10.160 1.00 50.03 356 GLY A C 1
ATOM 2563 O O . GLY A 1 356 ? 0.163 -9.847 -11.077 1.00 50.03 356 GLY A O 1
ATOM 2564 N N . ASP A 1 357 ? -0.524 -11.855 -10.316 1.00 36.44 357 ASP A N 1
ATOM 2565 C CA . ASP A 1 357 ? -0.407 -12.623 -11.576 1.00 36.44 357 ASP A CA 1
ATOM 2566 C C . ASP A 1 357 ? -1.387 -12.164 -12.680 1.00 36.44 357 ASP A C 1
ATOM 2568 O O . ASP A 1 357 ? -1.352 -12.655 -13.808 1.00 36.44 357 ASP A O 1
ATOM 2572 N N . ARG A 1 358 ? -2.287 -11.221 -12.375 1.00 33.38 358 ARG A N 1
ATOM 2573 C CA . ARG A 1 358 ? -3.206 -10.582 -13.324 1.00 33.38 358 ARG A CA 1
ATOM 2574 C C . ARG A 1 358 ? -3.203 -9.080 -13.057 1.00 33.38 358 ARG A C 1
ATOM 2576 O O . ARG A 1 358 ? -3.672 -8.646 -12.013 1.00 33.38 358 ARG A O 1
ATOM 2583 N N . SER A 1 359 ? -2.701 -8.286 -13.994 1.00 27.14 359 SER A N 1
ATOM 2584 C CA . SER A 1 359 ? -2.924 -6.835 -14.013 1.00 27.14 359 SER A CA 1
ATOM 2585 C C . SER A 1 359 ? -3.631 -6.452 -15.305 1.00 27.14 359 SER A C 1
ATOM 2587 O O . SER A 1 359 ? -3.247 -6.917 -16.379 1.00 27.14 359 SER A O 1
ATOM 2589 N N . PRO A 1 360 ? -4.611 -5.546 -15.207 1.00 36.41 360 PRO A N 1
ATOM 2590 C CA . PRO A 1 360 ? -4.467 -4.314 -15.962 1.00 36.41 360 PRO A CA 1
ATOM 2591 C C . PRO A 1 360 ? -4.792 -3.113 -15.065 1.00 36.41 360 PRO A C 1
ATOM 2593 O O . PRO A 1 360 ? -5.932 -2.680 -14.962 1.00 36.41 360 PRO A O 1
ATOM 2596 N N . GLY A 1 361 ? -3.763 -2.563 -14.424 1.00 37.22 361 GLY A N 1
ATOM 2597 C CA . GLY A 1 361 ? -3.817 -1.294 -13.703 1.00 37.22 361 GLY A CA 1
ATOM 2598 C C . GLY A 1 361 ? -2.396 -0.778 -13.449 1.00 37.22 361 GLY A C 1
ATOM 2599 O O . GLY A 1 361 ? -1.479 -1.588 -13.303 1.00 37.22 361 GLY A O 1
ATOM 2600 N N . PRO A 1 362 ? -2.161 0.545 -13.425 1.00 37.75 362 PRO A N 1
ATOM 2601 C CA . PRO A 1 362 ? -0.823 1.120 -13.250 1.00 37.75 362 PRO A CA 1
ATOM 2602 C C . PRO A 1 362 ? -0.192 0.872 -11.871 1.00 37.75 362 PRO A C 1
ATOM 2604 O O . PRO A 1 362 ? 1.000 1.123 -11.714 1.00 37.75 362 PRO A O 1
ATOM 2607 N N . ALA A 1 363 ? -0.963 0.367 -10.902 1.00 41.75 363 ALA A N 1
ATOM 2608 C CA . ALA A 1 363 ? -0.540 0.125 -9.525 1.00 41.75 363 ALA A CA 1
ATOM 2609 C C . ALA A 1 363 ? -0.566 -1.366 -9.111 1.00 41.75 363 ALA A C 1
ATOM 2611 O O . ALA A 1 363 ? -0.339 -1.668 -7.948 1.00 41.75 363 ALA A O 1
ATOM 2612 N N . GLY A 1 364 ? -0.825 -2.316 -10.015 1.00 53.38 364 GLY A N 1
ATOM 2613 C CA . GLY A 1 364 ? -1.117 -3.705 -9.622 1.00 53.38 364 GLY A CA 1
ATOM 2614 C C . GLY A 1 364 ? -2.545 -3.873 -9.080 1.00 53.38 364 GLY A C 1
ATOM 2615 O O . GLY A 1 364 ? -3.394 -3.008 -9.297 1.00 53.38 364 GLY A O 1
ATOM 2616 N N . THR A 1 365 ? -2.841 -4.991 -8.409 1.00 68.12 365 THR A N 1
ATOM 2617 C CA . THR A 1 365 ? -4.157 -5.219 -7.779 1.00 68.12 365 THR A CA 1
ATOM 2618 C C . THR A 1 365 ? -4.234 -4.437 -6.464 1.00 68.12 365 THR A C 1
ATOM 2620 O O . THR A 1 365 ? -3.266 -4.409 -5.704 1.00 68.12 365 THR A O 1
ATOM 2623 N N . ALA A 1 366 ? -5.367 -3.792 -6.173 1.00 80.38 366 ALA A N 1
ATOM 2624 C CA . ALA A 1 366 ? -5.558 -3.141 -4.879 1.00 80.38 366 ALA A CA 1
ATOM 2625 C C . ALA A 1 366 ? -5.653 -4.196 -3.763 1.00 80.38 366 ALA A C 1
ATOM 2627 O O . ALA A 1 366 ? -6.453 -5.130 -3.831 1.00 80.38 366 ALA A O 1
ATOM 2628 N N . TRP A 1 367 ? -4.836 -4.043 -2.726 1.00 87.62 367 TRP A N 1
ATOM 2629 C CA . TRP A 1 367 ? -4.964 -4.760 -1.469 1.00 87.62 367 TRP A CA 1
ATOM 2630 C C . TRP A 1 367 ? -5.957 -4.040 -0.550 1.00 87.62 367 TRP A C 1
ATOM 2632 O O . TRP A 1 367 ? -5.875 -2.821 -0.350 1.00 87.62 367 TRP A O 1
ATOM 2642 N N . MET A 1 368 ? -6.874 -4.823 0.018 1.00 88.56 368 MET A N 1
ATOM 2643 C CA . MET A 1 368 ? -7.947 -4.365 0.893 1.00 88.56 368 MET A CA 1
ATOM 2644 C C . MET A 1 368 ? -7.581 -4.604 2.356 1.00 88.56 368 MET A C 1
ATOM 2646 O O . MET A 1 368 ? -7.291 -5.734 2.752 1.00 88.56 368 MET A O 1
ATOM 2650 N N . LEU A 1 369 ? -7.651 -3.549 3.165 1.00 91.62 369 LEU A N 1
ATOM 2651 C CA . LEU A 1 369 ? -7.793 -3.690 4.608 1.00 91.62 369 LEU A CA 1
ATOM 2652 C C . LEU A 1 369 ? -9.258 -4.018 4.889 1.00 91.62 369 LEU A C 1
ATOM 2654 O O . LEU A 1 369 ? -10.121 -3.252 4.478 1.00 91.62 369 LEU A O 1
ATOM 2658 N N . ASP A 1 370 ? -9.529 -5.105 5.603 1.00 91.69 370 ASP A N 1
ATOM 2659 C CA . ASP A 1 370 ? -10.882 -5.500 6.005 1.00 91.69 370 ASP A CA 1
ATOM 2660 C C . ASP A 1 370 ? -10.862 -5.904 7.480 1.00 91.69 370 ASP A C 1
ATOM 2662 O O . ASP A 1 370 ? -10.266 -6.917 7.844 1.00 91.69 370 ASP A O 1
ATOM 2666 N N . LEU A 1 371 ? -11.450 -5.063 8.332 1.00 92.50 371 LEU A N 1
ATOM 2667 C CA . LEU A 1 371 ? -11.453 -5.248 9.785 1.00 92.50 371 LEU A CA 1
ATOM 2668 C C . LEU A 1 371 ? -12.607 -6.136 10.270 1.00 92.50 371 LEU A C 1
ATOM 2670 O O . LEU A 1 371 ? -12.679 -6.439 11.457 1.00 92.50 371 LEU A O 1
ATOM 2674 N N . ASP A 1 372 ? -13.512 -6.551 9.385 1.00 88.50 372 ASP A N 1
ATOM 2675 C CA . ASP A 1 372 ? -14.535 -7.545 9.709 1.00 88.50 372 ASP A CA 1
ATOM 2676 C C . ASP A 1 372 ? -14.058 -8.947 9.333 1.00 88.50 372 ASP A C 1
ATOM 2678 O O . ASP A 1 372 ? -14.125 -9.865 10.150 1.00 88.50 372 ASP A O 1
ATOM 2682 N N . ALA A 1 373 ? -13.557 -9.112 8.107 1.00 85.19 373 ALA A N 1
ATOM 2683 C CA . ALA A 1 373 ? -13.191 -10.419 7.568 1.00 85.19 373 ALA A CA 1
ATOM 2684 C C . ALA A 1 373 ? -11.854 -10.930 8.118 1.00 85.19 373 ALA A C 1
ATOM 2686 O O . ALA A 1 373 ? -11.695 -12.122 8.382 1.00 85.19 373 ALA A O 1
ATOM 2687 N N . HIS A 1 374 ? -10.881 -10.037 8.314 1.00 86.12 374 HIS A N 1
ATOM 2688 C CA . HIS A 1 374 ? -9.520 -10.435 8.668 1.00 86.12 374 HIS A CA 1
ATOM 2689 C C . HIS A 1 374 ? -9.185 -10.290 10.150 1.00 86.12 374 HIS A C 1
ATOM 2691 O O . HIS A 1 374 ? -8.033 -10.488 10.527 1.00 86.12 374 HIS A O 1
ATOM 2697 N N . GLY A 1 375 ? -10.172 -9.963 10.981 1.00 83.12 375 GLY A N 1
ATOM 2698 C CA . GLY A 1 375 ? -10.022 -9.728 12.412 1.00 83.12 375 GLY A CA 1
ATOM 2699 C C . GLY A 1 375 ? -10.172 -8.249 12.780 1.00 83.12 375 GLY A C 1
ATOM 2700 O O . GLY A 1 375 ? -9.827 -7.367 11.991 1.00 83.12 375 GLY A O 1
ATOM 2701 N N . PRO A 1 376 ? -10.660 -7.964 14.000 1.00 89.19 376 PRO A N 1
ATOM 2702 C CA . PRO A 1 376 ? -11.193 -6.654 14.368 1.00 89.19 376 PRO A CA 1
ATOM 2703 C C . PRO A 1 376 ? -10.128 -5.564 14.460 1.00 89.19 376 PRO A C 1
ATOM 2705 O O . PRO A 1 376 ? -10.477 -4.380 14.512 1.00 89.19 376 PRO A O 1
ATOM 2708 N N . HIS A 1 377 ? -8.850 -5.937 14.562 1.00 94.88 377 HIS A N 1
ATOM 2709 C CA . HIS A 1 377 ? -7.748 -5.025 14.841 1.00 94.88 377 HIS A CA 1
ATOM 2710 C C . HIS A 1 377 ? -6.593 -5.219 13.863 1.00 94.88 377 HIS A C 1
ATOM 2712 O O . HIS A 1 377 ? -6.284 -6.340 13.439 1.00 94.88 377 HIS A O 1
ATOM 2718 N N . ALA A 1 378 ? -5.920 -4.115 13.553 1.00 95.62 378 ALA A N 1
ATOM 2719 C CA . ALA A 1 378 ? -4.763 -4.098 12.676 1.00 95.62 378 ALA A CA 1
ATOM 2720 C C . ALA A 1 378 ? -3.591 -3.329 13.297 1.00 95.62 378 ALA A C 1
ATOM 2722 O O . ALA A 1 378 ? -3.771 -2.361 14.037 1.00 95.62 378 ALA A O 1
ATOM 2723 N N . LEU A 1 379 ? -2.379 -3.768 12.969 1.00 94.88 379 LEU A N 1
ATOM 2724 C CA . LEU A 1 379 ? -1.123 -3.198 13.444 1.00 94.88 379 LEU A CA 1
ATOM 2725 C C . LEU A 1 379 ? -0.295 -2.680 12.271 1.00 94.88 379 LEU A C 1
ATOM 2727 O O . LEU A 1 379 ? -0.031 -3.427 11.334 1.00 94.88 379 LEU A O 1
ATOM 2731 N N . VAL A 1 380 ? 0.199 -1.449 12.366 1.00 95.75 380 VAL A N 1
ATOM 2732 C CA . VAL A 1 380 ? 1.199 -0.871 11.464 1.00 95.75 380 VAL A CA 1
ATOM 2733 C C . VAL A 1 380 ? 2.519 -0.727 12.217 1.00 95.75 380 VAL A C 1
ATOM 2735 O O . VAL A 1 380 ? 2.644 0.073 13.143 1.00 95.75 380 VAL A O 1
ATOM 2738 N N . ALA A 1 381 ? 3.528 -1.496 11.827 1.00 94.25 381 ALA A N 1
ATOM 2739 C CA . ALA A 1 381 ? 4.818 -1.516 12.509 1.00 94.25 381 ALA A CA 1
ATOM 2740 C C . ALA A 1 381 ? 5.960 -1.181 11.552 1.00 94.25 381 ALA A C 1
ATOM 2742 O O . ALA A 1 381 ? 5.977 -1.673 10.429 1.00 94.25 381 ALA A O 1
ATOM 2743 N N . GLY A 1 382 ? 6.922 -0.372 11.994 1.00 92.81 382 GLY A N 1
ATOM 2744 C CA . GLY A 1 382 ? 8.099 -0.027 11.195 1.00 92.81 382 GLY A CA 1
ATOM 2745 C C . GLY A 1 382 ? 8.971 1.038 11.831 1.00 92.81 382 GLY A C 1
ATOM 2746 O O . GLY A 1 382 ? 8.489 1.830 12.638 1.00 92.81 382 GLY A O 1
ATOM 2747 N N . ASP A 1 383 ? 10.235 1.091 11.430 1.00 91.00 383 ASP A N 1
ATOM 2748 C CA . ASP A 1 383 ? 11.200 2.065 11.944 1.00 91.00 383 ASP A CA 1
ATOM 2749 C C . ASP A 1 383 ? 10.770 3.519 11.631 1.00 91.00 383 ASP A C 1
ATOM 2751 O O . ASP A 1 383 ? 9.954 3.758 10.728 1.00 91.00 383 ASP A O 1
ATOM 2755 N N . PRO A 1 384 ? 11.296 4.530 12.348 1.00 89.44 384 PRO A N 1
ATOM 2756 C CA . PRO A 1 384 ? 11.017 5.936 12.054 1.00 89.44 384 PRO A CA 1
ATOM 2757 C C . PRO A 1 384 ? 11.257 6.306 10.580 1.00 89.44 384 PRO A C 1
ATOM 2759 O O . PRO A 1 384 ? 12.207 5.847 9.951 1.00 89.44 384 PRO A O 1
ATOM 2762 N N . GLY A 1 385 ? 10.385 7.147 10.015 1.00 89.12 385 GLY A N 1
ATOM 2763 C CA . GLY A 1 385 ? 10.493 7.613 8.623 1.00 89.12 385 GLY A CA 1
ATOM 2764 C C . GLY A 1 385 ? 9.999 6.626 7.555 1.00 89.12 385 GLY A C 1
ATOM 2765 O O . GLY A 1 385 ? 9.961 6.973 6.377 1.00 89.12 385 GLY A O 1
ATOM 2766 N N . THR A 1 386 ? 9.551 5.427 7.936 1.00 92.94 386 THR A N 1
ATOM 2767 C CA . THR A 1 386 ? 9.061 4.412 6.982 1.00 92.94 386 THR A CA 1
ATOM 2768 C C . THR A 1 386 ? 7.627 4.639 6.495 1.00 92.94 386 THR A C 1
ATOM 2770 O O . THR A 1 386 ? 7.170 3.927 5.607 1.00 92.94 386 THR A O 1
ATOM 2773 N N . GLY A 1 387 ? 6.918 5.649 7.016 1.00 93.06 387 GLY A N 1
ATOM 2774 C CA . GLY A 1 387 ? 5.571 6.030 6.561 1.00 93.06 387 GLY A CA 1
ATOM 2775 C C . GLY A 1 387 ? 4.409 5.499 7.410 1.00 93.06 387 GLY A C 1
ATOM 2776 O O . GLY A 1 387 ? 3.270 5.521 6.952 1.00 93.06 387 GLY A O 1
ATOM 2777 N N . ARG A 1 388 ? 4.664 5.050 8.646 1.00 94.50 388 ARG A N 1
ATOM 2778 C CA . ARG A 1 388 ? 3.644 4.508 9.563 1.00 94.50 388 ARG A CA 1
ATOM 2779 C C . ARG A 1 388 ? 2.457 5.444 9.796 1.00 94.50 388 ARG A C 1
ATOM 2781 O O . ARG A 1 388 ? 1.323 5.044 9.554 1.00 94.50 388 ARG A O 1
ATOM 2788 N N . THR A 1 389 ? 2.705 6.683 10.218 1.00 94.12 389 THR A N 1
ATOM 2789 C CA . THR A 1 389 ? 1.630 7.654 10.473 1.00 94.12 389 THR A CA 1
ATOM 2790 C C . THR A 1 389 ? 0.855 7.979 9.198 1.00 94.12 389 THR A C 1
ATOM 2792 O O . THR A 1 389 ? -0.365 8.091 9.224 1.00 94.12 389 THR A O 1
ATOM 2795 N N . THR A 1 390 ? 1.534 8.052 8.047 1.00 95.88 390 THR A N 1
ATOM 2796 C CA . THR A 1 390 ? 0.881 8.239 6.744 1.00 95.88 390 THR A CA 1
ATOM 2797 C C . THR A 1 390 ? -0.049 7.076 6.407 1.00 95.88 390 THR A C 1
ATOM 2799 O O . THR A 1 390 ? -1.173 7.315 5.971 1.00 95.88 390 THR A O 1
ATOM 2802 N N . ALA A 1 391 ? 0.378 5.832 6.638 1.00 96.50 391 ALA A N 1
ATOM 2803 C CA . ALA A 1 391 ? -0.465 4.654 6.449 1.00 96.50 391 ALA A CA 1
ATOM 2804 C C . ALA A 1 391 ? -1.680 4.664 7.389 1.00 96.50 391 ALA A C 1
ATOM 2806 O O . ALA A 1 391 ? -2.796 4.399 6.945 1.00 96.50 391 ALA A O 1
ATOM 2807 N N . LEU A 1 392 ? -1.473 5.033 8.658 1.00 96.12 392 LEU A N 1
ATOM 2808 C CA . LEU A 1 392 ? -2.526 5.142 9.668 1.00 96.12 392 LEU A CA 1
ATOM 2809 C C . LEU A 1 392 ? -3.588 6.177 9.268 1.00 96.12 392 LEU A C 1
ATOM 2811 O O . LEU A 1 392 ? -4.773 5.857 9.194 1.00 96.12 392 LEU A O 1
ATOM 2815 N N . VAL A 1 393 ? -3.156 7.396 8.934 1.00 97.19 393 VAL A N 1
ATOM 2816 C CA . VAL A 1 393 ? -4.031 8.481 8.464 1.00 97.19 393 VAL A CA 1
ATOM 2817 C C . VAL A 1 393 ? -4.770 8.073 7.189 1.00 97.19 393 VAL A C 1
ATOM 2819 O O . VAL A 1 393 ? -5.976 8.287 7.088 1.00 97.19 393 VAL A O 1
ATOM 2822 N N . THR A 1 394 ? -4.079 7.448 6.230 1.00 97.44 394 THR A N 1
ATOM 2823 C CA . THR A 1 394 ? -4.698 7.006 4.970 1.00 97.44 394 THR A CA 1
ATOM 2824 C C . THR A 1 394 ? -5.789 5.973 5.221 1.00 97.44 394 THR A C 1
ATOM 2826 O O . THR A 1 394 ? -6.879 6.122 4.683 1.00 97.44 394 THR A O 1
ATOM 2829 N N . ALA A 1 395 ? -5.542 4.973 6.071 1.00 96.88 395 ALA A N 1
ATOM 2830 C CA . ALA A 1 395 ? -6.531 3.954 6.412 1.00 96.88 395 ALA A CA 1
ATOM 2831 C C . ALA A 1 395 ? -7.781 4.553 7.075 1.00 96.88 395 ALA A C 1
ATOM 2833 O O . ALA A 1 395 ? -8.898 4.256 6.653 1.00 96.88 395 ALA A O 1
ATOM 2834 N N . VAL A 1 396 ? -7.601 5.433 8.069 1.00 97.50 396 VAL A N 1
ATOM 2835 C CA . VAL A 1 396 ? -8.716 6.098 8.766 1.00 97.50 396 VAL A CA 1
ATOM 2836 C C . VAL A 1 396 ? -9.553 6.924 7.791 1.00 97.50 396 VAL A C 1
ATOM 2838 O O . VAL A 1 396 ? -10.771 6.770 7.742 1.00 97.50 396 VAL A O 1
ATOM 2841 N N . LEU A 1 397 ? -8.910 7.774 6.987 1.00 97.69 397 LEU A N 1
ATOM 2842 C CA . LEU A 1 397 ? -9.600 8.643 6.035 1.00 97.69 397 LEU A CA 1
ATOM 2843 C C . LEU A 1 397 ? -10.283 7.848 4.912 1.00 97.69 397 LEU A C 1
ATOM 2845 O O . LEU A 1 397 ? -11.389 8.191 4.510 1.00 97.69 397 LEU A O 1
ATOM 2849 N N . ALA A 1 398 ? -9.664 6.769 4.432 1.00 95.31 398 ALA A N 1
ATOM 2850 C CA . ALA A 1 398 ? -10.226 5.917 3.388 1.00 95.31 398 ALA A CA 1
ATOM 2851 C C . ALA A 1 398 ? -11.449 5.116 3.865 1.00 95.31 398 ALA A C 1
ATOM 2853 O O . ALA A 1 398 ? -12.373 4.874 3.084 1.00 95.31 398 ALA A O 1
ATOM 2854 N N . LEU A 1 399 ? -11.478 4.712 5.140 1.00 95.56 399 LEU A N 1
ATOM 2855 C CA . LEU A 1 399 ? -12.678 4.155 5.769 1.00 95.56 399 LEU A CA 1
ATOM 2856 C C . LEU A 1 399 ? -13.744 5.246 5.948 1.00 95.56 399 LEU A C 1
ATOM 2858 O O . LEU A 1 399 ? -14.889 5.040 5.563 1.00 95.56 399 LEU A O 1
ATOM 2862 N N . ALA A 1 400 ? -13.370 6.421 6.459 1.00 95.38 400 ALA A N 1
ATOM 2863 C CA . ALA A 1 400 ? -14.288 7.537 6.688 1.00 95.38 400 ALA A CA 1
ATOM 2864 C C . ALA A 1 400 ? -14.962 8.050 5.404 1.00 95.38 400 ALA A C 1
ATOM 2866 O O . ALA A 1 400 ? -16.141 8.370 5.431 1.00 95.38 400 ALA A O 1
ATOM 2867 N N . LEU A 1 401 ? -14.252 8.075 4.272 1.00 93.56 401 LEU A N 1
ATOM 2868 C CA . LEU A 1 401 ? -14.767 8.599 2.999 1.00 93.56 401 LEU A CA 1
ATOM 2869 C C . LEU A 1 401 ? -16.019 7.875 2.486 1.00 93.56 401 LEU A C 1
ATOM 2871 O O . LEU A 1 401 ? -16.826 8.442 1.761 1.00 93.56 401 LEU A O 1
ATOM 2875 N N . THR A 1 402 ? -16.155 6.597 2.816 1.00 88.88 402 THR A N 1
ATOM 2876 C CA . THR A 1 402 ? -17.187 5.712 2.257 1.00 88.88 402 THR A CA 1
ATOM 2877 C C . THR A 1 402 ? -18.250 5.338 3.286 1.00 88.88 402 THR A C 1
ATOM 2879 O O . THR A 1 402 ? -19.121 4.518 3.003 1.00 88.88 402 THR A O 1
ATOM 2882 N N . ARG A 1 403 ? -18.184 5.905 4.497 1.00 91.94 403 ARG A N 1
ATOM 2883 C CA . ARG A 1 403 ? -19.112 5.610 5.592 1.00 91.94 403 ARG A CA 1
ATOM 2884 C C . ARG A 1 403 ? -19.608 6.901 6.204 1.00 91.94 403 ARG A C 1
ATOM 2886 O O . ARG A 1 403 ? -18.820 7.770 6.530 1.00 91.94 403 ARG A O 1
ATOM 2893 N N . ASP A 1 404 ? -20.907 6.999 6.430 1.00 91.12 404 ASP A N 1
ATOM 2894 C CA . ASP A 1 404 ? -21.479 8.155 7.113 1.00 91.12 404 ASP A CA 1
ATOM 2895 C C . ASP A 1 404 ? -21.020 8.237 8.592 1.00 91.12 404 ASP A C 1
ATOM 2897 O O . ASP A 1 404 ? -20.879 7.186 9.232 1.00 91.12 404 ASP A O 1
ATOM 2901 N N . PRO A 1 405 ? -20.823 9.437 9.181 1.00 92.44 405 PRO A N 1
ATOM 2902 C CA . PRO A 1 405 ? -20.500 9.605 10.606 1.00 92.44 405 PRO A CA 1
ATOM 2903 C C . PRO A 1 405 ? -21.501 8.962 11.585 1.00 92.44 405 PRO A C 1
ATOM 2905 O O . PRO A 1 405 ? -21.163 8.667 12.735 1.00 92.44 405 PRO A O 1
ATOM 2908 N N . THR A 1 406 ? -22.736 8.700 11.146 1.00 89.69 406 THR A N 1
ATOM 2909 C CA . THR A 1 406 ? -23.739 7.939 11.913 1.00 89.69 406 THR A CA 1
ATOM 2910 C C . THR A 1 406 ? -23.485 6.429 11.922 1.00 89.69 406 THR A C 1
ATOM 2912 O O . THR A 1 406 ? -24.035 5.721 12.764 1.00 89.69 406 THR A O 1
ATOM 2915 N N . ARG A 1 407 ? -22.637 5.925 11.018 1.00 91.50 407 ARG A N 1
ATOM 2916 C CA . ARG A 1 407 ? -22.257 4.508 10.892 1.00 91.50 407 ARG A CA 1
ATOM 2917 C C . ARG A 1 407 ? -20.829 4.236 11.363 1.00 91.50 407 ARG A C 1
ATOM 2919 O O . ARG A 1 407 ? -20.576 3.157 11.895 1.00 91.50 407 ARG A O 1
ATOM 2926 N N . LEU A 1 408 ? -19.922 5.205 11.224 1.00 94.81 408 LEU A N 1
ATOM 2927 C CA . LEU A 1 408 ? -18.530 5.108 11.664 1.00 94.81 408 LEU A CA 1
ATOM 2928 C C . LEU A 1 408 ? -18.121 6.341 12.478 1.00 94.81 408 LEU A C 1
ATOM 2930 O O . LEU A 1 408 ? -18.223 7.470 12.013 1.00 94.81 408 LEU A O 1
ATOM 2934 N N . ARG A 1 409 ? -17.583 6.111 13.672 1.00 95.88 409 ARG A N 1
ATOM 2935 C CA . ARG A 1 409 ? -16.943 7.122 14.521 1.00 95.88 409 ARG A CA 1
ATOM 2936 C C . ARG A 1 409 ? -15.460 6.813 14.666 1.00 95.88 409 ARG A C 1
ATOM 2938 O O . ARG A 1 409 ? -15.068 5.648 14.660 1.00 95.88 409 ARG A O 1
ATOM 2945 N N . VAL A 1 410 ? -14.646 7.849 14.831 1.00 95.94 410 VAL A N 1
ATOM 2946 C CA . VAL A 1 410 ? -13.189 7.751 14.953 1.00 95.94 410 VAL A CA 1
ATOM 2947 C C . VAL A 1 410 ? -12.729 8.399 16.254 1.00 95.94 410 VAL A C 1
ATOM 2949 O O . VAL A 1 410 ? -13.036 9.559 16.510 1.00 95.94 410 VAL A O 1
ATOM 2952 N N . ALA A 1 411 ? -11.953 7.678 17.056 1.00 95.31 411 ALA A N 1
ATOM 2953 C CA . ALA A 1 411 ? -11.176 8.237 18.159 1.00 95.31 411 ALA A CA 1
ATOM 2954 C C . ALA A 1 411 ? -9.683 8.115 17.831 1.00 95.31 411 ALA A C 1
ATOM 2956 O O . ALA A 1 411 ? -9.250 7.091 17.307 1.00 95.31 411 ALA A O 1
ATOM 2957 N N . ALA A 1 412 ? -8.896 9.147 18.122 1.00 94.38 412 ALA A N 1
ATOM 2958 C CA . ALA A 1 412 ? -7.471 9.183 17.811 1.00 94.38 412 ALA A CA 1
ATOM 2959 C C . ALA A 1 412 ? -6.626 9.483 19.055 1.00 94.38 412 ALA A C 1
ATOM 2961 O O . ALA A 1 412 ? -6.956 10.365 19.848 1.00 94.38 412 ALA A O 1
ATOM 2962 N N . ILE A 1 413 ? -5.520 8.761 19.204 1.00 92.44 413 ILE A N 1
ATOM 2963 C CA . ILE A 1 413 ? -4.513 8.960 20.246 1.00 92.44 413 ILE A CA 1
ATOM 2964 C C . ILE A 1 413 ? -3.158 9.109 19.546 1.00 92.44 413 ILE A C 1
ATOM 2966 O O . ILE A 1 413 ? -2.632 8.148 18.989 1.00 92.44 413 ILE A O 1
ATOM 2970 N N . ASP A 1 414 ? -2.614 10.323 19.530 1.00 91.81 414 ASP A N 1
ATOM 2971 C CA . ASP A 1 414 ? -1.343 10.665 18.888 1.00 91.81 414 ASP A CA 1
ATOM 2972 C C . ASP A 1 414 ? -0.264 10.905 19.948 1.00 91.81 414 ASP A C 1
ATOM 2974 O O . ASP A 1 414 ? -0.258 11.926 20.640 1.00 91.81 414 ASP A O 1
ATOM 2978 N N . LEU A 1 415 ? 0.662 9.952 20.064 1.00 87.25 415 LEU A N 1
ATOM 2979 C CA . LEU A 1 415 ? 1.804 10.025 20.982 1.00 87.25 415 LEU A CA 1
ATOM 2980 C C . LEU A 1 415 ? 3.113 10.366 20.256 1.00 87.25 415 LEU A C 1
ATOM 2982 O O . LEU A 1 415 ? 4.153 10.518 20.894 1.00 87.25 415 LEU A O 1
ATOM 2986 N N . ALA A 1 416 ? 3.071 10.474 18.924 1.00 75.56 416 ALA A N 1
ATOM 2987 C CA . ALA A 1 416 ? 4.235 10.485 18.042 1.00 75.56 416 ALA A CA 1
ATOM 2988 C C . ALA A 1 416 ? 4.685 11.893 17.624 1.00 75.56 416 ALA A C 1
ATOM 2990 O O . ALA A 1 416 ? 5.803 12.052 17.133 1.00 75.56 416 ALA A O 1
ATOM 2991 N N . GLY A 1 417 ? 3.828 12.908 17.789 1.00 72.50 417 GLY A N 1
ATOM 2992 C CA . GLY A 1 417 ? 4.177 14.295 17.463 1.00 72.50 417 GLY A CA 1
ATOM 2993 C C . GLY A 1 417 ? 3.139 15.072 16.653 1.00 72.50 417 GLY A C 1
ATOM 2994 O O . GLY A 1 417 ? 3.515 16.024 15.972 1.00 72.50 417 GLY A O 1
ATOM 2995 N N . GLY A 1 418 ? 1.860 14.690 16.695 1.00 84.00 418 GLY A N 1
ATOM 2996 C CA . GLY A 1 418 ? 0.755 15.495 16.160 1.00 84.00 418 GLY A CA 1
ATOM 2997 C C . GLY A 1 418 ? 0.454 15.283 14.670 1.00 84.00 418 GLY A C 1
ATOM 2998 O O . GLY A 1 418 ? -0.414 15.959 14.115 1.00 84.00 418 GLY A O 1
ATOM 2999 N N . ALA A 1 419 ? 1.151 14.370 13.989 1.00 89.25 419 ALA A N 1
ATOM 3000 C CA . ALA A 1 419 ? 0.928 14.091 12.569 1.00 89.25 419 ALA A CA 1
ATOM 3001 C C . ALA A 1 419 ? -0.388 13.330 12.309 1.00 89.25 419 ALA A C 1
ATOM 3003 O O . ALA A 1 419 ? -1.059 13.608 11.311 1.00 89.25 419 ALA A O 1
ATOM 3004 N N . LEU A 1 420 ? -0.798 12.430 13.212 1.00 93.06 420 LEU A N 1
ATOM 3005 C CA . LEU A 1 420 ? -2.121 11.800 13.167 1.00 93.06 420 LEU A CA 1
ATOM 3006 C C . LEU A 1 420 ? -3.197 12.847 13.479 1.00 93.06 420 LEU A C 1
ATOM 3008 O O . LEU A 1 420 ? -4.160 12.986 12.724 1.00 93.06 420 LEU A O 1
ATOM 3012 N N . ALA A 1 421 ? -2.996 13.632 14.541 1.00 91.38 421 ALA A N 1
ATOM 3013 C CA . ALA A 1 421 ? -3.900 14.708 14.947 1.00 91.38 421 ALA A CA 1
ATOM 3014 C C . ALA A 1 421 ? -4.136 15.729 13.818 1.00 91.38 421 ALA A C 1
ATOM 3016 O O . ALA A 1 421 ? -5.275 16.062 13.481 1.00 91.38 421 ALA A O 1
ATOM 3017 N N . GLY A 1 422 ? -3.056 16.196 13.188 1.00 93.00 422 GLY A N 1
ATOM 3018 C CA . GLY A 1 422 ? -3.102 17.134 12.070 1.00 93.00 422 GLY A CA 1
ATOM 3019 C C . GLY A 1 422 ? -3.785 16.550 10.833 1.00 93.00 422 GLY A C 1
ATOM 3020 O O . GLY A 1 422 ? -4.584 17.240 10.200 1.00 93.00 422 GLY A O 1
ATOM 3021 N N . GLY A 1 423 ? -3.526 15.275 10.520 1.00 93.12 423 GLY A N 1
ATOM 3022 C CA . GLY A 1 423 ? -4.127 14.578 9.380 1.00 93.12 423 GLY A CA 1
ATOM 3023 C C . GLY A 1 423 ? -5.641 14.368 9.494 1.00 93.12 423 GLY A C 1
ATOM 3024 O O . GLY A 1 423 ? -6.320 14.291 8.472 1.00 93.12 423 GLY A O 1
ATOM 3025 N N . LEU A 1 424 ? -6.178 14.314 10.717 1.00 94.69 424 LEU A N 1
ATOM 3026 C CA . LEU A 1 424 ? -7.605 14.090 10.991 1.00 94.69 424 LEU A CA 1
ATOM 3027 C C . LEU A 1 424 ? -8.372 15.367 11.371 1.00 94.69 424 LEU A C 1
ATOM 3029 O O . LEU A 1 424 ? -9.567 15.319 11.672 1.00 94.69 424 LEU A O 1
ATOM 3033 N N . LYS A 1 425 ? -7.715 16.530 11.358 1.00 90.94 425 LYS A N 1
ATOM 3034 C CA . LYS A 1 425 ? -8.313 17.791 11.803 1.00 90.94 425 LYS A CA 1
ATOM 3035 C C . LYS A 1 425 ? -9.557 18.162 10.984 1.00 90.94 425 LYS A C 1
ATOM 3037 O O . LYS A 1 425 ? -9.492 18.395 9.777 1.00 90.94 425 LYS A O 1
ATOM 3042 N N . GLY A 1 426 ? -10.683 18.314 11.681 1.00 89.88 426 GLY A N 1
ATOM 3043 C CA . GLY A 1 426 ? -11.961 18.732 11.100 1.00 89.88 426 GLY A CA 1
ATOM 3044 C C . GLY A 1 426 ? -12.712 17.630 10.353 1.00 89.88 426 GLY A C 1
ATOM 3045 O O . GLY A 1 426 ? -13.686 17.944 9.679 1.00 89.88 426 GLY A O 1
ATOM 3046 N N . VAL A 1 427 ? -12.271 16.372 10.440 1.00 93.50 427 VAL A N 1
ATOM 3047 C CA . VAL A 1 427 ? -13.013 15.220 9.912 1.00 93.50 427 VAL A CA 1
ATOM 3048 C C . VAL A 1 427 ? -14.305 15.027 10.726 1.00 93.50 427 VAL A C 1
ATOM 3050 O O . VAL A 1 427 ? -14.206 14.912 11.948 1.00 93.50 427 VAL A O 1
ATOM 3053 N N . PRO A 1 428 ? -15.498 14.951 10.098 1.00 93.81 428 PRO A N 1
ATOM 3054 C CA . PRO A 1 428 ? -16.776 14.842 10.817 1.00 93.81 428 PRO A CA 1
ATOM 3055 C C . PRO A 1 428 ? -16.912 13.595 11.698 1.00 93.81 428 PRO A C 1
ATOM 3057 O O . PRO A 1 428 ? -17.634 13.617 12.685 1.00 93.81 428 PRO A O 1
ATOM 3060 N N . HIS A 1 429 ? -16.204 12.511 11.372 1.00 94.81 429 HIS A N 1
ATOM 3061 C CA . HIS A 1 429 ? -16.218 11.256 12.132 1.00 94.81 429 HIS A CA 1
ATOM 3062 C C . HIS A 1 429 ? -15.447 11.326 13.454 1.00 94.81 429 HIS A C 1
ATOM 3064 O O . HIS A 1 429 ? -15.589 10.420 14.275 1.00 94.81 429 HIS A O 1
ATOM 3070 N N . LEU A 1 430 ? -14.589 12.334 13.648 1.00 93.94 430 LEU A N 1
ATOM 3071 C CA . LEU A 1 430 ? -13.677 12.412 14.788 1.00 93.94 430 LEU A CA 1
ATOM 3072 C C . LEU A 1 430 ? -14.431 12.800 16.070 1.00 93.94 430 LEU A C 1
ATOM 3074 O O . LEU A 1 430 ? -14.850 13.942 16.230 1.00 93.94 430 LEU A O 1
ATOM 3078 N N . VAL A 1 431 ? -14.551 11.855 17.005 1.00 92.94 431 VAL A N 1
ATOM 3079 C CA . VAL A 1 431 ? -15.266 12.014 18.286 1.00 92.94 431 VAL A CA 1
ATOM 3080 C C . VAL A 1 431 ? -14.342 12.178 19.490 1.00 92.94 431 VAL A C 1
ATOM 3082 O O . VAL A 1 431 ? -14.799 12.422 20.599 1.00 92.94 431 VAL A O 1
ATOM 3085 N N . GLY A 1 432 ? -13.033 12.037 19.322 1.00 90.38 432 GLY A N 1
ATOM 3086 C CA . GLY A 1 432 ? -12.077 12.237 20.407 1.00 90.38 432 GLY A CA 1
ATOM 3087 C C . GLY A 1 432 ? -10.654 12.257 19.882 1.00 90.38 432 GLY A C 1
ATOM 3088 O O . GLY A 1 432 ? -10.316 11.476 18.993 1.00 90.38 432 GLY A O 1
ATOM 3089 N N . LEU A 1 433 ? -9.832 13.154 20.424 1.00 90.62 433 LEU A N 1
ATOM 3090 C CA . LEU A 1 433 ? -8.440 13.319 20.028 1.00 90.62 433 LEU A CA 1
ATOM 3091 C C . LEU A 1 433 ? -7.571 13.593 21.258 1.00 90.62 433 LEU A C 1
ATOM 3093 O O . LEU A 1 433 ? -7.750 14.610 21.923 1.00 90.62 433 LEU A O 1
ATOM 3097 N N . VAL A 1 434 ? -6.619 12.703 21.528 1.00 89.38 434 VAL A N 1
ATOM 3098 C CA . VAL A 1 434 ? -5.507 12.937 22.460 1.00 89.38 434 VAL A CA 1
ATOM 3099 C C . VAL A 1 434 ? -4.284 13.326 21.625 1.00 89.38 434 VAL A C 1
ATOM 3101 O O . VAL A 1 434 ? -3.838 12.520 20.815 1.00 89.38 434 VAL A O 1
ATOM 3104 N N . ASP A 1 435 ? -3.738 14.532 21.802 1.00 87.38 435 ASP A N 1
ATOM 3105 C CA . ASP A 1 435 ? -2.479 14.971 21.166 1.00 87.38 435 ASP A CA 1
ATOM 3106 C C . ASP A 1 435 ? -1.411 15.194 22.241 1.00 87.38 435 ASP A C 1
ATOM 3108 O O . ASP A 1 435 ? -1.488 16.166 22.994 1.00 87.38 435 ASP A O 1
ATOM 3112 N N . ARG A 1 436 ? -0.427 14.287 22.322 1.00 80.31 436 ARG A N 1
ATOM 3113 C CA . ARG A 1 436 ? 0.735 14.352 23.238 1.00 80.31 436 ARG A CA 1
ATOM 3114 C C . ARG A 1 436 ? 0.394 14.523 24.728 1.00 80.31 436 ARG A C 1
ATOM 3116 O O . ARG A 1 436 ? 1.264 14.891 25.517 1.00 80.31 436 ARG A O 1
ATOM 3123 N N . ALA A 1 437 ? -0.850 14.266 25.112 1.00 80.69 437 ALA A N 1
ATOM 3124 C CA . ALA A 1 437 ? -1.309 14.261 26.494 1.00 80.69 437 ALA A CA 1
ATOM 3125 C C . ALA A 1 437 ? -1.332 12.831 27.047 1.00 80.69 437 ALA A C 1
ATOM 3127 O O . ALA A 1 437 ? -1.145 11.869 26.300 1.00 80.69 437 ALA A O 1
ATOM 3128 N N . ASP A 1 438 ? -1.565 12.703 28.353 1.00 81.38 438 ASP A N 1
ATOM 3129 C CA . ASP A 1 438 ? -1.757 11.408 28.999 1.00 81.38 438 ASP A CA 1
ATOM 3130 C C . ASP A 1 438 ? -2.967 10.671 28.386 1.00 81.38 438 ASP A C 1
ATOM 3132 O O . ASP A 1 438 ? -4.086 11.193 28.433 1.00 81.38 438 ASP A O 1
ATOM 3136 N N . PRO A 1 439 ? -2.773 9.481 27.786 1.00 83.75 439 PRO A N 1
ATOM 3137 C CA . PRO A 1 439 ? -3.867 8.726 27.191 1.00 83.75 439 PRO A CA 1
ATOM 3138 C C . PRO A 1 439 ? -4.683 7.897 28.191 1.00 83.75 439 PRO A C 1
ATOM 3140 O O . PRO A 1 439 ? -5.681 7.306 27.775 1.00 83.75 439 PRO A O 1
ATOM 3143 N N . ALA A 1 440 ? -4.315 7.843 29.478 1.00 82.38 440 ALA A N 1
ATOM 3144 C CA . ALA A 1 440 ? -5.029 7.037 30.472 1.00 82.38 440 ALA A CA 1
ATOM 3145 C C . ALA A 1 440 ? -6.540 7.355 30.560 1.00 82.38 440 ALA A C 1
ATOM 3147 O O . ALA A 1 440 ? -7.335 6.425 30.393 1.00 82.38 440 ALA A O 1
ATOM 3148 N N . PRO A 1 441 ? -6.988 8.628 30.660 1.00 84.88 441 PRO A N 1
ATOM 3149 C CA . PRO A 1 441 ? -8.420 8.946 30.709 1.00 84.88 441 PRO A CA 1
ATOM 3150 C C . PRO A 1 441 ? -9.175 8.515 29.447 1.00 84.88 441 PRO A C 1
ATOM 3152 O O . PRO A 1 441 ? -10.329 8.090 29.504 1.00 84.88 441 PRO A O 1
ATOM 3155 N N . ALA A 1 442 ? -8.518 8.596 28.286 1.00 87.12 442 ALA A N 1
ATOM 3156 C CA . ALA A 1 442 ? -9.109 8.162 27.029 1.00 87.12 442 ALA A CA 1
ATOM 3157 C C . ALA A 1 442 ? -9.294 6.639 27.000 1.00 87.12 442 ALA A C 1
ATOM 3159 O O . ALA A 1 442 ? -10.333 6.162 26.546 1.00 87.12 442 ALA A O 1
ATOM 3160 N N . LEU A 1 443 ? -8.331 5.863 27.509 1.00 85.81 443 LEU A N 1
ATOM 3161 C CA . LEU A 1 443 ? -8.468 4.408 27.594 1.00 85.81 443 LEU A CA 1
ATOM 3162 C C . LEU A 1 443 ? -9.496 3.956 28.630 1.00 85.81 443 LEU A C 1
ATOM 3164 O O . LEU A 1 443 ? -10.204 2.978 28.381 1.00 85.81 443 LEU A O 1
ATOM 3168 N N . GLU A 1 444 ? -9.610 4.652 29.759 1.00 86.19 444 GLU A N 1
ATOM 3169 C CA . GLU A 1 444 ? -10.670 4.404 30.740 1.00 86.19 444 GLU A CA 1
ATOM 3170 C C . GLU A 1 444 ? -12.049 4.628 30.116 1.00 86.19 444 GLU A C 1
ATOM 3172 O O . GLU A 1 444 ? -12.914 3.751 30.181 1.00 86.19 444 GLU A O 1
ATOM 3177 N N . ALA A 1 445 ? -12.236 5.754 29.420 1.00 89.38 445 ALA A N 1
ATOM 3178 C CA . ALA A 1 445 ? -13.484 6.053 28.730 1.00 89.38 445 ALA A CA 1
ATOM 3179 C C . ALA A 1 445 ? -13.794 5.048 27.610 1.00 89.38 445 ALA A C 1
ATOM 3181 O O . ALA A 1 445 ? -14.934 4.608 27.468 1.00 89.38 445 ALA A O 1
ATOM 3182 N N . LEU A 1 446 ? -12.784 4.632 26.840 1.00 91.94 446 LEU A N 1
ATOM 3183 C CA . LEU A 1 446 ? -12.945 3.595 25.820 1.00 91.94 446 LEU A CA 1
ATOM 3184 C C . LEU A 1 446 ? -13.320 2.240 26.434 1.00 91.94 446 LEU A C 1
ATOM 3186 O O . LEU A 1 446 ? -14.175 1.540 25.895 1.00 91.94 446 LEU A O 1
ATOM 3190 N N . SER A 1 447 ? -12.724 1.880 27.571 1.00 90.50 447 SER A N 1
ATOM 3191 C CA . SER A 1 447 ? -13.055 0.646 28.293 1.00 90.50 447 SER A CA 1
ATOM 3192 C C . SER A 1 447 ? -14.495 0.677 28.810 1.00 90.50 447 SER A C 1
ATOM 3194 O O . SER A 1 447 ? -15.224 -0.307 28.677 1.00 90.50 447 SER A O 1
ATOM 3196 N N . ALA A 1 448 ? -14.934 1.824 29.338 1.00 91.38 448 ALA A N 1
ATOM 3197 C CA . ALA A 1 448 ? -16.314 2.035 29.760 1.00 91.38 448 ALA A CA 1
ATOM 3198 C C . ALA A 1 448 ? -17.300 1.953 28.581 1.00 91.38 448 ALA A C 1
ATOM 3200 O O . ALA A 1 448 ? -18.345 1.316 28.703 1.00 91.38 448 ALA A O 1
ATOM 3201 N N . GLU A 1 449 ? -16.957 2.528 27.425 1.00 93.50 449 GLU A N 1
ATOM 3202 C CA . GLU A 1 449 ? -17.765 2.432 26.203 1.00 93.50 449 GLU A CA 1
ATOM 3203 C C . GLU A 1 449 ? -17.886 0.978 25.719 1.00 93.50 449 GLU A C 1
ATOM 3205 O O . GLU A 1 449 ? -18.985 0.525 25.396 1.00 93.50 449 GLU A O 1
ATOM 3210 N N . VAL A 1 450 ? -16.791 0.208 25.715 1.00 95.00 450 VAL A N 1
ATOM 3211 C CA . VAL A 1 450 ? -16.814 -1.226 25.368 1.00 95.00 450 VAL A CA 1
ATOM 3212 C C . VAL A 1 450 ? -17.742 -1.999 26.311 1.00 95.00 450 VAL A C 1
ATOM 3214 O O . VAL A 1 450 ? -18.599 -2.752 25.843 1.00 95.00 450 VAL A O 1
ATOM 3217 N N . ALA A 1 451 ? -17.636 -1.773 27.624 1.00 93.81 451 ALA A N 1
ATOM 3218 C CA . ALA A 1 451 ? -18.503 -2.412 28.615 1.00 93.81 451 ALA A CA 1
ATOM 3219 C C . ALA A 1 451 ? -19.984 -2.027 28.430 1.00 93.81 451 ALA A C 1
ATOM 3221 O O . ALA A 1 451 ? -20.865 -2.892 28.456 1.00 93.81 451 ALA A O 1
ATOM 3222 N N . ALA A 1 452 ? -20.269 -0.747 28.173 1.00 94.06 452 ALA A N 1
ATOM 3223 C CA . ALA A 1 452 ? -21.621 -0.258 27.919 1.00 94.06 452 ALA A CA 1
ATOM 3224 C C . ALA A 1 452 ? -22.230 -0.884 26.654 1.00 94.06 452 ALA A C 1
ATOM 3226 O O . ALA A 1 452 ? -23.399 -1.283 26.651 1.00 94.06 452 ALA A O 1
ATOM 3227 N N . ARG A 1 453 ? -21.444 -1.024 25.579 1.00 95.81 453 ARG A N 1
ATOM 3228 C CA . ARG A 1 453 ? -21.893 -1.703 24.355 1.00 95.81 453 ARG A CA 1
ATOM 3229 C C . ARG A 1 453 ? -22.126 -3.192 24.573 1.00 95.81 453 ARG A C 1
ATOM 3231 O O . ARG A 1 453 ? -23.112 -3.705 24.053 1.00 95.81 453 ARG A O 1
ATOM 3238 N N . ALA A 1 454 ? -21.282 -3.865 25.355 1.00 95.56 454 ALA A N 1
ATOM 3239 C CA . ALA A 1 454 ? -21.462 -5.279 25.683 1.00 95.56 454 ALA A CA 1
ATOM 3240 C C . ALA A 1 454 ? -22.785 -5.520 26.428 1.00 95.56 454 ALA A C 1
ATOM 3242 O O . ALA A 1 454 ? -23.550 -6.408 26.053 1.00 95.56 454 ALA A O 1
ATOM 3243 N N . ALA A 1 455 ? -23.106 -4.677 27.415 1.00 95.81 455 ALA A N 1
ATOM 3244 C CA . ALA A 1 455 ? -24.376 -4.745 28.137 1.00 95.81 455 ALA A CA 1
ATOM 3245 C C . ALA A 1 455 ? -25.586 -4.517 27.211 1.00 95.81 455 ALA A C 1
ATOM 3247 O O . ALA A 1 455 ? -26.559 -5.271 27.254 1.00 95.81 455 ALA A O 1
ATOM 3248 N N . ARG A 1 456 ? -25.513 -3.512 26.326 1.00 95.88 456 ARG A N 1
ATOM 3249 C CA . ARG A 1 456 ? -26.579 -3.219 25.351 1.00 95.88 456 ARG A CA 1
ATOM 3250 C C . ARG A 1 456 ? -26.756 -4.331 24.317 1.00 95.88 456 ARG A C 1
ATOM 3252 O O . ARG A 1 456 ? -27.892 -4.664 23.994 1.00 95.88 456 ARG A O 1
ATOM 3259 N N . LEU A 1 457 ? -25.663 -4.923 23.831 1.00 96.50 457 LEU A N 1
ATOM 3260 C CA . LEU A 1 457 ? -25.715 -6.071 22.927 1.00 96.50 457 LEU A CA 1
ATOM 3261 C C . LEU A 1 457 ? -26.377 -7.268 23.624 1.00 96.50 457 LEU A C 1
ATOM 3263 O O . LEU A 1 457 ? -27.288 -7.861 23.053 1.00 96.50 457 LEU A O 1
ATOM 3267 N N . GLY A 1 458 ? -26.012 -7.556 24.877 1.00 95.62 458 GLY A N 1
ATOM 3268 C CA . GLY A 1 458 ? -26.658 -8.601 25.678 1.00 95.62 458 GLY A CA 1
ATOM 3269 C C . GLY A 1 458 ? -28.165 -8.378 25.862 1.00 95.62 458 GLY A C 1
ATOM 3270 O O . GLY A 1 458 ? -28.943 -9.323 25.763 1.00 95.62 458 GLY A O 1
ATOM 3271 N N . ALA A 1 459 ? -28.594 -7.125 26.047 1.00 95.94 459 ALA A N 1
ATOM 3272 C CA . ALA A 1 459 ? -30.009 -6.760 26.155 1.00 95.94 459 ALA A CA 1
ATOM 3273 C C . ALA A 1 459 ? -30.763 -6.762 24.809 1.00 95.94 459 ALA A C 1
ATOM 3275 O O . ALA A 1 459 ? -31.987 -6.853 24.796 1.00 95.94 459 ALA A O 1
ATOM 3276 N N . SER A 1 460 ? -30.056 -6.663 23.677 1.00 94.88 460 SER A N 1
ATOM 3277 C CA . SER A 1 460 ? -30.667 -6.607 22.339 1.00 94.88 460 SER A CA 1
ATOM 3278 C C . SER A 1 460 ? -31.235 -7.947 21.854 1.00 94.88 460 SER A C 1
ATOM 3280 O O . SER A 1 460 ? -31.985 -7.971 20.881 1.00 94.88 460 SER A O 1
ATOM 3282 N N . GLY A 1 461 ? -30.836 -9.065 22.474 1.00 93.38 461 GLY A N 1
ATOM 3283 C CA . GLY A 1 461 ? -31.177 -10.418 22.020 1.00 93.38 461 GLY A CA 1
ATOM 3284 C C . GLY A 1 461 ? -30.506 -10.846 20.704 1.00 93.38 461 GLY A C 1
ATOM 3285 O O . GLY A 1 461 ? -30.788 -11.934 20.205 1.00 93.38 461 GLY A O 1
ATOM 3286 N N . CYS A 1 462 ? -29.624 -10.020 20.129 1.00 95.75 462 CYS A N 1
ATOM 3287 C CA . CYS A 1 462 ? -28.916 -10.323 18.887 1.00 95.75 462 CYS A CA 1
ATOM 3288 C C . CYS A 1 462 ? -27.708 -11.241 19.134 1.00 95.75 462 CYS A C 1
ATOM 3290 O O . CYS A 1 462 ? -26.972 -11.074 20.103 1.00 95.75 462 CYS A O 1
ATOM 3292 N N . ALA A 1 463 ? -27.456 -12.178 18.213 1.00 93.75 463 ALA A N 1
ATOM 3293 C CA . ALA A 1 463 ? -26.349 -13.136 18.324 1.00 93.75 463 ALA A CA 1
ATOM 3294 C C . ALA A 1 463 ? -24.956 -12.519 18.085 1.00 93.75 463 ALA A C 1
ATOM 3296 O O . ALA A 1 463 ? -23.941 -13.120 18.428 1.00 93.75 463 ALA A O 1
ATOM 3297 N N . SER A 1 464 ? -24.890 -11.342 17.460 1.00 93.38 464 SER A N 1
ATOM 3298 C CA . SER A 1 464 ? -23.646 -10.627 17.179 1.00 93.38 464 SER A CA 1
ATOM 3299 C C . SER A 1 464 ? -23.908 -9.136 16.984 1.00 93.38 464 SER A C 1
ATOM 3301 O O . SER A 1 464 ? -25.041 -8.723 16.721 1.00 93.38 464 SER A O 1
ATOM 3303 N N . PHE A 1 465 ? -22.849 -8.326 17.055 1.00 93.31 465 PHE A N 1
ATOM 3304 C CA . PHE A 1 465 ? -22.941 -6.902 16.738 1.00 93.31 465 PHE A CA 1
ATOM 3305 C C . PHE A 1 465 ? -23.442 -6.661 15.308 1.00 93.31 465 PHE A C 1
ATOM 3307 O O . PHE A 1 465 ? -24.296 -5.807 15.104 1.00 93.31 465 PHE A O 1
ATOM 3314 N N . ARG A 1 466 ? -22.998 -7.468 14.334 1.00 91.44 466 ARG A N 1
ATOM 3315 C CA . ARG A 1 466 ? -23.468 -7.387 12.942 1.00 91.44 466 ARG A CA 1
ATOM 3316 C C . ARG A 1 466 ? -24.977 -7.627 12.828 1.00 91.44 466 ARG A C 1
ATOM 3318 O O . ARG A 1 466 ? -25.663 -6.854 12.172 1.00 91.44 466 ARG A O 1
ATOM 3325 N N . ALA A 1 467 ? -25.501 -8.648 13.510 1.00 93.69 467 ALA A N 1
ATOM 3326 C CA . ALA A 1 467 ? -26.944 -8.895 13.541 1.00 93.69 467 ALA A CA 1
ATOM 3327 C C . ALA A 1 467 ? -27.699 -7.711 14.170 1.00 93.69 467 ALA A C 1
ATOM 3329 O O . ALA A 1 467 ? -28.761 -7.321 13.696 1.00 93.69 467 ALA A O 1
ATOM 3330 N N . TRP A 1 468 ? -27.125 -7.083 15.201 1.00 95.44 468 TRP A N 1
ATOM 3331 C CA . TRP A 1 468 ? -27.697 -5.883 15.808 1.00 95.44 468 TRP A CA 1
ATOM 3332 C C . TRP A 1 468 ? -27.665 -4.668 14.860 1.00 95.44 468 TRP A C 1
ATOM 3334 O O . TRP A 1 468 ? -28.631 -3.904 14.821 1.00 95.44 468 TRP A O 1
ATOM 3344 N N . GLU A 1 469 ? -26.619 -4.503 14.043 1.00 92.75 469 GLU A N 1
ATOM 3345 C CA . GLU A 1 469 ? -26.547 -3.460 13.004 1.00 92.75 469 GLU A CA 1
ATOM 3346 C C . GLU A 1 469 ? -27.641 -3.613 11.945 1.00 92.75 469 GLU A C 1
ATOM 3348 O O . GLU A 1 469 ? -28.230 -2.612 11.529 1.00 92.75 469 GLU A O 1
ATOM 3353 N N . GLU A 1 470 ? -27.946 -4.850 11.550 1.00 91.38 470 GLU A N 1
ATOM 3354 C CA . GLU A 1 470 ? -28.999 -5.173 10.578 1.00 91.38 470 GLU A CA 1
ATOM 3355 C C . GLU A 1 470 ? -30.397 -4.797 11.093 1.00 91.38 470 GLU A C 1
ATOM 3357 O O . GLU A 1 470 ? -31.249 -4.386 10.307 1.00 91.38 470 GLU A O 1
ATOM 3362 N N . THR A 1 471 ? -30.622 -4.831 12.414 1.00 94.00 471 THR A N 1
ATOM 3363 C CA . THR A 1 471 ? -31.870 -4.318 13.020 1.00 94.00 471 THR A CA 1
ATOM 3364 C C . THR A 1 471 ? -31.967 -2.789 13.030 1.00 94.00 471 THR A C 1
ATOM 3366 O O . THR A 1 471 ? -33.033 -2.241 13.303 1.00 94.00 471 THR A O 1
ATOM 3369 N N . GLY A 1 472 ? -30.855 -2.082 12.793 1.00 90.31 472 GLY A N 1
ATOM 3370 C CA . GLY A 1 472 ? -30.753 -0.629 12.945 1.00 90.31 472 GLY A CA 1
ATOM 3371 C C . GLY A 1 472 ? -30.640 -0.137 14.395 1.00 90.31 472 GLY A C 1
ATOM 3372 O O . GLY A 1 472 ? -30.555 1.069 14.610 1.00 90.31 472 GLY A O 1
ATOM 3373 N N . GLY A 1 473 ? -30.620 -1.037 15.388 1.00 89.56 473 GLY A N 1
ATOM 3374 C CA . GLY A 1 473 ? -30.532 -0.686 16.811 1.00 89.56 473 GLY A CA 1
ATOM 3375 C C . GLY A 1 473 ? -29.108 -0.508 17.358 1.00 89.56 473 GLY A C 1
ATOM 3376 O O . GLY A 1 473 ? -28.942 0.014 18.466 1.00 89.56 473 GLY A O 1
ATOM 3377 N N . ALA A 1 474 ? -28.085 -0.956 16.622 1.00 93.12 474 ALA A N 1
ATOM 3378 C CA . ALA A 1 474 ? -26.693 -0.871 17.058 1.00 93.12 474 ALA A CA 1
ATOM 3379 C C . ALA A 1 474 ? -26.139 0.566 16.995 1.00 93.12 474 ALA A C 1
ATOM 3381 O O . ALA A 1 474 ? -26.504 1.338 16.105 1.00 93.12 474 ALA A O 1
ATOM 3382 N N . PRO A 1 475 ? -25.227 0.948 17.912 1.00 93.06 475 PRO A N 1
ATOM 3383 C CA . PRO A 1 475 ? -24.483 2.195 17.787 1.00 93.06 475 PRO A CA 1
ATOM 3384 C C . PRO A 1 475 ? -23.549 2.165 16.570 1.00 93.06 475 PRO A C 1
ATOM 3386 O O . PRO A 1 475 ? -23.172 1.101 16.087 1.00 93.06 475 PRO A O 1
ATOM 3389 N N . ALA A 1 476 ? -23.101 3.343 16.130 1.00 92.88 476 ALA A N 1
ATOM 3390 C CA . ALA A 1 476 ? -22.040 3.458 15.133 1.00 92.88 476 ALA A CA 1
ATOM 3391 C C . ALA A 1 476 ? -20.798 2.651 15.552 1.00 92.88 476 ALA A C 1
ATOM 3393 O O . ALA A 1 476 ? -20.384 2.678 16.724 1.00 92.88 476 ALA A O 1
ATOM 3394 N N . ARG A 1 477 ? -20.162 1.988 14.586 1.00 95.06 477 ARG A N 1
ATOM 3395 C CA . ARG A 1 477 ? -18.857 1.357 14.800 1.00 95.06 477 ARG A CA 1
ATOM 3396 C C . ARG A 1 477 ? -17.841 2.405 15.224 1.00 95.06 477 ARG A C 1
ATOM 3398 O O . ARG A 1 477 ? -17.892 3.543 14.760 1.00 95.06 477 ARG A O 1
ATOM 3405 N N . LEU A 1 478 ? -16.934 2.031 16.118 1.00 96.19 478 LEU A N 1
ATOM 3406 C CA . LEU A 1 478 ? -15.900 2.924 16.633 1.00 96.19 478 LEU A CA 1
ATOM 3407 C C . LEU A 1 478 ? -14.525 2.422 16.198 1.00 96.19 478 LEU A C 1
ATOM 3409 O O . LEU A 1 478 ? -14.109 1.341 16.599 1.00 96.19 478 LEU A O 1
ATOM 3413 N N . LEU A 1 479 ? -13.817 3.217 15.401 1.00 97.19 479 LEU A N 1
ATOM 3414 C CA . LEU A 1 479 ? -12.422 2.985 15.045 1.00 97.19 479 LEU A CA 1
ATOM 3415 C C . LEU A 1 479 ? -11.519 3.816 15.959 1.00 97.19 479 LEU A C 1
ATOM 3417 O O . LEU A 1 479 ? -11.612 5.042 15.980 1.00 97.19 479 LEU A O 1
ATOM 3421 N N . VAL A 1 480 ? -10.630 3.159 16.693 1.00 96.25 480 VAL A N 1
ATOM 3422 C CA . VAL A 1 480 ? -9.649 3.797 17.573 1.00 96.25 480 VAL A CA 1
ATOM 3423 C C . VAL A 1 480 ? -8.275 3.709 16.917 1.00 96.25 480 VAL A C 1
ATOM 3425 O O . VAL A 1 480 ? -7.706 2.624 16.798 1.00 96.25 480 VAL A O 1
ATOM 3428 N N . ALA A 1 481 ? -7.742 4.845 16.475 1.00 96.00 481 ALA A N 1
ATOM 3429 C CA . ALA A 1 481 ? -6.410 4.950 15.890 1.00 96.00 481 ALA A CA 1
ATOM 3430 C C . ALA A 1 481 ? -5.400 5.396 16.953 1.00 96.00 481 ALA A C 1
ATOM 3432 O O . ALA A 1 481 ? -5.566 6.460 17.547 1.00 96.00 481 ALA A O 1
ATOM 3433 N N . ILE A 1 482 ? -4.349 4.609 17.184 1.00 93.12 482 ILE A N 1
ATOM 3434 C CA . ILE A 1 482 ? -3.310 4.919 18.178 1.00 93.12 482 ILE A CA 1
ATOM 3435 C C . ILE A 1 482 ? -1.951 4.956 17.480 1.00 93.12 482 ILE A C 1
ATOM 3437 O O . ILE A 1 482 ? -1.460 3.908 17.058 1.00 93.12 482 ILE A O 1
ATOM 3441 N N . ASP A 1 483 ? -1.338 6.138 17.364 1.00 92.19 483 ASP A N 1
ATOM 3442 C CA . ASP A 1 483 ? 0.033 6.280 16.856 1.00 92.19 483 ASP A CA 1
ATOM 3443 C C . ASP A 1 483 ? 1.053 6.238 17.991 1.00 92.19 483 ASP A C 1
ATOM 3445 O O . ASP A 1 483 ? 0.851 6.798 19.067 1.00 92.19 483 ASP A O 1
ATOM 3449 N N . GLU A 1 484 ? 2.163 5.561 17.723 1.00 87.50 484 GLU A N 1
ATOM 3450 C CA . GLU A 1 484 ? 3.216 5.240 18.680 1.00 87.50 484 GLU A CA 1
ATOM 3451 C C . GLU A 1 484 ? 2.718 4.664 20.004 1.00 87.50 484 GLU A C 1
ATOM 3453 O O . GLU A 1 484 ? 3.176 5.048 21.078 1.00 87.50 484 GLU A O 1
ATOM 3458 N N . PHE A 1 485 ? 1.855 3.647 19.943 1.00 80.38 485 PHE A N 1
ATOM 3459 C CA . PHE A 1 485 ? 1.336 3.006 21.154 1.00 80.38 485 PHE A CA 1
ATOM 3460 C C . PHE A 1 485 ? 2.447 2.361 22.006 1.00 80.38 485 PHE A C 1
ATOM 3462 O O . PHE A 1 485 ? 2.238 2.084 23.175 1.00 80.38 485 PHE A O 1
ATOM 3469 N N . HIS A 1 486 ? 3.659 2.146 21.488 1.00 73.38 486 HIS A N 1
ATOM 3470 C CA . HIS A 1 486 ? 4.780 1.708 22.322 1.00 73.38 486 HIS A CA 1
ATOM 3471 C C . HIS A 1 486 ? 5.197 2.760 23.368 1.00 73.38 486 HIS A C 1
ATOM 3473 O O . HIS A 1 486 ? 5.857 2.412 24.343 1.00 73.38 486 HIS A O 1
ATOM 3479 N N . ALA A 1 487 ? 4.836 4.035 23.191 1.00 69.38 487 ALA A N 1
ATOM 3480 C CA . ALA A 1 487 ? 4.952 5.033 24.249 1.00 69.38 487 ALA A CA 1
ATOM 3481 C C . ALA A 1 487 ? 4.063 4.659 25.452 1.00 69.38 487 ALA A C 1
ATOM 3483 O O . ALA A 1 487 ? 4.435 4.934 26.589 1.00 69.38 487 ALA A O 1
ATOM 3484 N N . LEU A 1 488 ? 2.975 3.911 25.219 1.00 64.50 488 LEU A N 1
ATOM 3485 C CA . LEU A 1 488 ? 2.180 3.258 26.263 1.00 64.50 488 LEU A CA 1
ATOM 3486 C C . LEU A 1 488 ? 2.933 2.107 26.946 1.00 64.50 488 LEU A C 1
ATOM 3488 O O . LEU A 1 488 ? 2.550 1.685 28.024 1.00 64.50 488 LEU A O 1
ATOM 3492 N N . ALA A 1 489 ? 4.011 1.566 26.371 1.00 55.19 489 ALA A N 1
ATOM 3493 C CA . ALA A 1 489 ? 4.802 0.522 27.032 1.00 55.19 489 ALA A CA 1
ATOM 3494 C C . ALA A 1 489 ? 5.663 1.070 28.186 1.00 55.19 489 ALA A C 1
ATOM 3496 O O . ALA A 1 489 ? 6.153 0.291 28.999 1.00 55.19 489 ALA A O 1
ATOM 3497 N N . ALA A 1 490 ? 5.838 2.396 28.276 1.00 62.03 490 ALA A N 1
ATOM 3498 C CA . ALA A 1 490 ? 6.384 3.056 29.464 1.00 62.03 490 ALA A CA 1
ATOM 3499 C C . ALA A 1 490 ? 5.363 3.139 30.612 1.00 62.03 490 ALA A C 1
ATOM 3501 O O . ALA A 1 490 ? 5.708 3.575 31.709 1.00 62.03 490 ALA A O 1
ATOM 3502 N N . TRP A 1 491 ? 4.113 2.746 30.363 1.00 66.19 491 TRP A N 1
ATOM 3503 C CA . TRP A 1 491 ? 3.088 2.708 31.384 1.00 66.19 491 TRP A CA 1
ATOM 3504 C C . TRP A 1 491 ? 3.276 1.550 32.358 1.00 66.19 491 TRP A C 1
ATOM 3506 O O . TRP A 1 491 ? 3.893 0.521 32.058 1.00 66.19 491 TRP A O 1
ATOM 3516 N N . ASP A 1 492 ? 2.697 1.721 33.542 1.00 72.38 492 ASP A N 1
ATOM 3517 C CA . ASP A 1 492 ? 2.650 0.677 34.553 1.00 72.38 492 ASP A CA 1
ATOM 3518 C C . ASP A 1 492 ? 1.881 -0.577 34.074 1.00 72.38 492 ASP A C 1
ATOM 3520 O O . ASP A 1 492 ? 1.284 -0.641 32.994 1.00 72.38 492 ASP A O 1
ATOM 3524 N N . ALA A 1 493 ? 1.937 -1.634 34.885 1.00 77.19 493 ALA A N 1
ATOM 3525 C CA . ALA A 1 493 ? 1.287 -2.901 34.566 1.00 77.19 493 ALA A CA 1
ATOM 3526 C C . ALA A 1 493 ? -0.243 -2.785 34.436 1.00 77.19 493 ALA A C 1
ATOM 3528 O O . ALA A 1 493 ? -0.822 -3.492 33.613 1.00 77.19 493 ALA A O 1
ATOM 3529 N N . ALA A 1 494 ? -0.884 -1.891 35.195 1.00 76.44 494 ALA A N 1
ATOM 3530 C CA . ALA A 1 494 ? -2.338 -1.766 35.220 1.00 76.44 494 ALA A CA 1
ATOM 3531 C C . ALA A 1 494 ? -2.878 -1.236 33.885 1.00 76.44 494 ALA A C 1
ATOM 3533 O O . ALA A 1 494 ? -3.857 -1.765 33.354 1.00 76.44 494 ALA A O 1
ATOM 3534 N N . HIS A 1 495 ? -2.204 -0.248 33.295 1.00 73.69 495 HIS A N 1
ATOM 3535 C CA . HIS A 1 495 ? -2.613 0.302 32.005 1.00 73.69 495 HIS A CA 1
ATOM 3536 C C . HIS A 1 495 ? -2.375 -0.667 30.837 1.00 73.69 495 HIS A C 1
ATOM 3538 O O . HIS A 1 495 ? -3.183 -0.727 29.908 1.00 73.69 495 HIS A O 1
ATOM 3544 N N . ARG A 1 496 ? -1.299 -1.469 30.880 1.00 77.31 496 ARG A N 1
ATOM 3545 C CA . ARG A 1 496 ? -1.067 -2.531 29.882 1.00 77.31 496 ARG A CA 1
ATOM 3546 C C . ARG A 1 496 ? -2.152 -3.602 29.939 1.00 77.31 496 ARG A C 1
ATOM 3548 O O . ARG A 1 496 ? -2.673 -3.997 28.899 1.00 77.31 496 ARG A O 1
ATOM 3555 N N . GLU A 1 497 ? -2.544 -4.005 31.144 1.00 80.00 497 GLU A N 1
ATOM 3556 C CA . GLU A 1 497 ? -3.642 -4.950 31.348 1.00 80.00 497 GLU A CA 1
ATOM 3557 C C . GLU A 1 497 ? -4.987 -4.369 30.876 1.00 80.00 497 GLU A C 1
ATOM 3559 O O . GLU A 1 497 ? -5.794 -5.068 30.267 1.00 80.00 497 GLU A O 1
ATOM 3564 N N . ALA A 1 498 ? -5.224 -3.070 31.090 1.00 80.12 498 ALA A N 1
ATOM 3565 C CA . ALA A 1 498 ? -6.410 -2.389 30.578 1.00 80.12 498 ALA A CA 1
ATOM 3566 C C . ALA A 1 498 ? -6.467 -2.398 29.042 1.00 80.12 498 ALA A C 1
ATOM 3568 O O . ALA A 1 498 ? -7.511 -2.729 28.481 1.00 80.12 498 ALA A O 1
ATOM 3569 N N . LEU A 1 499 ? -5.351 -2.115 28.362 1.00 82.81 499 LEU A N 1
ATOM 3570 C CA . LEU A 1 499 ? -5.271 -2.186 26.900 1.00 82.81 499 LEU A CA 1
ATOM 3571 C C . LEU A 1 499 ? -5.494 -3.614 26.378 1.00 82.81 499 LEU A C 1
ATOM 3573 O O . LEU A 1 499 ? -6.214 -3.791 25.396 1.00 82.81 499 LEU A O 1
ATOM 3577 N N . ALA A 1 500 ? -4.919 -4.625 27.035 1.00 85.94 500 ALA A N 1
ATOM 3578 C CA . ALA A 1 500 ? -5.121 -6.031 26.687 1.00 85.94 500 ALA A CA 1
ATOM 3579 C C . ALA A 1 500 ? -6.595 -6.448 26.812 1.00 85.94 500 ALA A C 1
ATOM 3581 O O . ALA A 1 500 ? -7.170 -6.998 25.869 1.00 85.94 500 ALA A O 1
ATOM 3582 N N . ARG A 1 501 ? -7.245 -6.104 27.933 1.00 85.38 501 ARG A N 1
ATOM 3583 C CA . ARG A 1 501 ? -8.685 -6.337 28.137 1.00 85.38 501 ARG A CA 1
ATOM 3584 C C . ARG A 1 501 ? -9.531 -5.625 27.086 1.00 85.38 501 ARG A C 1
ATOM 3586 O O . ARG A 1 501 ? -10.466 -6.216 26.547 1.00 85.38 501 ARG A O 1
ATOM 3593 N N . LEU A 1 502 ? -9.190 -4.375 26.778 1.00 89.44 502 LEU A N 1
ATOM 3594 C CA . LEU A 1 502 ? -9.876 -3.590 25.763 1.00 89.44 502 LEU A CA 1
ATOM 3595 C C . LEU A 1 502 ? -9.744 -4.237 24.376 1.00 89.44 502 LEU A C 1
ATOM 3597 O O . LEU A 1 502 ? -10.760 -4.418 23.713 1.00 89.44 502 LEU A O 1
ATOM 3601 N N . ALA A 1 503 ? -8.542 -4.647 23.960 1.00 90.12 503 ALA A N 1
ATOM 3602 C CA . ALA A 1 503 ? -8.312 -5.302 22.669 1.00 90.12 503 ALA A CA 1
ATOM 3603 C C . ALA A 1 503 ? -9.049 -6.647 22.552 1.00 90.12 503 ALA A C 1
ATOM 3605 O O . ALA A 1 503 ? -9.603 -6.964 21.507 1.00 90.12 503 ALA A O 1
ATOM 3606 N N . SER A 1 504 ? -9.122 -7.416 23.637 1.00 91.12 504 SER A N 1
ATOM 3607 C CA . SER A 1 504 ? -9.837 -8.696 23.636 1.00 91.12 504 SER A CA 1
ATOM 3608 C C . SER A 1 504 ? -11.358 -8.522 23.487 1.00 91.12 504 SER A C 1
ATOM 3610 O O . SER A 1 504 ? -12.010 -9.259 22.746 1.00 91.12 504 SER A O 1
ATOM 3612 N N . ALA A 1 505 ? -11.945 -7.516 24.147 1.00 91.94 505 ALA A N 1
ATOM 3613 C CA . ALA A 1 505 ? -13.398 -7.321 24.173 1.00 91.94 505 ALA A CA 1
ATOM 3614 C C . ALA A 1 505 ? -13.947 -6.430 23.039 1.00 91.94 505 ALA A C 1
ATOM 3616 O O . ALA A 1 505 ? -15.105 -6.583 22.644 1.00 91.94 505 ALA A O 1
ATOM 3617 N N . ALA A 1 506 ? -13.148 -5.497 22.512 1.00 93.19 506 ALA A N 1
ATOM 3618 C CA . ALA A 1 506 ? -13.596 -4.441 21.600 1.00 93.19 506 ALA A CA 1
ATOM 3619 C C . ALA A 1 506 ? -14.262 -4.970 20.317 1.00 93.19 506 ALA A C 1
ATOM 3621 O O . ALA A 1 506 ? -15.343 -4.505 19.937 1.00 93.19 506 ALA A O 1
ATOM 3622 N N . GLY A 1 507 ? -13.655 -5.973 19.675 1.00 91.56 507 GLY A N 1
ATOM 3623 C CA . GLY A 1 507 ? -14.131 -6.495 18.391 1.00 91.56 507 GLY A CA 1
ATOM 3624 C C . GLY A 1 507 ? -15.561 -7.045 18.436 1.00 91.56 507 GLY A C 1
ATOM 3625 O O . GLY A 1 507 ? -16.328 -6.851 17.495 1.00 91.56 507 GLY A O 1
ATOM 3626 N N . ALA A 1 508 ? -15.957 -7.660 19.555 1.00 92.88 508 ALA A N 1
ATOM 3627 C CA . ALA A 1 508 ? -17.284 -8.258 19.724 1.00 92.88 508 ALA A CA 1
ATOM 3628 C C . ALA A 1 508 ? -18.424 -7.224 19.754 1.00 92.88 508 ALA A C 1
ATOM 3630 O O . ALA A 1 508 ? -19.584 -7.577 19.541 1.00 92.88 508 ALA A O 1
ATOM 3631 N N . VAL A 1 509 ? -18.101 -5.953 20.012 1.00 95.50 509 VAL A N 1
ATOM 3632 C CA . VAL A 1 509 ? -19.065 -4.861 20.205 1.00 95.50 509 VAL A CA 1
ATOM 3633 C C . VAL A 1 509 ? -18.884 -3.719 19.196 1.00 95.50 509 VAL A C 1
ATOM 3635 O O . VAL A 1 509 ? -19.268 -2.574 19.453 1.00 95.50 509 VAL A O 1
ATOM 3638 N N . GLY A 1 510 ? -18.287 -4.021 18.039 1.00 94.38 510 GLY A N 1
ATOM 3639 C CA . GLY A 1 510 ? -18.115 -3.065 16.941 1.00 94.38 510 GLY A CA 1
ATOM 3640 C C . GLY A 1 510 ? -17.097 -1.961 17.234 1.00 94.38 510 GLY A C 1
ATOM 3641 O O . GLY A 1 510 ? -17.222 -0.851 16.707 1.00 94.38 510 GLY A O 1
ATOM 3642 N N . VAL A 1 511 ? -16.122 -2.237 18.106 1.00 96.12 511 VAL A N 1
ATOM 3643 C CA . VAL A 1 511 ? -14.977 -1.361 18.374 1.00 96.12 511 VAL A CA 1
ATOM 3644 C C . VAL A 1 511 ? -13.728 -1.989 17.750 1.00 96.12 511 VAL A C 1
ATOM 3646 O O . VAL A 1 511 ? -13.418 -3.155 17.979 1.00 96.12 511 VAL A O 1
ATOM 3649 N N . HIS A 1 512 ? -13.002 -1.217 16.948 1.00 96.31 512 HIS A N 1
ATOM 3650 C CA . HIS A 1 512 ? -11.853 -1.670 16.169 1.00 96.31 512 HIS A CA 1
ATOM 3651 C C . HIS A 1 512 ? -10.618 -0.843 16.516 1.00 96.31 512 HIS A C 1
ATOM 3653 O O . HIS A 1 512 ? -10.705 0.378 16.625 1.00 96.31 512 HIS A O 1
ATOM 3659 N N . LEU A 1 513 ? -9.462 -1.488 16.649 1.00 95.44 513 LEU A N 1
ATOM 3660 C CA . LEU A 1 513 ? -8.193 -0.841 16.957 1.00 95.44 513 LEU A CA 1
ATOM 3661 C C . LEU A 1 513 ? -7.292 -0.841 15.728 1.00 95.44 513 LEU A C 1
ATOM 3663 O O . LEU A 1 513 ? -7.049 -1.885 15.120 1.00 95.44 513 LEU A O 1
ATOM 3667 N N . LEU A 1 514 ? -6.760 0.330 15.396 1.00 96.06 514 LEU A N 1
ATOM 3668 C CA . LEU A 1 514 ? -5.720 0.501 14.395 1.00 96.06 514 LEU A CA 1
ATOM 3669 C C . LEU A 1 514 ? -4.479 1.071 15.085 1.00 96.06 514 LEU A C 1
ATOM 3671 O O . LEU A 1 514 ? -4.404 2.258 15.403 1.00 96.06 514 LEU A O 1
ATOM 3675 N N . LEU A 1 515 ? -3.531 0.186 15.375 1.00 93.69 515 LEU A N 1
ATOM 3676 C CA . LEU A 1 515 ? -2.382 0.455 16.234 1.00 93.69 515 LEU A CA 1
ATOM 3677 C C . LEU A 1 515 ? -1.132 0.718 15.400 1.00 93.69 515 LEU A C 1
ATOM 3679 O O . LEU A 1 515 ? -0.902 0.043 14.400 1.00 93.69 515 LEU A O 1
ATOM 3683 N N . ALA A 1 516 ? -0.283 1.643 15.836 1.00 93.19 516 ALA A N 1
ATOM 3684 C CA . ALA A 1 516 ? 0.972 1.970 15.173 1.00 93.19 516 ALA A CA 1
ATOM 3685 C C . ALA A 1 516 ? 2.164 1.988 16.151 1.00 93.19 516 ALA A C 1
ATOM 3687 O O . ALA A 1 516 ? 2.079 2.563 17.233 1.00 93.19 516 ALA A O 1
ATOM 3688 N N . THR A 1 517 ? 3.289 1.358 15.782 1.00 90.00 517 THR A N 1
ATOM 3689 C CA . THR A 1 517 ? 4.525 1.335 16.590 1.00 90.00 517 THR A CA 1
ATOM 3690 C C . THR A 1 517 ? 5.827 1.388 15.781 1.00 90.00 517 THR A C 1
ATOM 3692 O O . THR A 1 517 ? 5.928 0.827 14.686 1.00 90.00 517 THR A O 1
ATOM 3695 N N . SER A 1 518 ? 6.856 2.034 16.339 1.00 88.19 518 SER A N 1
ATOM 3696 C CA . SER A 1 518 ? 8.260 1.970 15.904 1.00 88.19 518 SER A CA 1
ATOM 3697 C C . SER A 1 518 ? 9.076 0.882 16.586 1.00 88.19 518 SER A C 1
ATOM 3699 O O . SER A 1 518 ? 10.183 0.581 16.148 1.00 88.19 518 SER A O 1
ATOM 3701 N N . ARG A 1 519 ? 8.539 0.266 17.643 1.00 79.69 519 ARG A N 1
ATOM 3702 C CA . ARG A 1 519 ? 9.206 -0.767 18.442 1.00 79.69 519 ARG A CA 1
ATOM 3703 C C . ARG A 1 519 ? 8.319 -2.008 18.559 1.00 79.69 519 ARG A C 1
ATOM 3705 O O . ARG A 1 519 ? 7.644 -2.183 19.570 1.00 79.69 519 ARG A O 1
ATOM 3712 N N . PRO A 1 520 ? 8.281 -2.863 17.526 1.00 66.75 520 PRO A N 1
ATOM 3713 C CA . PRO A 1 520 ? 7.336 -3.976 17.466 1.00 66.75 520 PRO A CA 1
ATOM 3714 C C . PRO A 1 520 ? 7.637 -5.131 18.432 1.00 66.75 520 PRO A C 1
ATOM 3716 O O . PRO A 1 520 ? 6.705 -5.707 18.979 1.00 66.75 520 PRO A O 1
ATOM 3719 N N . THR A 1 521 ? 8.913 -5.444 18.678 1.00 65.19 521 THR A N 1
ATOM 3720 C CA . THR A 1 521 ? 9.347 -6.661 19.396 1.00 65.19 521 THR A CA 1
ATOM 3721 C C . THR A 1 521 ? 9.300 -6.580 20.917 1.00 65.19 521 THR A C 1
ATOM 3723 O O . THR A 1 521 ? 9.335 -7.605 21.585 1.00 65.19 521 THR A O 1
ATOM 3726 N N . SER A 1 522 ? 9.291 -5.377 21.490 1.00 57.69 522 SER A N 1
ATOM 3727 C CA . SER A 1 522 ? 9.414 -5.177 22.941 1.00 57.69 522 SER A CA 1
ATOM 3728 C C . SER A 1 522 ? 8.178 -4.536 23.572 1.00 57.69 522 SER A C 1
ATOM 3730 O O . SER A 1 522 ? 8.257 -4.096 24.715 1.00 57.69 522 SER A O 1
ATOM 3732 N N . ALA A 1 523 ? 7.074 -4.403 22.827 1.00 55.94 523 ALA A N 1
ATOM 3733 C CA . ALA A 1 523 ? 5.944 -3.558 23.226 1.00 55.94 523 ALA A CA 1
ATOM 3734 C C . ALA A 1 523 ? 4.555 -4.202 23.091 1.00 55.94 523 ALA A C 1
ATOM 3736 O O . ALA A 1 523 ? 3.591 -3.619 23.582 1.00 55.94 523 ALA A O 1
ATOM 3737 N N . LEU A 1 524 ? 4.418 -5.358 22.431 1.00 70.06 524 LEU A N 1
ATOM 3738 C CA . LEU A 1 524 ? 3.115 -6.004 22.251 1.00 70.06 524 LEU A CA 1
ATOM 3739 C C . LEU A 1 524 ? 2.881 -7.062 23.319 1.00 70.06 524 LEU A C 1
ATOM 3741 O O . LEU A 1 524 ? 3.568 -8.079 23.361 1.00 70.06 524 LEU A O 1
ATOM 3745 N N . ASP A 1 525 ? 1.878 -6.815 24.154 1.00 79.06 525 ASP A N 1
ATOM 3746 C CA . ASP A 1 525 ? 1.325 -7.827 25.042 1.00 79.06 525 ASP A CA 1
ATOM 3747 C C . ASP A 1 525 ? 0.769 -9.014 24.216 1.00 79.06 525 ASP A C 1
ATOM 3749 O O . ASP A 1 525 ? 0.148 -8.773 23.168 1.00 79.06 525 ASP A O 1
ATOM 3753 N N . PRO A 1 526 ? 0.989 -10.280 24.627 1.00 82.81 526 PRO A N 1
ATOM 3754 C CA . PRO A 1 526 ? 0.491 -11.455 23.910 1.00 82.81 526 PRO A CA 1
ATOM 3755 C C . PRO A 1 526 ? -1.018 -11.435 23.637 1.00 82.81 526 PRO A C 1
ATOM 3757 O O . PRO A 1 526 ? -1.439 -11.881 22.569 1.00 82.81 526 PRO A O 1
ATOM 3760 N N . ASP A 1 527 ? -1.823 -10.872 24.538 1.00 83.56 527 ASP A N 1
ATOM 3761 C CA . ASP A 1 527 ? -3.281 -10.835 24.387 1.00 83.56 527 ASP A CA 1
ATOM 3762 C C . ASP A 1 527 ? -3.710 -9.790 23.347 1.00 83.56 527 ASP A C 1
ATOM 3764 O O . ASP A 1 527 ? -4.585 -10.033 22.506 1.00 83.56 527 ASP A O 1
ATOM 3768 N N . VAL A 1 528 ? -3.024 -8.641 23.323 1.00 85.94 528 VAL A N 1
ATOM 3769 C CA . VAL A 1 528 ? -3.190 -7.640 22.256 1.00 85.94 528 VAL A CA 1
ATOM 3770 C C . VAL A 1 528 ? -2.764 -8.241 20.918 1.00 85.94 528 VAL A C 1
ATOM 3772 O O . VAL A 1 528 ? -3.465 -8.092 19.917 1.00 85.94 528 VAL A O 1
ATOM 3775 N N . ARG A 1 529 ? -1.640 -8.970 20.894 1.00 86.81 529 ARG A N 1
ATOM 3776 C CA . ARG A 1 529 ? -1.124 -9.652 19.700 1.00 86.81 529 ARG A CA 1
ATOM 3777 C C . ARG A 1 529 ? -2.117 -10.673 19.150 1.00 86.81 529 ARG A C 1
ATOM 3779 O O . ARG A 1 529 ? -2.316 -10.697 17.938 1.00 86.81 529 ARG A O 1
ATOM 3786 N N . ALA A 1 530 ? -2.738 -11.471 20.017 1.00 88.38 530 ALA A N 1
ATOM 3787 C CA . ALA A 1 530 ? -3.734 -12.476 19.644 1.00 88.38 530 ALA A CA 1
ATOM 3788 C C . ALA A 1 530 ? -5.014 -11.861 19.053 1.00 88.38 530 ALA A C 1
ATOM 3790 O O . ALA A 1 530 ? -5.684 -12.496 18.241 1.00 88.38 530 ALA A O 1
ATOM 3791 N N . SER A 1 531 ? -5.321 -10.615 19.418 1.00 90.19 531 SER A N 1
ATOM 3792 C CA . SER A 1 531 ? -6.495 -9.879 18.931 1.00 90.19 531 SER A CA 1
ATOM 3793 C C . SER A 1 531 ? -6.246 -9.151 17.596 1.00 90.19 531 SER A C 1
ATOM 3795 O O . SER A 1 531 ? -7.184 -8.646 16.976 1.00 90.19 531 SER A O 1
ATOM 3797 N N . ILE A 1 532 ? -4.991 -9.087 17.127 1.00 92.44 532 ILE A N 1
ATOM 3798 C CA . ILE A 1 532 ? -4.605 -8.458 15.855 1.00 92.44 532 ILE A CA 1
ATOM 3799 C C . ILE A 1 532 ? -4.684 -9.483 14.724 1.00 92.44 532 ILE A C 1
ATOM 3801 O O . ILE A 1 532 ? -3.870 -10.400 14.634 1.00 92.44 532 ILE A O 1
ATOM 3805 N N . GLY A 1 533 ? -5.621 -9.270 13.805 1.00 91.69 533 GLY A N 1
ATOM 3806 C CA . GLY A 1 533 ? -5.805 -10.142 12.648 1.00 91.69 533 GLY A CA 1
ATOM 3807 C C . GLY A 1 533 ? -4.997 -9.733 11.409 1.00 91.69 533 GLY A C 1
ATOM 3808 O O . GLY A 1 533 ? -4.653 -10.572 10.573 1.00 91.69 533 GLY A O 1
ATOM 3809 N N . THR A 1 534 ? -4.627 -8.450 11.312 1.00 94.94 534 THR A N 1
ATOM 3810 C CA . THR A 1 534 ? -3.838 -7.907 10.193 1.00 94.94 534 THR A CA 1
ATOM 3811 C C . THR A 1 534 ? -2.591 -7.176 10.685 1.00 94.94 534 THR A C 1
ATOM 3813 O O . THR A 1 534 ? -2.672 -6.243 11.480 1.00 94.94 534 THR A O 1
ATOM 3816 N N . VAL A 1 535 ? -1.422 -7.555 10.167 1.00 95.38 535 VAL A N 1
ATOM 3817 C CA . VAL A 1 535 ? -0.140 -6.892 10.441 1.00 95.38 535 VAL A CA 1
ATOM 3818 C C . VAL A 1 535 ? 0.401 -6.287 9.156 1.00 95.38 535 VAL A C 1
ATOM 3820 O O . VAL A 1 535 ? 0.638 -6.996 8.183 1.00 95.38 535 VAL A O 1
ATOM 3823 N N . ILE A 1 536 ? 0.651 -4.986 9.172 1.00 96.56 536 ILE A N 1
ATOM 3824 C CA . ILE A 1 536 ? 1.283 -4.220 8.103 1.00 96.56 536 ILE A CA 1
ATOM 3825 C C . ILE A 1 536 ? 2.695 -3.867 8.578 1.00 96.56 536 ILE A C 1
ATOM 3827 O O . ILE A 1 536 ? 2.904 -2.895 9.305 1.00 96.56 536 ILE A O 1
ATOM 3831 N N . ALA A 1 537 ? 3.672 -4.690 8.200 1.00 95.88 537 ALA A N 1
ATOM 3832 C CA . ALA A 1 537 ? 5.070 -4.493 8.557 1.00 95.88 537 ALA A CA 1
ATOM 3833 C C . ALA A 1 537 ? 5.779 -3.669 7.477 1.00 95.88 537 ALA A C 1
ATOM 3835 O O . ALA A 1 537 ? 6.164 -4.180 6.426 1.00 95.88 537 ALA A O 1
ATOM 3836 N N . LEU A 1 538 ? 5.954 -2.380 7.751 1.00 96.50 538 LEU A N 1
ATOM 3837 C CA . LEU A 1 538 ? 6.894 -1.515 7.047 1.00 96.50 538 LEU A CA 1
ATOM 3838 C C . LEU A 1 538 ? 8.333 -1.967 7.338 1.00 96.50 538 LEU A C 1
ATOM 3840 O O . LEU A 1 538 ? 8.579 -2.906 8.100 1.00 96.50 538 LEU A O 1
ATOM 3844 N N . ARG A 1 539 ? 9.310 -1.292 6.728 1.00 93.38 539 ARG A N 1
ATOM 3845 C CA . ARG A 1 539 ? 10.717 -1.631 6.940 1.00 93.38 539 ARG A CA 1
ATOM 3846 C C . ARG A 1 539 ? 11.092 -1.590 8.431 1.00 93.38 539 ARG A C 1
ATOM 3848 O O . ARG A 1 539 ? 10.778 -0.635 9.136 1.00 93.38 539 ARG A O 1
ATOM 3855 N N . VAL A 1 540 ? 11.801 -2.625 8.880 1.00 92.25 540 VAL A N 1
ATOM 3856 C CA . VAL A 1 540 ? 12.330 -2.754 10.248 1.00 92.25 540 VAL A CA 1
ATOM 3857 C C . VAL A 1 540 ? 13.831 -3.030 10.235 1.00 92.25 540 VAL A C 1
ATOM 3859 O O . VAL A 1 540 ? 14.348 -3.676 9.321 1.00 92.25 540 VAL A O 1
ATOM 3862 N N . GLY A 1 541 ? 14.534 -2.583 11.272 1.00 88.62 541 GLY A N 1
ATOM 3863 C CA . GLY A 1 541 ? 15.997 -2.586 11.304 1.00 88.62 541 GLY A CA 1
ATOM 3864 C C . GLY A 1 541 ? 16.645 -3.960 11.486 1.00 88.62 541 GLY A C 1
ATOM 3865 O O . GLY A 1 541 ? 17.854 -4.096 11.298 1.00 88.62 541 GLY A O 1
ATOM 3866 N N . SER A 1 542 ? 15.879 -4.999 11.843 1.00 89.06 542 SER A N 1
ATOM 3867 C CA . SER A 1 542 ? 16.423 -6.342 12.080 1.00 89.06 542 SER A CA 1
ATOM 3868 C C . SER A 1 542 ? 15.538 -7.469 11.546 1.00 89.06 542 SER A C 1
ATOM 3870 O O . SER A 1 542 ? 14.309 -7.425 11.613 1.00 89.06 542 SER A O 1
ATOM 3872 N N . GLU A 1 543 ? 16.177 -8.547 11.074 1.00 91.31 543 GLU A N 1
ATOM 3873 C CA . GLU A 1 543 ? 15.464 -9.759 10.650 1.00 91.31 543 GLU A CA 1
ATOM 3874 C C . GLU A 1 543 ? 14.699 -10.423 11.806 1.00 91.31 543 GLU A C 1
ATOM 3876 O O . GLU A 1 543 ? 13.686 -11.071 11.563 1.00 91.31 543 GLU A O 1
ATOM 3881 N N . ALA A 1 544 ? 15.166 -10.272 13.051 1.00 89.62 544 ALA A N 1
ATOM 3882 C CA . ALA A 1 544 ? 14.479 -10.788 14.234 1.00 89.62 544 ALA A CA 1
ATOM 3883 C C . ALA A 1 544 ? 13.128 -10.089 14.439 1.00 89.62 544 ALA A C 1
ATOM 3885 O O . ALA A 1 544 ? 12.115 -10.768 14.572 1.00 89.62 544 ALA A O 1
ATOM 3886 N N . ALA A 1 545 ? 13.098 -8.754 14.350 1.00 88.69 545 ALA A N 1
ATOM 3887 C CA . ALA A 1 545 ? 11.856 -7.990 14.441 1.00 88.69 545 ALA A CA 1
ATOM 3888 C C . ALA A 1 545 ? 10.880 -8.305 13.306 1.00 88.69 545 ALA A C 1
ATOM 3890 O O . ALA A 1 545 ? 9.679 -8.429 13.522 1.00 88.69 545 ALA A O 1
ATOM 3891 N N . SER A 1 546 ? 11.402 -8.509 12.097 1.00 91.31 546 SER A N 1
ATOM 3892 C CA . SER A 1 546 ? 10.587 -8.948 10.966 1.00 91.31 546 SER A CA 1
ATOM 3893 C C . SER A 1 546 ? 9.958 -10.326 11.217 1.00 91.31 546 SER A C 1
ATOM 3895 O O . SER A 1 546 ? 8.767 -10.508 10.971 1.00 91.31 546 SER A O 1
ATOM 3897 N N . ARG A 1 547 ? 10.728 -11.298 11.732 1.00 90.81 547 ARG A N 1
ATOM 3898 C CA . ARG A 1 547 ? 10.209 -12.647 12.025 1.00 90.81 547 ARG A CA 1
ATOM 3899 C C . ARG A 1 547 ? 9.144 -12.630 13.118 1.00 90.81 547 ARG A C 1
ATOM 3901 O O . ARG A 1 547 ? 8.173 -13.363 13.001 1.00 90.81 547 ARG A O 1
ATOM 3908 N N . ASP A 1 548 ? 9.302 -11.786 14.127 1.00 88.75 548 ASP A N 1
ATOM 3909 C CA . ASP A 1 548 ? 8.314 -11.612 15.195 1.00 88.75 548 ASP A CA 1
ATOM 3910 C C . ASP A 1 548 ? 6.985 -11.012 14.681 1.00 88.75 548 ASP A C 1
ATOM 3912 O O . ASP A 1 548 ? 5.886 -11.466 15.013 1.00 88.75 548 ASP A O 1
ATOM 3916 N N . LEU A 1 549 ? 7.074 -10.035 13.773 1.00 90.06 549 LEU A N 1
ATOM 3917 C CA . LEU A 1 549 ? 5.907 -9.374 13.187 1.00 90.06 549 LEU A CA 1
ATOM 3918 C C . LEU A 1 549 ? 5.153 -10.224 12.160 1.00 90.06 549 LEU A C 1
ATOM 3920 O O . LEU A 1 549 ? 3.923 -10.291 12.200 1.00 90.06 549 LEU A O 1
ATOM 3924 N N . VAL A 1 550 ? 5.868 -10.821 11.206 1.00 90.25 550 VAL A N 1
ATOM 3925 C CA . VAL A 1 550 ? 5.262 -11.449 10.015 1.00 90.25 550 VAL A CA 1
ATOM 3926 C C . VAL A 1 550 ? 5.767 -12.868 9.745 1.00 90.25 550 VAL A C 1
ATOM 3928 O O . VAL A 1 550 ? 5.492 -13.436 8.691 1.00 90.25 550 VAL A O 1
ATOM 3931 N N . GLY A 1 551 ? 6.521 -13.468 10.668 1.00 88.56 551 GLY A N 1
ATOM 3932 C CA . GLY A 1 551 ? 7.023 -14.843 10.551 1.00 88.56 551 GLY A CA 1
ATOM 3933 C C . GLY A 1 551 ? 8.228 -15.021 9.618 1.00 88.56 551 GLY A C 1
ATOM 3934 O O . GLY A 1 551 ? 8.829 -16.094 9.591 1.00 88.56 551 GLY A O 1
ATOM 3935 N N . THR A 1 552 ? 8.632 -13.993 8.865 1.00 88.81 552 THR A N 1
ATOM 3936 C CA . THR A 1 552 ? 9.796 -14.030 7.960 1.00 88.81 552 THR A CA 1
ATOM 3937 C C . THR A 1 552 ? 10.680 -12.805 8.076 1.00 88.81 552 THR A C 1
ATOM 3939 O O . THR A 1 552 ? 10.327 -11.823 8.710 1.00 88.81 552 THR A O 1
ATOM 3942 N N . ALA A 1 553 ? 11.859 -12.854 7.454 1.00 88.88 553 ALA A N 1
ATOM 3943 C CA . ALA A 1 553 ? 12.803 -11.739 7.408 1.00 88.88 553 ALA A CA 1
ATOM 3944 C C . ALA A 1 553 ? 12.464 -10.687 6.328 1.00 88.88 553 ALA A C 1
ATOM 3946 O O . ALA A 1 553 ? 13.293 -9.820 6.061 1.00 88.88 553 ALA A O 1
ATOM 3947 N N . ASP A 1 554 ? 11.304 -10.785 5.673 1.00 84.56 554 ASP A N 1
ATOM 3948 C CA . ASP A 1 554 ? 11.008 -10.035 4.448 1.00 84.56 554 ASP A CA 1
ATOM 3949 C C . ASP A 1 554 ? 10.835 -8.533 4.711 1.00 84.56 554 ASP A C 1
ATOM 3951 O O . ASP A 1 554 ? 11.385 -7.725 3.966 1.00 84.56 554 ASP A O 1
ATOM 3955 N N . ALA A 1 555 ? 10.199 -8.141 5.823 1.00 88.19 555 ALA A N 1
ATOM 3956 C CA . ALA A 1 555 ? 10.041 -6.731 6.195 1.00 88.19 555 ALA A CA 1
ATOM 3957 C C . ALA A 1 555 ? 11.397 -6.041 6.460 1.00 88.19 555 ALA A C 1
ATOM 3959 O O . ALA A 1 555 ? 11.592 -4.879 6.112 1.00 88.19 555 ALA A O 1
ATOM 3960 N N . ALA A 1 556 ? 12.380 -6.771 6.999 1.00 87.81 556 ALA A N 1
ATOM 3961 C CA . ALA A 1 556 ? 13.744 -6.258 7.184 1.00 87.81 556 ALA A CA 1
ATOM 3962 C C . ALA A 1 556 ? 14.536 -6.117 5.871 1.00 87.81 556 ALA A C 1
ATOM 3964 O O . ALA A 1 556 ? 15.570 -5.451 5.834 1.00 87.81 556 ALA A O 1
ATOM 3965 N N . ARG A 1 557 ? 14.082 -6.776 4.797 1.00 82.38 557 ARG A N 1
ATOM 3966 C CA . ARG A 1 557 ? 14.713 -6.754 3.467 1.00 82.38 557 ARG A CA 1
ATOM 3967 C C . ARG A 1 557 ? 14.053 -5.769 2.504 1.00 82.38 557 ARG A C 1
ATOM 3969 O O . ARG A 1 557 ? 14.570 -5.605 1.400 1.00 82.38 557 ARG A O 1
ATOM 3976 N N . LEU A 1 558 ? 12.954 -5.125 2.903 1.00 82.81 558 LEU A N 1
ATOM 3977 C CA . LEU A 1 558 ? 12.288 -4.099 2.100 1.00 82.81 558 LEU A CA 1
ATOM 3978 C C . LEU A 1 558 ? 13.272 -2.985 1.721 1.00 82.81 558 LEU A C 1
ATOM 3980 O O . LEU A 1 558 ? 14.119 -2.648 2.543 1.00 82.81 558 LEU A O 1
ATOM 3984 N N . PRO A 1 559 ? 13.190 -2.393 0.519 1.00 76.00 559 PRO A N 1
ATOM 3985 C CA . PRO A 1 559 ? 14.112 -1.353 0.065 1.00 76.00 559 PRO A CA 1
ATOM 3986 C C . PRO A 1 559 ? 14.180 -0.143 1.007 1.00 76.00 559 PRO A C 1
ATOM 3988 O O . PRO A 1 559 ? 13.187 0.297 1.582 1.00 76.00 559 PRO A O 1
ATOM 3991 N N . GLU A 1 560 ? 15.389 0.393 1.164 1.00 77.31 560 GLU A N 1
ATOM 3992 C CA . GLU A 1 560 ? 15.648 1.654 1.865 1.00 77.31 560 GLU A CA 1
ATOM 3993 C C . GLU A 1 560 ? 15.158 2.830 1.007 1.00 77.31 560 GLU A C 1
ATOM 3995 O O . GLU A 1 560 ? 15.194 2.764 -0.220 1.00 77.31 560 GLU A O 1
ATOM 4000 N N . GLY A 1 561 ? 14.696 3.912 1.639 1.00 77.69 561 GLY A N 1
ATOM 4001 C CA . GLY A 1 561 ? 14.294 5.130 0.923 1.00 77.69 561 GLY A CA 1
ATOM 4002 C C . GLY A 1 561 ? 12.947 5.061 0.192 1.00 77.69 561 GLY A C 1
ATOM 4003 O O . GLY A 1 561 ? 12.622 5.993 -0.539 1.00 77.69 561 GLY A O 1
ATOM 4004 N N . ILE A 1 562 ? 12.145 4.009 0.407 1.00 85.31 562 ILE A N 1
ATOM 4005 C CA . ILE A 1 562 ? 10.784 3.882 -0.142 1.00 85.31 562 ILE A CA 1
ATOM 4006 C C . ILE A 1 562 ? 9.756 3.806 1.004 1.00 85.31 562 ILE A C 1
ATOM 4008 O O . ILE A 1 562 ? 9.368 2.710 1.416 1.00 85.31 562 ILE A O 1
ATOM 4012 N N . PRO A 1 563 ? 9.314 4.949 1.563 1.00 89.62 563 PRO A N 1
ATOM 4013 C CA . PRO A 1 563 ? 8.268 4.965 2.582 1.00 89.62 563 PRO A CA 1
ATOM 4014 C C . PRO A 1 563 ? 6.956 4.346 2.079 1.00 89.62 563 PRO A C 1
ATOM 4016 O O . PRO A 1 563 ? 6.583 4.486 0.915 1.00 89.62 563 PRO A O 1
ATOM 4019 N N . GLY A 1 564 ? 6.235 3.661 2.964 1.00 93.50 564 GLY A N 1
ATOM 4020 C CA . GLY A 1 564 ? 4.974 2.982 2.653 1.00 93.50 564 GLY A CA 1
ATOM 4021 C C . GLY A 1 564 ? 5.133 1.598 2.018 1.00 93.50 564 GLY A C 1
ATOM 4022 O O . GLY A 1 564 ? 4.148 0.871 1.912 1.00 93.50 564 GLY A O 1
ATOM 4023 N N . ARG A 1 565 ? 6.347 1.187 1.637 1.00 93.31 565 ARG A N 1
ATOM 4024 C CA . ARG A 1 565 ? 6.630 -0.200 1.256 1.00 93.31 565 ARG A CA 1
ATOM 4025 C C . ARG A 1 565 ? 6.464 -1.103 2.481 1.00 93.31 565 ARG A C 1
ATOM 4027 O O . ARG A 1 565 ? 7.116 -0.871 3.499 1.00 93.31 565 ARG A O 1
ATOM 4034 N N . ALA A 1 566 ? 5.622 -2.130 2.379 1.00 95.12 566 ALA A N 1
ATOM 4035 C CA . ALA A 1 566 ? 5.302 -3.020 3.494 1.00 95.12 566 ALA A CA 1
ATOM 4036 C C . ALA A 1 566 ? 5.174 -4.487 3.069 1.00 95.12 566 ALA A C 1
ATOM 4038 O O . ALA A 1 566 ? 4.863 -4.793 1.921 1.00 95.12 566 ALA A O 1
ATOM 4039 N N . VAL A 1 567 ? 5.341 -5.387 4.034 1.00 93.25 567 VAL A N 1
ATOM 4040 C CA . VAL A 1 567 ? 4.849 -6.765 3.983 1.00 93.25 567 VAL A CA 1
ATOM 4041 C C . VAL A 1 567 ? 3.591 -6.838 4.836 1.00 93.25 567 VAL A C 1
ATOM 4043 O O . VAL A 1 567 ? 3.625 -6.531 6.028 1.00 93.25 567 VAL A O 1
ATOM 4046 N N . VAL A 1 568 ? 2.482 -7.258 4.241 1.00 93.50 568 VAL A N 1
ATOM 4047 C CA . VAL A 1 568 ? 1.236 -7.512 4.964 1.00 93.50 568 VAL A CA 1
ATOM 4048 C C . VAL A 1 568 ? 1.160 -8.990 5.309 1.00 93.50 568 VAL A C 1
ATOM 4050 O O . VAL A 1 568 ? 1.330 -9.827 4.428 1.00 93.50 568 VAL A O 1
ATOM 4053 N N . ALA A 1 569 ? 0.874 -9.308 6.570 1.00 91.38 569 ALA A N 1
ATOM 4054 C CA . ALA A 1 569 ? 0.483 -10.637 7.023 1.00 91.38 569 ALA A CA 1
ATOM 4055 C C . ALA A 1 569 ? -0.963 -10.595 7.525 1.00 91.38 569 ALA A C 1
ATOM 4057 O O . ALA A 1 569 ? -1.297 -9.823 8.423 1.00 91.38 569 ALA A O 1
ATOM 4058 N N . CYS A 1 570 ? -1.825 -11.401 6.914 1.00 88.56 570 CYS A N 1
ATOM 4059 C CA . CYS A 1 570 ? -3.267 -11.346 7.120 1.00 88.56 570 CYS A CA 1
ATOM 4060 C C . CYS A 1 570 ? -3.888 -12.689 6.708 1.00 88.56 570 CYS A C 1
ATOM 4062 O O . CYS A 1 570 ? -3.532 -13.219 5.654 1.00 88.56 570 CYS A O 1
ATOM 4064 N N . ALA A 1 571 ? -4.762 -13.267 7.540 1.00 76.75 571 ALA A N 1
ATOM 4065 C CA . ALA A 1 571 ? -5.436 -14.548 7.269 1.00 76.75 571 ALA A CA 1
ATOM 4066 C C . ALA A 1 571 ? -4.484 -15.678 6.791 1.00 76.75 571 ALA A C 1
ATOM 4068 O O . ALA A 1 571 ? -4.768 -16.413 5.846 1.00 76.75 571 ALA A O 1
ATOM 4069 N N . GLY A 1 572 ? -3.291 -15.775 7.393 1.00 72.69 572 GLY A N 1
ATOM 4070 C CA . GLY A 1 572 ? -2.261 -16.765 7.032 1.00 72.69 572 GLY A CA 1
ATOM 4071 C C . GLY A 1 572 ? -1.537 -16.510 5.699 1.00 72.69 572 GLY A C 1
ATOM 4072 O O . GLY A 1 572 ? -0.603 -17.237 5.355 1.00 72.69 572 GLY A O 1
ATOM 4073 N N . ARG A 1 573 ? -1.915 -15.467 4.956 1.00 79.88 573 ARG A N 1
ATOM 4074 C CA . ARG A 1 573 ? -1.286 -15.050 3.700 1.00 79.88 573 ARG A CA 1
ATOM 4075 C C . ARG A 1 573 ? -0.328 -13.894 3.934 1.00 79.88 573 ARG A C 1
ATOM 4077 O O . ARG A 1 573 ? -0.479 -13.116 4.876 1.00 79.88 573 ARG A O 1
ATOM 4084 N N . ARG A 1 574 ? 0.664 -13.787 3.049 1.00 84.81 574 ARG A N 1
ATOM 4085 C CA . ARG A 1 574 ? 1.628 -12.689 3.036 1.00 84.81 574 ARG A CA 1
ATOM 4086 C C . ARG A 1 574 ? 1.789 -12.126 1.637 1.00 84.81 574 ARG A C 1
ATOM 4088 O O . ARG A 1 574 ? 1.886 -12.892 0.681 1.00 84.81 574 ARG A O 1
ATOM 4095 N N . CYS A 1 575 ? 1.825 -10.806 1.530 1.00 85.50 575 CYS A N 1
ATOM 4096 C CA . CYS A 1 575 ? 2.112 -10.115 0.281 1.00 85.50 575 CYS A CA 1
ATOM 4097 C C . CYS A 1 575 ? 2.922 -8.846 0.537 1.00 85.50 575 CYS A C 1
ATOM 4099 O O . CYS A 1 575 ? 2.788 -8.196 1.573 1.00 85.50 575 CYS A O 1
ATOM 4101 N N . GLU A 1 576 ? 3.777 -8.503 -0.420 1.00 87.75 576 GLU A N 1
ATOM 4102 C CA . GLU A 1 576 ? 4.411 -7.191 -0.458 1.00 87.75 576 GLU A CA 1
ATOM 4103 C C . GLU A 1 576 ? 3.424 -6.184 -1.051 1.00 87.75 576 GLU A C 1
ATOM 4105 O O . GLU A 1 576 ? 2.724 -6.484 -2.025 1.00 87.75 576 GLU A O 1
ATOM 4110 N N . VAL A 1 577 ? 3.360 -4.997 -0.452 1.00 90.44 577 VAL A N 1
ATOM 4111 C CA . VAL A 1 577 ? 2.476 -3.915 -0.879 1.00 90.44 577 VAL A CA 1
ATOM 4112 C C . VAL A 1 577 ? 3.200 -2.568 -0.905 1.00 90.44 577 VAL A C 1
ATOM 4114 O O . VAL A 1 577 ? 4.177 -2.345 -0.184 1.00 90.44 577 VAL A O 1
ATOM 4117 N N . GLN A 1 578 ? 2.727 -1.649 -1.746 1.00 92.12 578 GLN A N 1
ATOM 4118 C CA . GLN A 1 578 ? 2.971 -0.214 -1.587 1.00 92.12 578 GLN A CA 1
ATOM 4119 C C . GLN A 1 578 ? 1.726 0.411 -0.968 1.00 92.12 578 GLN A C 1
ATOM 4121 O O . GLN A 1 578 ? 0.688 0.465 -1.626 1.00 92.12 578 GLN A O 1
ATOM 4126 N N . LEU A 1 579 ? 1.816 0.903 0.265 1.00 95.31 579 LEU A N 1
ATOM 4127 C CA . LEU A 1 579 ? 0.712 1.624 0.894 1.00 95.31 579 LEU A CA 1
ATOM 4128 C C . LEU A 1 579 ? 0.490 2.971 0.203 1.00 95.31 579 LEU A C 1
ATOM 4130 O O . LEU A 1 579 ? 1.443 3.646 -0.212 1.00 95.31 579 LEU A O 1
ATOM 4134 N N . ALA A 1 580 ? -0.780 3.341 0.080 1.00 93.81 580 ALA A N 1
ATOM 4135 C CA . ALA A 1 580 ? -1.174 4.596 -0.528 1.00 93.81 580 ALA A CA 1
ATOM 4136 C C . ALA A 1 580 ? -0.920 5.797 0.392 1.00 93.81 580 ALA A C 1
ATOM 4138 O O . ALA 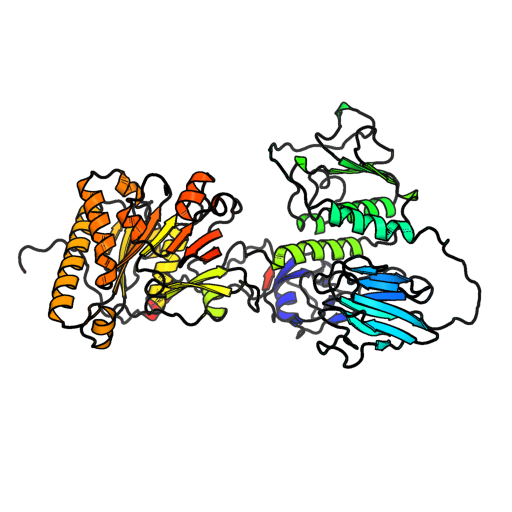A 1 580 ? -0.933 5.700 1.617 1.00 93.81 580 ALA A O 1
ATOM 4139 N N . THR A 1 581 ? -0.720 6.954 -0.230 1.00 95.00 581 THR A N 1
ATOM 4140 C CA . THR A 1 581 ? -0.728 8.265 0.428 1.00 95.00 581 THR A CA 1
ATOM 4141 C C . THR A 1 581 ? -2.156 8.832 0.472 1.00 95.00 581 THR A C 1
ATOM 4143 O O . THR A 1 581 ? -2.957 8.496 -0.408 1.00 95.00 581 THR A O 1
ATOM 4146 N N . PRO A 1 582 ? -2.497 9.717 1.434 1.00 95.00 582 PRO A N 1
ATOM 4147 C CA . PRO A 1 582 ? -3.860 10.222 1.639 1.00 95.00 582 PRO A CA 1
ATOM 4148 C C . PRO A 1 582 ? -4.211 11.343 0.645 1.00 95.00 582 PRO A C 1
ATOM 4150 O O . PRO A 1 582 ? -4.623 12.440 1.025 1.00 95.00 582 PRO A O 1
ATOM 4153 N N . VAL A 1 583 ? -4.020 11.077 -0.646 1.00 92.38 583 VAL A N 1
ATOM 4154 C CA . VAL A 1 583 ? -4.286 11.997 -1.755 1.00 92.38 583 VAL A CA 1
ATOM 4155 C C . VAL A 1 583 ? -5.480 11.479 -2.552 1.00 92.38 583 VAL A C 1
ATOM 4157 O O . VAL A 1 583 ? -5.479 10.334 -3.010 1.00 92.38 583 VAL A O 1
ATOM 4160 N N . ALA A 1 584 ? -6.492 12.334 -2.698 1.00 91.00 584 ALA A N 1
ATOM 4161 C CA . ALA A 1 584 ? -7.739 12.051 -3.404 1.00 91.00 584 ALA A CA 1
ATOM 4162 C C . ALA A 1 584 ? -7.701 12.450 -4.888 1.00 91.00 584 ALA A C 1
ATOM 4164 O O . ALA A 1 584 ? -8.540 12.011 -5.668 1.00 91.00 584 ALA A O 1
ATOM 4165 N N . THR A 1 585 ? -6.705 13.229 -5.308 1.00 89.00 585 THR A N 1
ATOM 4166 C CA . THR A 1 585 ? -6.439 13.469 -6.730 1.00 89.00 585 THR A CA 1
ATOM 4167 C C . THR A 1 585 ? -5.681 12.278 -7.334 1.00 89.00 585 THR A C 1
ATOM 4169 O O . THR A 1 585 ? -4.581 11.977 -6.857 1.00 89.00 585 THR A O 1
ATOM 4172 N N . PRO A 1 586 ? -6.204 11.607 -8.381 1.00 83.19 586 PRO A N 1
ATOM 4173 C CA . PRO A 1 586 ? -5.481 10.548 -9.085 1.00 83.19 586 PRO A CA 1
ATOM 4174 C C . PRO A 1 586 ? -4.120 11.023 -9.594 1.00 83.19 586 PRO A C 1
ATOM 4176 O O . PRO A 1 586 ? -3.904 12.209 -9.848 1.00 83.19 586 PRO A O 1
ATOM 4179 N N . SER A 1 587 ? -3.179 10.101 -9.737 1.00 78.50 587 SER A N 1
ATOM 4180 C CA . SER A 1 587 ? -1.928 10.365 -10.433 1.00 78.50 587 SER A CA 1
ATOM 4181 C C . SER A 1 587 ? -2.211 10.637 -11.912 1.00 78.50 587 SER A C 1
ATOM 4183 O O . SER A 1 587 ? -3.089 10.001 -12.507 1.00 78.50 587 SER A O 1
ATOM 4185 N N . PRO A 1 588 ? -1.465 11.558 -12.542 1.00 77.94 588 PRO A N 1
ATOM 4186 C CA . PRO A 1 588 ? -1.610 11.793 -13.967 1.00 77.94 588 PRO A CA 1
ATOM 4187 C C . PRO A 1 588 ? -1.317 10.503 -14.739 1.00 77.94 588 PRO A C 1
ATOM 4189 O O . PRO A 1 588 ? -0.397 9.747 -14.414 1.00 77.94 588 PRO A O 1
ATOM 4192 N N . ARG A 1 589 ? -2.094 10.256 -15.800 1.00 77.75 589 ARG A N 1
ATOM 4193 C CA . ARG A 1 589 ? -1.965 9.044 -16.632 1.00 77.75 589 ARG A CA 1
ATOM 4194 C C . ARG A 1 589 ? -0.616 8.954 -17.344 1.00 77.75 589 ARG A C 1
ATOM 4196 O O . ARG A 1 589 ? -0.232 7.876 -17.793 1.00 77.75 589 ARG A O 1
ATOM 4203 N N . VAL A 1 590 ? 0.078 10.081 -17.469 1.00 80.06 590 VAL A N 1
ATOM 4204 C CA . VAL A 1 590 ? 1.416 10.201 -18.033 1.00 80.06 590 VAL A CA 1
ATOM 4205 C C . VAL A 1 590 ? 2.205 11.179 -17.169 1.00 80.06 590 VAL A C 1
ATOM 4207 O O . VAL A 1 590 ? 1.729 12.277 -16.893 1.00 80.06 590 VAL A O 1
ATOM 4210 N N . ARG A 1 591 ? 3.415 10.800 -16.757 1.00 80.25 591 ARG A N 1
ATOM 4211 C CA . ARG A 1 591 ? 4.334 11.669 -16.018 1.00 80.25 591 ARG A CA 1
ATOM 4212 C C . ARG A 1 591 ? 5.756 11.546 -16.527 1.00 80.25 591 ARG A C 1
ATOM 4214 O O . ARG A 1 591 ? 6.195 10.471 -16.919 1.00 80.25 591 ARG A O 1
ATOM 4221 N N . VAL A 1 592 ? 6.509 12.629 -16.423 1.00 77.44 592 VAL A N 1
ATOM 4222 C CA . VAL A 1 592 ? 7.953 12.628 -16.657 1.00 77.44 592 VAL A CA 1
ATOM 4223 C C . VAL A 1 592 ? 8.667 12.122 -15.403 1.00 77.44 592 VAL A C 1
ATOM 4225 O O . VAL A 1 592 ? 8.462 12.641 -14.306 1.00 77.44 592 VAL A O 1
ATOM 4228 N N . ILE A 1 593 ? 9.519 11.111 -15.551 1.00 66.06 593 ILE A N 1
ATOM 4229 C CA . ILE A 1 593 ? 10.314 10.557 -14.453 1.00 66.06 593 ILE A CA 1
ATOM 4230 C C . ILE A 1 593 ? 11.307 11.621 -13.970 1.00 66.06 593 ILE A C 1
ATOM 4232 O O . ILE A 1 593 ? 11.986 12.265 -14.763 1.00 66.06 593 ILE A O 1
ATOM 4236 N N . GLY A 1 594 ? 11.375 11.826 -12.653 1.00 59.75 594 GLY A N 1
ATOM 4237 C CA . GLY A 1 594 ? 12.259 12.819 -12.032 1.00 59.75 594 GLY A CA 1
ATOM 4238 C C . GLY A 1 594 ? 11.741 14.262 -12.070 1.00 59.75 594 GLY A C 1
ATOM 4239 O O . GLY A 1 594 ? 12.275 15.104 -11.352 1.00 59.75 594 GLY A O 1
ATOM 4240 N N . ARG A 1 595 ? 10.671 14.560 -12.823 1.00 66.50 595 ARG A N 1
ATOM 4241 C CA . ARG A 1 595 ? 9.996 15.864 -12.768 1.00 66.50 595 ARG A CA 1
ATOM 4242 C C . ARG A 1 595 ? 8.925 15.817 -11.683 1.00 66.50 595 ARG A C 1
ATOM 4244 O O . ARG A 1 595 ? 7.990 15.020 -11.753 1.00 66.50 595 ARG A O 1
ATOM 4251 N N . ARG A 1 596 ? 9.055 16.676 -10.673 1.00 53.03 596 ARG A N 1
ATOM 4252 C CA . ARG A 1 596 ? 7.963 16.931 -9.732 1.00 53.03 596 ARG A CA 1
ATOM 4253 C C . ARG A 1 596 ? 6.904 17.730 -10.484 1.00 53.03 596 ARG A C 1
ATOM 4255 O O . ARG A 1 596 ? 7.221 18.758 -11.077 1.00 53.03 596 ARG A O 1
ATOM 4262 N N . VAL A 1 597 ? 5.685 17.211 -10.529 1.00 56.50 597 VAL A N 1
ATOM 4263 C CA . VAL A 1 597 ? 4.539 17.985 -10.997 1.00 56.50 597 VAL A CA 1
ATOM 4264 C C . VAL A 1 597 ? 3.956 18.643 -9.755 1.00 56.50 597 VAL A C 1
ATOM 4266 O O . VAL A 1 597 ? 3.442 17.944 -8.881 1.00 56.50 597 VAL A O 1
ATOM 4269 N N . ASP A 1 598 ? 4.098 19.962 -9.652 1.00 51.59 598 ASP A N 1
ATOM 4270 C CA . ASP A 1 598 ? 3.430 20.765 -8.628 1.00 51.59 598 ASP A CA 1
ATOM 4271 C C . ASP A 1 598 ? 1.968 20.956 -9.058 1.00 51.59 598 ASP A C 1
ATOM 4273 O O . ASP A 1 598 ? 1.565 21.997 -9.564 1.00 51.59 598 ASP A O 1
ATOM 4277 N N . GLU A 1 599 ? 1.190 19.882 -8.951 1.00 63.44 599 GLU A N 1
ATOM 4278 C CA . GLU A 1 599 ? -0.261 19.916 -9.113 1.00 63.44 599 GLU A CA 1
ATOM 4279 C C . GLU A 1 599 ? -0.904 20.282 -7.772 1.00 63.44 599 GLU A C 1
ATOM 4281 O O . GLU A 1 599 ? -0.546 19.725 -6.727 1.00 63.44 599 GLU A O 1
ATOM 4286 N N . GLU A 1 600 ? -1.891 21.179 -7.797 1.00 68.75 600 GLU A N 1
ATOM 4287 C CA . GLU A 1 600 ? -2.816 21.316 -6.675 1.00 68.75 600 GLU A CA 1
ATOM 4288 C C . GLU A 1 600 ? -3.506 19.968 -6.459 1.00 68.75 600 GLU A C 1
ATOM 4290 O O . GLU A 1 600 ? -4.215 19.457 -7.326 1.00 68.75 600 GLU A O 1
ATOM 4295 N N . THR A 1 601 ? -3.254 19.359 -5.304 1.00 83.25 601 THR A N 1
ATOM 4296 C CA . THR A 1 601 ? -3.816 18.058 -4.950 1.00 83.25 601 THR A CA 1
ATOM 4297 C C . THR A 1 601 ? -4.846 18.227 -3.850 1.00 83.25 601 THR A C 1
ATOM 4299 O O . THR A 1 601 ? -4.615 18.895 -2.842 1.00 83.25 601 THR A O 1
ATOM 4302 N N . VAL A 1 602 ? -5.994 17.586 -4.039 1.00 89.88 602 VAL A N 1
ATOM 4303 C CA . VAL A 1 602 ? -7.009 17.432 -3.006 1.00 89.88 602 VAL A CA 1
ATOM 4304 C C . VAL A 1 602 ? -6.588 16.267 -2.118 1.00 89.88 602 VAL A C 1
ATOM 4306 O O . VAL A 1 602 ? -6.315 15.155 -2.578 1.00 89.88 602 VAL A O 1
ATOM 4309 N N . THR A 1 603 ? -6.496 16.530 -0.822 1.00 94.12 603 THR A N 1
ATOM 4310 C CA . THR A 1 603 ? -6.220 15.515 0.197 1.00 94.12 603 THR A CA 1
ATOM 4311 C C . THR A 1 603 ? -7.475 14.712 0.513 1.00 94.12 603 THR A C 1
ATOM 4313 O O . THR A 1 603 ? -8.597 15.210 0.430 1.00 94.12 603 THR A O 1
ATOM 4316 N N . LEU A 1 604 ? -7.291 13.479 0.974 1.00 93.81 604 LEU A N 1
ATOM 4317 C CA . LEU A 1 604 ? -8.397 12.619 1.385 1.00 93.81 604 LEU A CA 1
ATOM 4318 C C . LEU A 1 604 ? -9.212 13.241 2.534 1.00 93.81 604 LEU A C 1
ATOM 4320 O O . LEU A 1 604 ? -10.431 13.144 2.552 1.00 93.81 604 LEU A O 1
ATOM 4324 N N . ALA A 1 605 ? -8.565 13.979 3.442 1.00 94.88 605 ALA A N 1
ATOM 4325 C CA . ALA A 1 605 ? -9.247 14.706 4.513 1.00 94.88 605 ALA A CA 1
ATOM 4326 C C . ALA A 1 605 ? -10.114 15.871 4.004 1.00 94.88 605 ALA A C 1
ATOM 4328 O O . ALA A 1 605 ? -11.094 16.238 4.650 1.00 94.88 605 ALA A O 1
ATOM 4329 N N . GLN A 1 606 ? -9.762 16.503 2.878 1.00 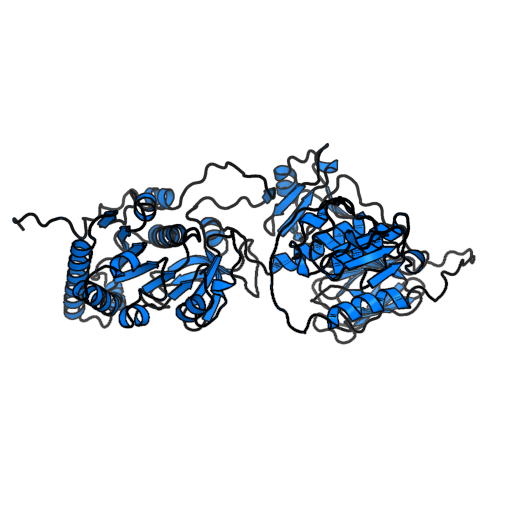94.44 606 GLN A N 1
ATOM 4330 C CA . GLN A 1 606 ? -10.637 17.494 2.243 1.00 94.44 606 GLN A CA 1
ATOM 4331 C C . GLN A 1 606 ? -11.878 16.822 1.659 1.00 94.44 606 GLN A C 1
ATOM 4333 O O . GLN A 1 606 ? -12.970 17.299 1.945 1.00 94.44 606 GLN A O 1
ATOM 4338 N N . GLU A 1 607 ? -11.717 15.695 0.959 1.00 94.75 607 GLU A N 1
ATOM 4339 C CA . GLU A 1 607 ? -12.846 14.937 0.400 1.00 94.75 607 GLU A CA 1
ATOM 4340 C C . GLU A 1 607 ? -13.800 14.401 1.471 1.00 94.75 607 GLU A C 1
ATOM 4342 O O . GLU A 1 607 ? -15.014 14.536 1.355 1.00 94.75 607 GLU A O 1
ATOM 4347 N N . VAL A 1 608 ? -13.276 13.862 2.575 1.00 95.31 608 VAL A N 1
ATOM 4348 C CA . VAL A 1 608 ? -14.123 13.410 3.692 1.00 95.31 608 VAL A CA 1
ATOM 4349 C C . VAL A 1 608 ? -14.943 14.576 4.267 1.00 95.31 608 VAL A C 1
ATOM 4351 O O . VAL A 1 608 ? -16.120 14.420 4.587 1.00 95.31 608 VAL A O 1
ATOM 4354 N N . ARG A 1 609 ? -14.345 15.770 4.376 1.00 94.50 609 ARG A N 1
ATOM 4355 C CA . ARG A 1 609 ? -15.029 16.969 4.885 1.00 94.50 609 ARG A CA 1
ATOM 4356 C C . ARG A 1 609 ? -16.077 17.513 3.923 1.00 94.50 609 ARG A C 1
ATOM 4358 O O . ARG A 1 609 ? -17.109 17.991 4.384 1.00 94.50 609 ARG A O 1
ATOM 4365 N N . SER A 1 610 ? -15.819 17.493 2.617 1.00 93.44 610 SER A N 1
ATOM 4366 C CA . SER A 1 610 ? -16.812 17.905 1.622 1.00 93.44 610 SER A CA 1
ATOM 4367 C C . SER A 1 610 ? -17.951 16.896 1.527 1.00 93.44 610 SER A C 1
ATOM 4369 O O . SER A 1 610 ? -19.105 17.313 1.558 1.00 93.44 610 SER A O 1
ATOM 4371 N N . GLY A 1 611 ? -17.638 15.598 1.473 1.00 91.94 611 GLY A N 1
ATOM 4372 C CA . GLY A 1 611 ? -18.617 14.520 1.316 1.00 91.94 611 GLY A CA 1
ATOM 4373 C C . GLY A 1 611 ? -19.581 14.368 2.494 1.00 91.94 611 GLY A C 1
ATOM 4374 O O . GLY A 1 611 ? -20.724 13.972 2.295 1.00 91.94 611 GLY A O 1
ATOM 4375 N N . HIS A 1 612 ? -19.155 14.741 3.705 1.00 91.81 612 HIS A N 1
ATOM 4376 C CA . HIS A 1 612 ? -19.968 14.646 4.925 1.00 91.81 612 HIS A CA 1
ATOM 4377 C C . HIS A 1 612 ? -20.219 16.002 5.595 1.00 91.81 612 HIS A C 1
ATOM 4379 O O . HIS A 1 612 ? -20.402 16.069 6.809 1.00 91.81 612 HIS A O 1
ATOM 4385 N N . ARG A 1 613 ? -20.223 17.096 4.823 1.00 86.69 613 ARG A N 1
ATOM 4386 C CA . ARG A 1 613 ? -20.423 18.459 5.348 1.00 86.69 613 ARG A CA 1
ATOM 4387 C C . ARG A 1 613 ? -21.725 18.617 6.140 1.00 86.69 613 ARG A C 1
ATOM 4389 O O . ARG A 1 613 ? -21.731 19.327 7.140 1.00 86.69 613 ARG A O 1
ATOM 4396 N N . ASP A 1 614 ? -22.791 17.968 5.683 1.00 85.69 614 ASP A N 1
ATOM 4397 C CA . ASP A 1 614 ? -24.138 18.106 6.250 1.00 85.69 614 ASP A CA 1
ATOM 4398 C C . ASP A 1 614 ? -24.450 17.043 7.318 1.00 85.69 614 ASP A C 1
ATOM 4400 O O . ASP A 1 614 ? -25.570 16.971 7.824 1.00 85.69 614 ASP A O 1
ATOM 4404 N N . ALA A 1 615 ? -23.470 16.203 7.670 1.00 83.25 615 ALA A N 1
ATOM 4405 C CA . ALA A 1 615 ? -23.644 15.208 8.716 1.00 83.25 615 ALA A CA 1
ATOM 4406 C C . ALA A 1 615 ? -23.818 15.893 10.087 1.00 83.25 615 ALA A C 1
ATOM 4408 O O . ALA A 1 615 ? -23.133 16.880 10.380 1.00 83.25 615 ALA A O 1
ATOM 4409 N N . PRO A 1 616 ? -24.707 15.381 10.957 1.00 79.50 616 PRO A N 1
ATOM 4410 C CA . PRO A 1 616 ? -24.902 15.955 12.280 1.00 79.50 616 PRO A CA 1
ATOM 4411 C C . PRO A 1 616 ? -23.603 15.866 13.096 1.00 79.50 616 PRO A C 1
ATOM 4413 O O . PRO A 1 616 ? -22.900 14.852 13.016 1.00 79.50 616 PRO A O 1
ATOM 4416 N N . PRO A 1 617 ? -23.277 16.889 13.909 1.00 74.69 617 PRO A N 1
ATOM 4417 C CA . PRO A 1 617 ? -22.094 16.844 14.751 1.00 74.69 617 PRO A CA 1
ATOM 4418 C C . PRO A 1 617 ? -22.206 15.665 15.717 1.00 74.69 617 PRO A C 1
ATOM 4420 O O . PRO A 1 617 ? -23.189 15.520 16.447 1.00 74.69 617 PRO A O 1
ATOM 4423 N N . VAL A 1 618 ? -21.186 14.813 15.728 1.00 74.38 618 VAL A N 1
ATOM 4424 C CA . VAL A 1 618 ? -21.069 13.748 16.721 1.00 74.38 618 VAL A CA 1
ATOM 4425 C C . VAL A 1 618 ? -20.455 14.325 17.993 1.00 74.38 618 VAL A C 1
ATOM 4427 O O . VAL A 1 618 ? -19.412 14.975 17.957 1.00 74.38 618 VAL A O 1
ATOM 4430 N N . GLY A 1 619 ? -21.128 14.107 19.125 1.00 72.38 619 GLY A N 1
ATOM 4431 C CA . GLY A 1 619 ? -20.627 14.525 20.432 1.00 72.38 619 GLY A CA 1
ATOM 4432 C C . GLY A 1 619 ? -19.305 13.833 20.793 1.00 72.38 619 GLY A C 1
ATOM 4433 O O . GLY A 1 619 ? -19.031 12.734 20.295 1.00 72.38 619 GLY A O 1
ATOM 4434 N N . PRO A 1 620 ? -18.482 14.455 21.657 1.00 77.19 620 PRO A N 1
ATOM 4435 C CA . PRO A 1 620 ? -17.214 13.878 22.069 1.00 77.19 620 PRO A CA 1
ATOM 4436 C C . PRO A 1 620 ? -17.425 12.571 22.844 1.00 77.19 620 PRO A C 1
ATOM 4438 O O . PRO A 1 620 ? -18.303 12.484 23.699 1.00 77.19 620 PRO A O 1
ATOM 4441 N N . LEU A 1 621 ? -16.597 11.563 22.565 1.00 77.44 621 LEU A N 1
ATOM 4442 C CA . LEU A 1 621 ? -16.638 10.262 23.237 1.00 77.44 621 LEU A CA 1
ATOM 4443 C C . LEU A 1 621 ? -16.234 10.368 24.713 1.00 77.44 621 LEU A C 1
ATOM 4445 O O . LEU A 1 621 ? -16.775 9.664 25.557 1.00 77.44 621 LEU A O 1
ATOM 4449 N N . TRP A 1 622 ? -15.284 11.250 25.015 1.00 74.81 622 TRP A N 1
ATOM 4450 C CA . TRP A 1 622 ? -14.793 11.495 26.366 1.00 74.81 622 TRP A CA 1
ATOM 4451 C C . TRP A 1 622 ? -14.571 13.002 26.558 1.00 74.81 622 TRP A C 1
ATOM 4453 O O . TRP A 1 622 ? -13.465 13.521 26.470 1.00 74.81 622 TRP A O 1
ATOM 4463 N N . ALA A 1 623 ? -15.663 13.743 26.760 1.00 55.69 623 ALA A N 1
ATOM 4464 C CA . ALA A 1 623 ? -15.591 15.057 27.401 1.00 55.69 623 ALA A CA 1
ATOM 4465 C C . ALA A 1 623 ? -15.540 14.866 28.926 1.00 55.69 623 ALA A C 1
ATOM 4467 O O . ALA A 1 623 ? -16.100 13.880 29.415 1.00 55.69 623 ALA A O 1
ATOM 4468 N N . PRO A 1 624 ? -14.926 15.782 29.701 1.00 40.84 624 PRO A N 1
ATOM 4469 C CA . PRO A 1 624 ? -15.127 15.784 31.144 1.00 40.84 624 PRO A CA 1
ATOM 4470 C C . PRO A 1 624 ? -16.635 15.863 31.402 1.00 40.84 624 PRO A C 1
ATOM 4472 O O . PRO A 1 624 ? -17.290 16.807 30.950 1.00 40.84 624 PRO A O 1
ATOM 4475 N N . ARG A 1 625 ? -17.194 14.843 32.066 1.00 39.00 625 ARG A N 1
ATOM 4476 C CA . ARG A 1 625 ? -18.574 14.898 32.552 1.00 39.00 625 ARG A CA 1
ATOM 4477 C C . ARG A 1 625 ? -18.686 16.160 33.402 1.00 39.00 625 ARG A C 1
ATOM 4479 O O . ARG A 1 625 ? -17.918 16.332 34.343 1.00 39.00 625 ARG A O 1
ATOM 4486 N N . ARG A 1 626 ? -19.580 17.074 33.027 1.00 35.91 626 ARG A N 1
ATOM 4487 C CA . ARG A 1 626 ? -20.041 18.090 33.974 1.00 35.91 626 ARG A CA 1
ATOM 4488 C C . ARG A 1 626 ? -20.894 17.339 34.990 1.00 35.91 626 ARG A C 1
ATOM 4490 O O . ARG A 1 626 ? -21.716 16.533 34.570 1.00 35.91 626 ARG A O 1
ATOM 4497 N N . ASP A 1 627 ? -20.665 17.578 36.275 1.00 34.94 627 ASP A N 1
ATOM 4498 C CA . ASP A 1 627 ? -21.316 16.908 37.414 1.00 34.94 627 ASP A CA 1
ATOM 4499 C C . ASP A 1 627 ? -22.848 17.149 37.521 1.00 34.94 627 ASP A C 1
ATOM 4501 O O . ASP A 1 627 ? -23.394 17.136 38.619 1.00 34.94 627 ASP A O 1
ATOM 4505 N N . GLU A 1 628 ? -23.572 17.383 36.420 1.00 34.16 628 GLU A N 1
ATOM 4506 C CA . GLU A 1 628 ? -25.008 17.718 36.440 1.00 34.16 628 GLU A CA 1
ATOM 4507 C C . GLU A 1 628 ? -25.902 16.918 35.465 1.00 34.16 628 GLU A C 1
ATOM 4509 O O . GLU A 1 628 ? -27.053 17.299 35.273 1.00 34.16 628 GLU A O 1
ATOM 4514 N N . ASP A 1 629 ? -25.445 15.783 34.922 1.00 33.38 629 ASP A N 1
ATOM 4515 C CA . ASP A 1 629 ? -26.309 14.761 34.285 1.00 33.38 629 ASP A CA 1
ATOM 4516 C C . ASP A 1 629 ? -26.096 13.397 34.962 1.00 33.38 629 ASP A C 1
ATOM 4518 O O . ASP A 1 629 ? -27.081 12.628 35.091 1.00 33.38 629 ASP A O 1
#

Secondary structure (DSSP, 8-state):
-EEEE-GGGTTSSS-EEEEE-TT-BHHHHHHHTT---S-EEETTEEEPTT-BTTSTTS-TT-EEESSPPPPP-PPSSSEEEEEESTTTT-EEE-SS-EEEESSSSSEE---TTS-SS-EEEEEETTEEEEEE-S-SS-EEETT-SSPPSSSEEEEETT-EEEETTEEEEEE--SPPSS----PPPTTSSHHHHHHHHHHHHGGGS---------------TT-GGG--SS--EEEE--HHHHHHHHHHHHHHHTSB-TT-TTT---GGGGGSPBPPGGG--EEEESS--TT-SEEEEGGG------HHHHHHHHHHHHHHHHTTSPPS-EEHHHHHHT-PPPPSSSSEEEEEEE--SS--STT-EEEEEETTTS-SEEEEE--TTSSHHHHHHHHHHHHHTTS-TTTEEEEEEE-SSSHHHHHTTT-TTEEEEEESS--HHHHHHHHHHHHHHHHHHHHHT-SSHHHHHHTT-SPPEEEEEEETGGGGGGS-HHHHHHHHHHHHHHGGGTEEEEEEES--TTT--HHHHHHEEEEEEE--S-HHHHHHHHSSSHHHHSPTT-TTEEEEEETTEEEEEEEEESB-SPPPSEEETT--------BHHHHHHHHTTTSPPPPPTTPPPPTT-

Sequence (629 aa):
MRITIDSGLRGAGTPLDIEAVPGATLAEILACADARASHAWCGAERLAPEHRAGAHPLLHGALLTARPAEPSVAPRGPHVAVVAGPDAGAVFPLDEPVTVGRGDADLVLADPALSRRHARIEARTGHAVVTDLGSVNGVAPNGSLTVAARRTVRLAEGEAVRLGDSVLVVRGLAVSADGRSARPERHALDAAGRVLSALASALSARGRRSADGHAWRSLDPTSPGSAPARASVAVVGEGEARTALARAEILARGRRPPRCEDVLDEAWLAWLPAARPEDGGVVLARESPPWADRVLRTRDAAVAVSARRAELAARRAASLASSRELPASVRWADLAACGAPEPEGLLATALGACAGDRSPGPAGTAWMLDLDAHGPHALVAGDPGTGRTTALVTAVLALALTRDPTRLRVAAIDLAGGALAGGLKGVPHLVGLVDRADPAPALEALSAEVAARAARLGASGCASFRAWEETGGAPARLLVAIDEFHALAAWDAAHREALARLASAAGAVGVHLLLATSRPTSALDPDVRASIGTVIALRVGSEAASRDLVGTADAARLPEGIPGRAVVACAGRRCEVQLATPVATPSPRVRVIGRRVDEETVTLAQEVRSGHRDAPPVGPLWAPRRDED

Foldseek 3Di:
DKEWECQQQQPDDHIFIKDFAWFDWQLLFCVQVNGPDQWWEFAQDTDHRRDTQCDPPNYQLTYTHPHHHDQQPADAAKWKAFCWDLQHSDIGHQPDKWFEFCAPTLHHDVAPQTDNGAWIWHQDQQKIKIFGPPIPCAKAWQQDSDHDPDRMDIGGQQTWMDGRRIIMGIHRNYDDPDPDDPDDDPPASVPPRVVLRVLVVVPPDDDDDDDDDDDDDDADLADPVRAQPDAAEEQEDDDPLSVQVLLVVCLSVQAQEPPCVVPDVDPLSVLRHHDGSHVYYYHYDHDDRPRHPHYHYSVSHPDSQDPVSSSSSSSSSSSVVCLQDADLAFAQQQQVVQDAPDAPAPQKFFWWAFGDPDDNGSGHHTDMDHCQPLFQEEEEEAAPPQCQLQSLLQSVLRSLLVDALQAEAEEEEACPACSNVVSQPLQLRYQYYHHNDDCVLVLVLLLVVLVVLVVVCVVVPAPALVSCVVVVNAGHAYEYEYEACLVVVPPDPVSLVSVLVSLQRQRRRRYGYYYYHHDQPRRDDVSNVVRHRKYWQAAYCDLVSVCVRAVGSVNVVFDPPRRQFTWMHTPNDITTTRTHGQWSDGDPSMHTPPDDDPDDTDGSSNSSCVSRVPRDRDHHSDDPDDPPD

pLDDT: mean 70.63, std 20.3, range [24.44, 97.69]

Radius of gyration: 30.51 Å; chains: 1; bounding box: 82×50×98 Å